Protein AF-0000000085986569 (afdb_homodimer)

InterPro domains:
  IPR000940 Methyltransferase, NNMT/PNMT/TEMT [PF01234] (8-262)
  IPR000940 Methyltransferase, NNMT/PNMT/TEMT [PS51681] (1-266)
  IPR000940 Methyltransferase, NNMT/PNMT/TEMT [PTHR10867] (8-264)
  IPR029063 S-adenosyl-L-methionine-dependent methyltransferase superfamily [G3DSA:3.40.50.150] (1-265)
  IPR029063 S-adenosyl-L-methionine-dependent methyltransferase superfamily [SSF53335] (18-261)

Structure (mmCIF, N/CA/C/O backbone):
data_AF-0000000085986569-model_v1
#
loop_
_entity.id
_entity.type
_entity.pdbx_description
1 polymer 'Uncharacterized protein'
#
loop_
_atom_site.group_PDB
_atom_site.id
_atom_site.type_symbol
_atom_site.label_atom_id
_atom_site.label_alt_id
_atom_site.label_comp_id
_atom_site.label_asym_id
_atom_site.label_entity_id
_atom_site.label_seq_id
_atom_site.pdbx_PDB_ins_code
_atom_site.Cartn_x
_atom_site.Cartn_y
_atom_site.Cartn_z
_atom_site.occupancy
_atom_site.B_iso_or_equiv
_atom_site.auth_seq_id
_atom_site.auth_comp_id
_atom_site.auth_asym_id
_atom_site.auth_atom_id
_atom_site.pdbx_PDB_model_num
ATOM 1 N N . MET A 1 1 ? -3.74 -29.297 14.344 1 72.31 1 MET A N 1
ATOM 2 C CA . MET A 1 1 ? -3.482 -28.75 13.016 1 72.31 1 MET A CA 1
ATOM 3 C C . MET A 1 1 ? -2.764 -29.781 12.141 1 72.31 1 MET A C 1
ATOM 5 O O . MET A 1 1 ? -1.944 -30.562 12.625 1 72.31 1 MET A O 1
ATOM 9 N N . ALA A 1 2 ? -3.238 -30.016 10.875 1 85.94 2 ALA A N 1
ATOM 10 C CA . ALA A 1 2 ? -2.65 -31 9.969 1 85.94 2 ALA A CA 1
ATOM 11 C C . ALA A 1 2 ? -1.163 -30.734 9.758 1 85.94 2 ALA A C 1
ATOM 13 O O . ALA A 1 2 ? -0.725 -29.578 9.781 1 85.94 2 ALA A O 1
ATOM 14 N N . SER A 1 3 ? -0.419 -31.828 9.758 1 94.19 3 SER A N 1
ATOM 15 C CA . SER A 1 3 ? 1 -31.703 9.438 1 94.19 3 SER A CA 1
ATOM 16 C C . SER A 1 3 ? 1.208 -31.297 7.98 1 94.19 3 SER A C 1
ATOM 18 O O . SER A 1 3 ? 0.296 -31.422 7.16 1 94.19 3 SER A O 1
ATOM 20 N N . GLU A 1 4 ? 2.434 -30.828 7.664 1 95.44 4 GLU A N 1
ATOM 21 C CA . GLU A 1 4 ? 2.773 -30.469 6.293 1 95.44 4 GLU A CA 1
ATOM 22 C C . GLU A 1 4 ? 2.637 -31.656 5.352 1 95.44 4 GLU A C 1
ATOM 24 O O . GLU A 1 4 ? 2.174 -31.516 4.219 1 95.44 4 GLU A O 1
ATOM 29 N N . ALA A 1 5 ? 3.039 -32.844 5.836 1 96.25 5 ALA A N 1
ATOM 30 C CA . ALA A 1 5 ? 2.949 -34.062 5.031 1 96.25 5 ALA A CA 1
ATOM 31 C C . ALA A 1 5 ? 1.498 -34.375 4.691 1 96.25 5 ALA A C 1
ATOM 33 O O . ALA A 1 5 ? 1.194 -34.781 3.566 1 96.25 5 ALA A O 1
ATOM 34 N N . GLU A 1 6 ? 0.634 -34.25 5.645 1 97.12 6 GLU A N 1
ATOM 35 C CA . GLU A 1 6 ? -0.786 -34.5 5.43 1 97.12 6 GLU A CA 1
ATOM 36 C C . GLU A 1 6 ? -1.396 -33.5 4.465 1 97.12 6 GLU A C 1
ATOM 38 O O . GLU A 1 6 ? -2.227 -33.875 3.625 1 97.12 6 GLU A O 1
ATOM 43 N N . ILE A 1 7 ? -0.997 -32.281 4.621 1 97.44 7 ILE A N 1
ATOM 44 C CA . ILE A 1 7 ? -1.491 -31.203 3.748 1 97.44 7 ILE A CA 1
ATOM 45 C C . ILE A 1 7 ? -1.043 -31.469 2.312 1 97.44 7 ILE A C 1
ATOM 47 O O . ILE A 1 7 ? -1.852 -31.406 1.383 1 97.44 7 ILE A O 1
ATOM 51 N N . LYS A 1 8 ? 0.19 -31.844 2.135 1 97.12 8 LYS A N 1
ATOM 52 C CA . LYS A 1 8 ? 0.732 -32.156 0.815 1 97.12 8 LYS A CA 1
ATOM 53 C C . LYS A 1 8 ? -0.024 -33.312 0.167 1 97.12 8 LYS A C 1
ATOM 55 O O . LYS A 1 8 ? -0.379 -33.25 -1.012 1 97.12 8 LYS A O 1
ATOM 60 N N . LYS A 1 9 ? -0.226 -34.312 0.955 1 97.75 9 LYS A N 1
ATOM 61 C CA . LYS A 1 9 ? -0.961 -35.469 0.461 1 97.75 9 LYS A CA 1
ATOM 62 C C . LYS A 1 9 ? -2.369 -35.062 0.02 1 97.75 9 LYS A C 1
ATOM 64 O O . LYS A 1 9 ? -2.842 -35.531 -1.028 1 97.75 9 LYS A O 1
ATOM 69 N N . ASN A 1 10 ? -3.035 -34.312 0.824 1 97.88 10 ASN A N 1
ATOM 70 C CA . ASN A 1 10 ? -4.383 -33.844 0.507 1 97.88 10 ASN A CA 1
ATOM 71 C C . ASN A 1 10 ? -4.422 -33.062 -0.807 1 97.88 10 ASN A C 1
ATOM 73 O O . ASN A 1 10 ? -5.27 -33.344 -1.663 1 97.88 10 ASN A O 1
ATOM 77 N N . PHE A 1 11 ? -3.545 -32.125 -0.975 1 97.69 11 PHE A N 1
ATOM 78 C CA . PHE A 1 11 ? -3.488 -31.344 -2.209 1 97.69 11 PHE A CA 1
ATOM 79 C C . PHE A 1 11 ? -3.238 -32.25 -3.406 1 97.69 11 PHE A C 1
ATOM 81 O O . PHE A 1 11 ? -3.928 -32.156 -4.426 1 97.69 11 PHE A O 1
ATOM 88 N N . SER A 1 12 ? -2.271 -33.156 -3.273 1 97.56 12 SER A N 1
ATOM 89 C CA . SER A 1 12 ? -1.898 -34.062 -4.367 1 97.56 12 SER A CA 1
ATOM 90 C C . SER A 1 12 ? -3.059 -34.969 -4.762 1 97.56 12 SER A C 1
ATOM 92 O O . SER A 1 12 ? -3.264 -35.219 -5.945 1 97.56 12 SER A O 1
ATOM 94 N N . GLU A 1 13 ? -3.834 -35.312 -3.826 1 97.88 13 GLU A N 1
ATOM 95 C CA . GLU A 1 13 ? -4.859 -36.312 -4.078 1 97.88 13 GLU A CA 1
ATOM 96 C C . GLU A 1 13 ? -6.184 -35.688 -4.469 1 97.88 13 GLU A C 1
ATOM 98 O O . GLU A 1 13 ? -6.961 -36.25 -5.238 1 97.88 13 GLU A O 1
ATOM 103 N N . ASN A 1 14 ? -6.422 -34.469 -3.951 1 98.06 14 ASN A N 1
ATOM 104 C CA . ASN A 1 14 ? -7.816 -34.031 -3.979 1 98.06 14 ASN A CA 1
ATOM 105 C C . ASN A 1 14 ? -7.98 -32.719 -4.746 1 98.06 14 ASN A C 1
ATOM 107 O O . ASN A 1 14 ? -9.102 -32.344 -5.102 1 98.06 14 ASN A O 1
ATOM 111 N N . LEU A 1 15 ? -6.945 -32 -4.977 1 97.94 15 LEU A N 1
ATOM 112 C CA . LEU A 1 15 ? -7.066 -30.797 -5.789 1 97.94 15 LEU A CA 1
ATOM 113 C C . LEU A 1 15 ? -6.945 -31.125 -7.273 1 97.94 15 LEU A C 1
ATOM 115 O O . LEU A 1 15 ? -5.848 -31.406 -7.766 1 97.94 15 LEU A O 1
ATOM 119 N N . LYS A 1 16 ? -8.047 -31.109 -7.926 1 97.12 16 LYS A N 1
ATOM 120 C CA . LYS A 1 16 ? -8.109 -31.406 -9.352 1 97.12 16 LYS A CA 1
ATOM 121 C C . LYS A 1 16 ? -8.375 -30.141 -10.172 1 97.12 16 LYS A C 1
ATOM 123 O O . LYS A 1 16 ? -9.273 -29.359 -9.844 1 97.12 16 LYS A O 1
ATOM 128 N N . ALA A 1 17 ? -7.633 -29.984 -11.234 1 97.25 17 ALA A N 1
ATOM 129 C CA . ALA A 1 17 ? -7.695 -28.797 -12.062 1 97.25 17 ALA A CA 1
ATOM 130 C C . ALA A 1 17 ? -9.102 -28.562 -12.602 1 97.25 17 ALA A C 1
ATOM 132 O O . ALA A 1 17 ? -9.617 -27.453 -12.57 1 97.25 17 ALA A O 1
ATOM 133 N N . ALA A 1 18 ? -9.719 -29.609 -13.062 1 96.56 18 ALA A N 1
ATOM 134 C CA . ALA A 1 18 ? -11.055 -29.5 -13.656 1 96.56 18 ALA A CA 1
ATOM 135 C C . ALA A 1 18 ? -12.078 -29.078 -12.609 1 96.56 18 ALA A C 1
ATOM 137 O O . ALA A 1 18 ? -12.961 -28.266 -12.891 1 96.56 18 ALA A O 1
ATOM 138 N N . ASP A 1 19 ? -12 -29.641 -11.422 1 96.56 19 ASP A N 1
ATOM 139 C CA . ASP A 1 19 ? -12.914 -29.281 -10.336 1 96.56 19 ASP A CA 1
ATOM 140 C C . ASP A 1 19 ? -12.711 -27.828 -9.906 1 96.56 19 ASP A C 1
ATOM 142 O O . ASP A 1 19 ? -13.68 -27.109 -9.656 1 96.56 19 ASP A O 1
ATOM 146 N N . TYR A 1 20 ? -11.477 -27.484 -9.781 1 96 20 TYR A N 1
ATOM 147 C CA . TYR A 1 20 ? -11.156 -26.125 -9.406 1 96 20 TYR A CA 1
ATOM 148 C C . TYR A 1 20 ? -11.664 -25.125 -10.445 1 96 20 TYR A C 1
ATOM 150 O O . TYR A 1 20 ? -12.234 -24.094 -10.094 1 96 20 TYR A O 1
ATOM 158 N N . HIS A 1 21 ? -11.484 -25.453 -11.711 1 96.88 21 HIS A N 1
ATOM 159 C CA . HIS A 1 21 ? -11.977 -24.641 -12.812 1 96.88 21 HIS A CA 1
ATOM 160 C C . HIS A 1 21 ? -13.484 -24.438 -12.727 1 96.88 21 HIS A C 1
ATOM 162 O O . HIS A 1 21 ? -13.984 -23.328 -12.859 1 96.88 21 HIS A O 1
ATOM 168 N N . ARG A 1 22 ? -14.117 -25.516 -12.508 1 95.25 22 ARG A N 1
ATOM 169 C CA . ARG A 1 22 ? -15.578 -25.469 -12.391 1 95.25 22 ARG A CA 1
ATOM 170 C C . ARG A 1 22 ? -16 -24.594 -11.211 1 95.25 22 ARG A C 1
ATOM 172 O O . ARG A 1 22 ? -16.906 -23.781 -11.328 1 95.25 22 ARG A O 1
ATOM 179 N N . GLU A 1 23 ? -15.32 -24.766 -10.125 1 92.5 23 GLU A N 1
ATOM 180 C CA . GLU A 1 23 ? -15.648 -24 -8.93 1 92.5 23 GLU A CA 1
ATOM 181 C C . GLU A 1 23 ? -15.422 -22.5 -9.141 1 92.5 23 GLU A C 1
ATOM 183 O O . GLU A 1 23 ? -16.234 -21.672 -8.711 1 92.5 23 GLU A O 1
ATOM 188 N N . LEU A 1 24 ? -14.305 -22.141 -9.758 1 93.31 24 LEU A N 1
ATOM 189 C CA . LEU A 1 24 ? -13.992 -20.734 -10.008 1 93.31 24 LEU A CA 1
ATOM 190 C C . LEU A 1 24 ? -15.031 -20.094 -10.93 1 93.31 24 LEU A C 1
ATOM 192 O O . LEU A 1 24 ? -15.43 -18.953 -10.727 1 93.31 24 LEU A O 1
ATOM 196 N N . HIS A 1 25 ? -15.477 -20.844 -11.914 1 94.19 25 HIS A N 1
ATOM 197 C CA . HIS A 1 25 ? -16.469 -20.328 -12.836 1 94.19 25 HIS A CA 1
ATOM 198 C C . HIS A 1 25 ? -17.828 -20.141 -12.148 1 94.19 25 HIS A C 1
ATOM 200 O O . HIS A 1 25 ? -18.531 -19.188 -12.422 1 94.19 25 HIS A O 1
ATOM 206 N N . ASN A 1 26 ? -18.062 -21.078 -11.273 1 91 26 ASN A N 1
ATOM 207 C CA . ASN A 1 26 ? -19.297 -20.969 -10.508 1 91 26 ASN A CA 1
ATOM 208 C C . ASN A 1 26 ? -19.281 -19.734 -9.602 1 91 26 ASN A C 1
ATOM 210 O O . ASN A 1 26 ? -20.312 -19.078 -9.422 1 91 26 ASN A O 1
ATOM 214 N N . ALA A 1 27 ? -18.125 -19.438 -9.133 1 88.81 27 ALA A N 1
ATOM 215 C CA . ALA A 1 27 ? -18 -18.375 -8.141 1 88.81 27 ALA A CA 1
ATOM 216 C C . ALA A 1 27 ? -17.672 -17.031 -8.805 1 88.81 27 ALA A C 1
ATOM 218 O O . ALA A 1 27 ? -17.672 -15.992 -8.141 1 88.81 27 ALA A O 1
ATOM 219 N N . PHE A 1 28 ? -17.438 -17.016 -10.008 1 91.12 28 PHE A N 1
ATOM 220 C CA . PHE A 1 28 ? -16.828 -15.875 -10.68 1 91.12 28 PHE A CA 1
ATOM 221 C C . PHE A 1 28 ? -17.672 -14.617 -10.484 1 91.12 28 PHE A C 1
ATOM 223 O O . PHE A 1 28 ? -17.156 -13.578 -10.062 1 91.12 28 PHE A O 1
ATOM 230 N N . GLN A 1 29 ? -18.953 -14.711 -10.711 1 87.69 29 GLN A N 1
ATOM 231 C CA . GLN A 1 29 ? -19.781 -13.516 -10.648 1 87.69 29 GLN A CA 1
ATOM 232 C C . GLN A 1 29 ? -19.828 -12.945 -9.234 1 87.69 29 GLN A C 1
ATOM 234 O O . GLN A 1 29 ? -19.812 -11.727 -9.047 1 87.69 29 GLN A O 1
ATOM 239 N N . ASP A 1 30 ? -19.797 -13.812 -8.289 1 87.69 30 ASP A N 1
ATOM 240 C CA . ASP A 1 30 ? -19.922 -13.391 -6.898 1 87.69 30 ASP A CA 1
ATOM 241 C C . ASP A 1 30 ? -18.578 -12.938 -6.34 1 87.69 30 ASP A C 1
ATOM 243 O O . ASP A 1 30 ? -18.516 -12.117 -5.422 1 87.69 30 ASP A O 1
ATOM 247 N N . GLN A 1 31 ? -17.5 -13.492 -6.984 1 89.31 31 GLN A N 1
ATOM 248 C CA . GLN A 1 31 ? -16.172 -13.242 -6.43 1 89.31 31 GLN A CA 1
ATOM 249 C C . GLN A 1 31 ? -15.305 -12.461 -7.414 1 89.31 31 GLN A C 1
ATOM 251 O O . GLN A 1 31 ? -14.102 -12.305 -7.199 1 89.31 31 GLN A O 1
ATOM 256 N N . LYS A 1 32 ? -15.906 -11.961 -8.414 1 92.19 32 LYS A N 1
ATOM 257 C CA . LYS A 1 32 ? -15.188 -11.305 -9.508 1 92.19 32 LYS A CA 1
ATOM 258 C C . LYS A 1 32 ? -14.336 -10.156 -8.992 1 92.19 32 LYS A C 1
ATOM 260 O O . LYS A 1 32 ? -13.242 -9.914 -9.492 1 92.19 32 LYS A O 1
ATOM 265 N N . ILE A 1 33 ? -14.812 -9.438 -7.953 1 92.88 33 ILE A N 1
ATOM 266 C CA . ILE A 1 33 ? -14.164 -8.242 -7.43 1 92.88 33 ILE A CA 1
ATOM 267 C C . ILE A 1 33 ? -12.766 -8.586 -6.918 1 92.88 33 ILE A C 1
ATOM 269 O O . ILE A 1 33 ? -11.828 -7.801 -7.074 1 92.88 33 ILE A O 1
ATOM 273 N N . TYR A 1 34 ? -12.594 -9.742 -6.391 1 92.62 34 TYR A N 1
ATOM 274 C CA . TYR A 1 34 ? -11.297 -10.109 -5.832 1 92.62 34 TYR A CA 1
ATOM 275 C C . TYR A 1 34 ? -10.305 -10.461 -6.938 1 92.62 34 TYR A C 1
ATOM 277 O O . TYR A 1 34 ? -9.109 -10.211 -6.801 1 92.62 34 TYR A O 1
ATOM 285 N N . PHE A 1 35 ? -10.805 -11.055 -8.062 1 95 35 PHE A N 1
ATOM 286 C CA . PHE A 1 35 ? -9.953 -11.242 -9.227 1 95 35 PHE A CA 1
ATOM 287 C C . PHE A 1 35 ? -9.547 -9.898 -9.82 1 95 35 PHE A C 1
ATOM 289 O O . PHE A 1 35 ? -8.383 -9.703 -10.188 1 95 35 PHE A O 1
ATOM 296 N N . GLU A 1 36 ? -10.508 -9.008 -9.836 1 97 36 GLU A N 1
ATOM 297 C CA . GLU A 1 36 ? -10.211 -7.676 -10.352 1 97 36 GLU A CA 1
ATOM 298 C C . GLU A 1 36 ? -9.188 -6.961 -9.484 1 97 36 GLU A C 1
ATOM 300 O O . GLU A 1 36 ? -8.273 -6.312 -10 1 97 36 GLU A O 1
ATOM 305 N N . ILE A 1 37 ? -9.328 -7.078 -8.164 1 97.31 37 ILE A N 1
ATOM 306 C CA . ILE A 1 37 ? -8.391 -6.461 -7.23 1 97.31 37 ILE A CA 1
ATOM 307 C C . ILE A 1 37 ? -6.992 -7.027 -7.449 1 97.31 37 ILE A C 1
ATOM 309 O O . ILE A 1 37 ? -6.035 -6.277 -7.645 1 97.31 37 ILE A O 1
ATOM 313 N N . GLY A 1 38 ? -6.926 -8.344 -7.434 1 98 38 GLY A N 1
ATOM 314 C CA . GLY A 1 38 ? -5.629 -8.984 -7.586 1 98 38 GLY A CA 1
ATOM 315 C C . GLY A 1 38 ? -4.965 -8.68 -8.914 1 98 38 GLY A C 1
ATOM 316 O O . GLY A 1 38 ? -3.785 -8.328 -8.961 1 98 38 GLY A O 1
ATOM 317 N N . LEU A 1 39 ? -5.695 -8.773 -9.992 1 98.69 39 LEU A N 1
ATOM 318 C CA . LEU A 1 39 ? -5.145 -8.594 -11.328 1 98.69 39 LEU A CA 1
ATOM 319 C C . LEU A 1 39 ? -4.84 -7.121 -11.602 1 98.69 39 LEU A C 1
ATOM 321 O O . LEU A 1 39 ? -3.885 -6.797 -12.305 1 98.69 39 LEU A O 1
ATOM 325 N N . SER A 1 40 ? -5.621 -6.219 -11.062 1 98.56 40 SER A N 1
ATOM 326 C CA . SER A 1 40 ? -5.32 -4.797 -11.18 1 98.56 40 SER A CA 1
ATOM 327 C C . SER A 1 40 ? -4.039 -4.438 -10.43 1 98.56 40 SER A C 1
ATOM 329 O O . SER A 1 40 ? -3.234 -3.641 -10.914 1 98.56 40 SER A O 1
ATOM 331 N N . PHE A 1 41 ? -3.922 -5.02 -9.258 1 98.75 41 PHE A N 1
ATOM 332 C CA . PHE A 1 41 ? -2.711 -4.773 -8.477 1 98.75 41 PHE A CA 1
ATOM 333 C C . PHE A 1 41 ? -1.479 -5.266 -9.227 1 98.75 41 PHE A C 1
ATOM 335 O O . PHE A 1 41 ? -0.479 -4.551 -9.328 1 98.75 41 PHE A O 1
ATOM 342 N N . LEU A 1 42 ? -1.593 -6.465 -9.781 1 98.81 42 LEU A N 1
ATOM 343 C CA . LEU A 1 42 ? -0.516 -7.008 -10.609 1 98.81 42 LEU A CA 1
ATOM 344 C C . LEU A 1 42 ? -0.201 -6.078 -11.773 1 98.81 42 LEU A C 1
ATOM 346 O O . LEU A 1 42 ? 0.958 -5.715 -11.984 1 98.81 42 LEU A O 1
ATOM 350 N N . TYR A 1 43 ? -1.198 -5.684 -12.438 1 98.75 43 TYR A N 1
ATOM 351 C CA . TYR A 1 43 ? -1.048 -4.824 -13.609 1 98.75 43 TYR A CA 1
ATOM 352 C C . TYR A 1 43 ? -0.35 -3.521 -13.242 1 98.75 43 TYR A C 1
ATOM 354 O O . TYR A 1 43 ? 0.581 -3.092 -13.922 1 98.75 43 TYR A O 1
ATOM 362 N N . ASP A 1 44 ? -0.771 -2.914 -12.164 1 98.12 44 ASP A N 1
ATOM 363 C CA . ASP A 1 44 ? -0.227 -1.629 -11.742 1 98.12 44 ASP A CA 1
ATOM 364 C C . ASP A 1 44 ? 1.252 -1.751 -11.375 1 98.12 44 ASP A C 1
ATOM 366 O O . ASP A 1 44 ? 2.062 -0.903 -11.758 1 98.12 44 ASP A O 1
ATOM 370 N N . VAL A 1 45 ? 1.609 -2.781 -10.609 1 98.62 45 VAL A N 1
ATOM 371 C CA . VAL A 1 45 ? 3 -2.975 -10.219 1 98.62 45 VAL A CA 1
ATOM 372 C C . VAL A 1 45 ? 3.863 -3.213 -11.453 1 98.62 45 VAL A C 1
ATOM 374 O O . VAL A 1 45 ? 4.938 -2.627 -11.586 1 98.62 45 VAL A O 1
ATOM 377 N N . LEU A 1 46 ? 3.387 -4.008 -12.383 1 98.75 46 LEU A N 1
ATOM 378 C CA . LEU A 1 46 ? 4.156 -4.348 -13.578 1 98.75 46 LEU A CA 1
ATOM 379 C C . LEU A 1 46 ? 4.32 -3.133 -14.484 1 98.75 46 LEU A C 1
ATOM 381 O O . LEU A 1 46 ? 5.414 -2.869 -14.977 1 98.75 46 LEU A O 1
ATOM 385 N N . LYS A 1 47 ? 3.25 -2.469 -14.648 1 98 47 LYS A N 1
ATOM 386 C CA . LYS A 1 47 ? 3.266 -1.287 -15.508 1 98 47 LYS A CA 1
ATOM 387 C C . LYS A 1 47 ? 4.191 -0.213 -14.945 1 98 47 LYS A C 1
ATOM 389 O O . LYS A 1 47 ? 4.812 0.537 -15.703 1 98 47 LYS A O 1
ATOM 394 N N . SER A 1 48 ? 4.324 -0.116 -13.664 1 97.12 48 SER A N 1
ATOM 395 C CA . SER A 1 48 ? 5.184 0.872 -13.023 1 97.12 48 SER A CA 1
ATOM 396 C C . SER A 1 48 ? 6.656 0.596 -13.305 1 97.12 48 SER A C 1
ATOM 398 O O . SER A 1 48 ? 7.508 1.458 -13.086 1 97.12 48 SER A O 1
ATOM 400 N N . ARG A 1 49 ? 7.027 -0.608 -13.734 1 97.38 49 ARG A N 1
ATOM 401 C CA . ARG A 1 49 ? 8.398 -1.057 -13.984 1 97.38 49 ARG A CA 1
ATOM 402 C C . ARG A 1 49 ? 9.219 -1.038 -12.703 1 97.38 49 ARG A C 1
ATOM 404 O O . ARG A 1 49 ? 10.438 -0.841 -12.742 1 97.38 49 ARG A O 1
ATOM 411 N N . ARG A 1 50 ? 8.492 -1.196 -11.578 1 96.88 50 ARG A N 1
ATOM 412 C CA . ARG A 1 50 ? 9.156 -1.27 -10.281 1 96.88 50 ARG A CA 1
ATOM 413 C C . ARG A 1 50 ? 10.211 -2.369 -10.266 1 96.88 50 ARG A C 1
ATOM 415 O O . ARG A 1 50 ? 11.281 -2.199 -9.688 1 96.88 50 ARG A O 1
ATOM 422 N N . PHE A 1 51 ? 9.805 -3.455 -10.836 1 98.31 51 PHE A N 1
ATOM 423 C CA . PHE A 1 51 ? 10.711 -4.586 -10.977 1 98.31 51 PHE A CA 1
ATOM 424 C C . PHE A 1 51 ? 11 -4.867 -12.453 1 98.31 51 PHE A C 1
ATOM 426 O O . PHE A 1 51 ? 10.07 -5.012 -13.25 1 98.31 51 PHE A O 1
ATOM 433 N N . GLN A 1 52 ? 12.25 -4.898 -12.75 1 98.06 52 GLN A N 1
ATOM 434 C CA . GLN A 1 52 ? 12.641 -5.078 -14.148 1 98.06 52 GLN A CA 1
ATOM 435 C C . GLN A 1 52 ? 13.586 -6.266 -14.305 1 98.06 52 GLN A C 1
ATOM 437 O O . GLN A 1 52 ? 14.234 -6.676 -13.344 1 98.06 52 GLN A O 1
ATOM 442 N N . GLY A 1 53 ? 13.617 -6.809 -15.477 1 98.19 53 GLY A N 1
ATOM 443 C CA . GLY A 1 53 ? 14.453 -7.949 -15.812 1 98.19 53 GLY A CA 1
ATOM 444 C C . GLY A 1 53 ? 13.836 -8.859 -16.859 1 98.19 53 GLY A C 1
ATOM 445 O O . GLY A 1 53 ? 13.07 -8.406 -17.703 1 98.19 53 GLY A O 1
ATOM 446 N N . LYS A 1 54 ? 14.211 -10.125 -16.828 1 98.56 54 LYS A N 1
ATOM 447 C CA . LYS A 1 54 ? 13.789 -11.023 -17.891 1 98.56 54 LYS A CA 1
ATOM 448 C C . LYS A 1 54 ? 13.016 -12.219 -17.344 1 98.56 54 LYS A C 1
ATOM 450 O O . LYS A 1 54 ? 12.148 -12.773 -18.016 1 98.56 54 LYS A O 1
ATOM 455 N N . LYS A 1 55 ? 13.312 -12.594 -16.125 1 98.88 55 LYS A N 1
ATOM 456 C CA . LYS A 1 55 ? 12.836 -13.891 -15.648 1 98.88 55 LYS A CA 1
ATOM 457 C C . LYS A 1 55 ? 11.82 -13.727 -14.523 1 98.88 55 LYS A C 1
ATOM 459 O O . LYS A 1 55 ? 12.078 -13.016 -13.547 1 98.88 55 LYS A O 1
ATOM 464 N N . LEU A 1 56 ? 10.75 -14.359 -14.688 1 98.94 56 LEU A N 1
ATOM 465 C CA . LEU A 1 56 ? 9.688 -14.367 -13.688 1 98.94 56 LEU A CA 1
ATOM 466 C C . LEU A 1 56 ? 9.312 -15.789 -13.305 1 98.94 56 LEU A C 1
ATOM 468 O O . LEU A 1 56 ? 9.211 -16.656 -14.172 1 98.94 56 LEU A O 1
ATOM 472 N N . LEU A 1 57 ? 9.148 -16 -12.023 1 98.94 57 LEU A N 1
ATOM 473 C CA . LEU A 1 57 ? 8.625 -17.266 -11.508 1 98.94 57 LEU A CA 1
ATOM 474 C C . LEU A 1 57 ? 7.227 -17.062 -10.922 1 98.94 57 LEU A C 1
ATOM 476 O O . LEU A 1 57 ? 7.027 -16.219 -10.055 1 98.94 57 LEU A O 1
ATOM 480 N N . GLU A 1 58 ? 6.285 -17.75 -11.445 1 98.94 58 GLU A N 1
ATOM 481 C CA . GLU A 1 58 ? 5.008 -17.844 -10.742 1 98.94 58 GLU A CA 1
ATOM 482 C C . GLU A 1 58 ? 4.973 -19.078 -9.836 1 98.94 58 GLU A C 1
ATOM 484 O O . GLU A 1 58 ? 5.207 -20.203 -10.297 1 98.94 58 GLU A O 1
ATOM 489 N N . VAL A 1 59 ? 4.672 -18.844 -8.594 1 98.69 59 VAL A N 1
ATOM 490 C CA . VAL A 1 59 ? 4.605 -19.891 -7.582 1 98.69 59 VAL A CA 1
ATOM 491 C C . VAL A 1 59 ? 3.145 -20.219 -7.277 1 98.69 59 VAL A C 1
ATOM 493 O O . VAL A 1 59 ? 2.336 -19.328 -7.035 1 98.69 59 VAL A O 1
ATOM 496 N N . GLY A 1 60 ? 2.857 -21.5 -7.238 1 98.19 60 GLY A N 1
ATOM 497 C CA . GLY A 1 60 ? 1.477 -21.906 -7.016 1 98.19 60 GLY A CA 1
ATOM 498 C C . GLY A 1 60 ? 0.54 -21.469 -8.125 1 98.19 60 GLY A C 1
ATOM 499 O O . GLY A 1 60 ? -0.469 -20.797 -7.863 1 98.19 60 GLY A O 1
ATOM 500 N N . SER A 1 61 ? 0.81 -21.844 -9.344 1 98.06 61 SER A N 1
ATOM 501 C CA . SER A 1 61 ? 0.069 -21.359 -10.508 1 98.06 61 SER A CA 1
ATOM 502 C C . SER A 1 61 ? -1.327 -21.984 -10.562 1 98.06 61 SER A C 1
ATOM 504 O O . SER A 1 61 ? -2.248 -21.391 -11.133 1 98.06 61 SER A O 1
ATOM 506 N N . GLY A 1 62 ? -1.457 -23.156 -9.922 1 96.25 62 GLY A N 1
ATOM 507 C CA . GLY A 1 62 ? -2.652 -23.922 -10.25 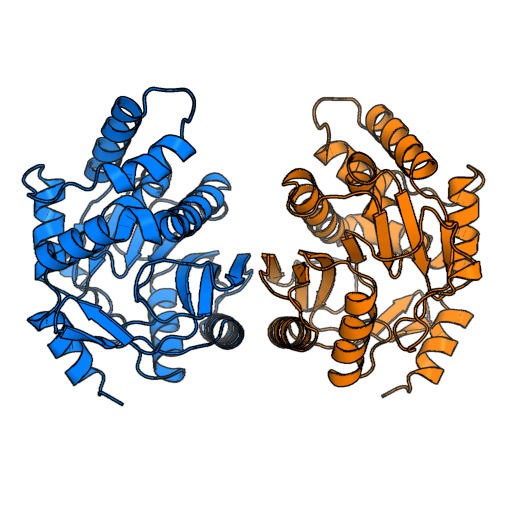1 96.25 62 GLY A CA 1
ATOM 508 C C . GLY A 1 62 ? -2.764 -24.25 -11.727 1 96.25 62 GLY A C 1
ATOM 509 O O . GLY A 1 62 ? -1.751 -24.469 -12.398 1 96.25 62 GLY A O 1
ATOM 510 N N . ALA A 1 63 ? -3.922 -24.516 -12.25 1 96.62 63 ALA A N 1
ATOM 511 C CA . ALA A 1 63 ? -4.145 -24.656 -13.688 1 96.62 63 ALA A CA 1
ATOM 512 C C . ALA A 1 63 ? -4.715 -23.391 -14.297 1 96.62 63 ALA A C 1
ATOM 514 O O . ALA A 1 63 ? -5.652 -23.438 -15.094 1 96.62 63 ALA A O 1
ATOM 515 N N . ILE A 1 64 ? -4.18 -22.219 -13.781 1 97.31 64 ILE A N 1
ATOM 516 C CA . ILE A 1 64 ? -4.723 -20.938 -14.211 1 97.31 64 ILE A CA 1
ATOM 517 C C . ILE A 1 64 ? -3.648 -20.141 -14.961 1 97.31 64 ILE A C 1
ATOM 519 O O . ILE A 1 64 ? -2.455 -20.422 -14.82 1 97.31 64 ILE A O 1
ATOM 523 N N . VAL A 1 65 ? -4.062 -19.141 -15.773 1 97.88 65 VAL A N 1
ATOM 524 C CA . VAL A 1 65 ? -3.078 -18.484 -16.625 1 97.88 65 VAL A CA 1
ATOM 525 C C . VAL A 1 65 ? -3.199 -16.969 -16.484 1 97.88 65 VAL A C 1
ATOM 527 O O . VAL A 1 65 ? -2.336 -16.234 -16.969 1 97.88 65 VAL A O 1
ATOM 530 N N . HIS A 1 66 ? -4.211 -16.469 -15.766 1 98.25 66 HIS A N 1
ATOM 531 C CA . HIS A 1 66 ? -4.504 -15.039 -15.82 1 98.25 66 HIS A CA 1
ATOM 532 C C . HIS A 1 66 ? -3.584 -14.25 -14.898 1 98.25 66 HIS A C 1
ATOM 534 O O . HIS A 1 66 ? -3.434 -13.039 -15.055 1 98.25 66 HIS A O 1
ATOM 540 N N . ASN A 1 67 ? -2.889 -14.883 -13.914 1 98.44 67 ASN A N 1
ATOM 541 C CA . ASN A 1 67 ? -2.037 -14.148 -12.984 1 98.44 67 ASN A CA 1
ATOM 542 C C . ASN A 1 67 ? -0.763 -13.656 -13.664 1 98.44 67 ASN A C 1
ATOM 544 O O . ASN A 1 67 ? -0.114 -12.727 -13.18 1 98.44 67 ASN A O 1
ATOM 548 N N . ILE A 1 68 ? -0.375 -14.297 -14.797 1 98.81 68 ILE A N 1
ATOM 549 C CA . ILE A 1 68 ? 0.87 -13.898 -15.445 1 98.81 68 ILE A CA 1
ATOM 550 C C . ILE A 1 68 ? 0.562 -13.156 -16.75 1 98.81 68 ILE A C 1
ATOM 552 O O . ILE A 1 68 ? 1.469 -12.844 -17.516 1 98.81 68 ILE A O 1
ATOM 556 N N . ALA A 1 69 ? -0.729 -12.922 -16.984 1 98.69 69 ALA A N 1
ATOM 557 C CA . ALA A 1 69 ? -1.142 -12.32 -18.25 1 98.69 69 ALA A CA 1
ATOM 558 C C . ALA A 1 69 ? -0.454 -10.977 -18.453 1 98.69 69 ALA A C 1
ATOM 560 O O . ALA A 1 69 ? 0.272 -10.789 -19.438 1 98.69 69 ALA A O 1
ATOM 561 N N . SER A 1 70 ? -0.579 -10.062 -17.516 1 98.62 70 SER A N 1
ATOM 562 C CA . SER A 1 70 ? 0.038 -8.742 -17.625 1 98.62 70 SER A CA 1
ATOM 563 C C . SER A 1 70 ? 1.56 -8.844 -17.578 1 98.62 70 SER A C 1
ATOM 565 O O . SER A 1 70 ? 2.258 -8.07 -18.25 1 98.62 70 SER A O 1
ATOM 567 N N . ALA A 1 71 ? 2.066 -9.805 -16.844 1 98.69 71 ALA A N 1
ATOM 568 C CA . ALA A 1 71 ? 3.51 -9.969 -16.688 1 98.69 71 ALA A CA 1
ATOM 569 C C . ALA A 1 71 ? 4.16 -10.375 -18 1 98.69 71 ALA A C 1
ATOM 571 O O . ALA A 1 71 ? 5.32 -10.039 -18.25 1 98.69 71 ALA A O 1
ATOM 572 N N . SER A 1 72 ? 3.42 -11.055 -18.828 1 98.75 72 SER A N 1
ATOM 573 C CA . SER A 1 72 ? 3.957 -11.555 -20.094 1 98.75 72 SER A CA 1
ATOM 574 C C . SER A 1 72 ? 4.371 -10.406 -21.016 1 98.75 72 SER A C 1
ATOM 576 O O . SER A 1 72 ? 5.117 -10.602 -21.969 1 98.75 72 SER A O 1
ATOM 578 N N . ALA A 1 73 ? 3.883 -9.188 -20.75 1 98.38 73 ALA A N 1
ATOM 579 C CA . ALA A 1 73 ? 4.266 -8.016 -21.531 1 98.38 73 ALA A CA 1
ATOM 580 C C . ALA A 1 73 ? 5.637 -7.5 -21.109 1 98.38 73 ALA A C 1
ATOM 582 O O . ALA A 1 73 ? 6.285 -6.77 -21.859 1 98.38 73 ALA A O 1
ATOM 583 N N . TYR A 1 74 ? 6.125 -7.926 -19.969 1 98.56 74 TYR A N 1
ATOM 584 C CA . TYR A 1 74 ? 7.309 -7.281 -19.406 1 98.56 74 TYR A CA 1
ATOM 585 C C . TYR A 1 74 ? 8.422 -8.289 -19.172 1 98.56 74 TYR A C 1
ATOM 587 O O . TYR A 1 74 ? 9.594 -7.926 -19.094 1 98.56 74 TYR A O 1
ATOM 595 N N . PHE A 1 75 ? 8.078 -9.531 -19.031 1 98.81 75 PHE A N 1
ATOM 596 C CA . PHE A 1 75 ? 9.039 -10.586 -18.766 1 98.81 75 PHE A CA 1
ATOM 597 C C . PHE A 1 75 ? 9.008 -11.648 -19.859 1 98.81 75 PHE A C 1
ATOM 599 O O . PHE A 1 75 ? 8.086 -12.461 -19.906 1 98.81 75 PHE A O 1
ATOM 606 N N . PRO A 1 76 ? 10 -11.719 -20.656 1 98.81 76 PRO A N 1
ATOM 607 C CA . PRO A 1 76 ? 9.992 -12.641 -21.797 1 98.81 76 PRO A CA 1
ATOM 608 C C . PRO A 1 76 ? 10.227 -14.094 -21.391 1 98.81 76 PRO A C 1
ATOM 610 O O . PRO A 1 76 ? 10.031 -15 -22.203 1 98.81 76 PRO A O 1
ATOM 613 N N . ILE A 1 77 ? 10.672 -14.312 -20.156 1 98.94 77 ILE A N 1
ATOM 614 C CA . ILE A 1 77 ? 10.938 -15.664 -19.672 1 98.94 77 ILE A CA 1
ATOM 615 C C . ILE A 1 77 ? 10.156 -15.914 -18.391 1 98.94 77 ILE A C 1
ATOM 617 O O . ILE A 1 77 ? 10.492 -15.383 -17.328 1 98.94 77 ILE A O 1
ATOM 621 N N . ILE A 1 78 ? 9.156 -16.734 -18.469 1 98.94 78 ILE A N 1
ATOM 622 C CA . ILE A 1 78 ? 8.305 -17.031 -17.328 1 98.94 78 ILE A CA 1
ATOM 623 C C . ILE A 1 78 ? 8.328 -18.531 -17.031 1 98.94 78 ILE A C 1
ATOM 625 O O . ILE A 1 78 ? 8.25 -19.344 -17.953 1 98.94 78 ILE A O 1
ATOM 629 N N . VAL A 1 79 ? 8.547 -18.875 -15.867 1 98.94 79 VAL A N 1
ATOM 630 C CA . VAL A 1 79 ? 8.383 -20.25 -15.391 1 98.94 79 VAL A CA 1
ATOM 631 C C . VAL A 1 79 ? 7.152 -20.328 -14.484 1 98.94 79 VAL A C 1
ATOM 633 O O . VAL A 1 79 ? 7.027 -19.562 -13.523 1 98.94 79 VAL A O 1
ATOM 636 N N . GLN A 1 80 ? 6.246 -21.172 -14.836 1 98.81 80 GLN A N 1
ATOM 637 C CA . GLN A 1 80 ? 5.148 -21.5 -13.93 1 98.81 80 GLN A CA 1
ATOM 638 C C . GLN A 1 80 ? 5.484 -22.734 -13.086 1 98.81 80 GLN A C 1
ATOM 640 O O . GLN A 1 80 ? 6.207 -23.625 -13.531 1 98.81 80 GLN A O 1
ATOM 645 N N . SER A 1 81 ? 4.93 -22.719 -11.891 1 98.88 81 SER A N 1
ATOM 646 C CA . SER A 1 81 ? 5.223 -23.844 -11.008 1 98.88 81 SER A CA 1
ATOM 647 C C . SER A 1 81 ? 4.043 -24.141 -10.086 1 98.88 81 SER A C 1
ATOM 649 O O . SER A 1 81 ? 3.254 -23.25 -9.766 1 98.88 81 SER A O 1
ATOM 651 N N . ASP A 1 82 ? 3.932 -25.328 -9.734 1 98.5 82 ASP A N 1
ATOM 652 C CA . ASP A 1 82 ? 2.877 -25.812 -8.844 1 98.5 82 ASP A CA 1
ATOM 653 C C . ASP A 1 82 ? 3.268 -27.125 -8.18 1 98.5 82 ASP A C 1
ATOM 655 O O . ASP A 1 82 ? 4.004 -27.922 -8.758 1 98.5 82 ASP A O 1
ATOM 659 N N . PHE A 1 83 ? 2.752 -27.359 -7.02 1 98.44 83 PHE A N 1
ATOM 660 C CA . PHE A 1 83 ? 3.025 -28.578 -6.289 1 98.44 83 PHE A CA 1
ATOM 661 C C . PHE A 1 83 ? 2.244 -29.75 -6.879 1 98.44 83 PHE A C 1
ATOM 663 O O . PHE A 1 83 ? 2.762 -30.875 -6.973 1 98.44 83 PHE A O 1
ATOM 670 N N . VAL A 1 84 ? 1.056 -29.516 -7.27 1 98.44 84 VAL A N 1
ATOM 671 C CA . VAL A 1 84 ? 0.107 -30.547 -7.68 1 98.44 84 VAL A CA 1
ATOM 672 C C . VAL A 1 84 ? 0.368 -30.938 -9.133 1 98.44 84 VAL A C 1
ATOM 674 O O . VAL A 1 84 ? 0.352 -30.094 -10.023 1 98.44 84 VAL A O 1
ATOM 677 N N . GLU A 1 85 ? 0.509 -32.188 -9.375 1 98.12 85 GLU A N 1
ATOM 678 C CA . GLU A 1 85 ? 0.826 -32.688 -10.711 1 98.12 85 GLU A CA 1
ATOM 679 C C . GLU A 1 85 ? -0.319 -32.438 -11.688 1 98.12 85 GLU A C 1
ATOM 681 O O . GLU A 1 85 ? -0.089 -32.062 -12.828 1 98.12 85 GLU A O 1
ATOM 686 N N . ASP A 1 86 ? -1.532 -32.656 -11.234 1 97.69 86 ASP A N 1
ATOM 687 C CA . ASP A 1 86 ? -2.686 -32.469 -12.109 1 97.69 86 ASP A CA 1
ATOM 688 C C . ASP A 1 86 ? -2.748 -31.047 -12.625 1 97.69 86 ASP A C 1
ATOM 690 O O . ASP A 1 86 ? -3.094 -30.812 -13.789 1 97.69 86 ASP A O 1
ATOM 694 N N . ASN A 1 87 ? -2.439 -30.078 -11.797 1 97.56 87 ASN A N 1
ATOM 695 C CA . ASN A 1 87 ? -2.389 -28.672 -12.195 1 97.56 87 ASN A CA 1
ATOM 696 C C . ASN A 1 87 ? -1.321 -28.438 -13.266 1 97.56 87 ASN A C 1
ATOM 698 O O . ASN A 1 87 ? -1.588 -27.812 -14.289 1 97.56 87 ASN A O 1
ATOM 702 N N . ARG A 1 88 ? -0.158 -28.984 -13.055 1 98.06 88 ARG A N 1
ATOM 703 C CA . ARG A 1 88 ? 0.947 -28.781 -13.992 1 98.06 88 ARG A CA 1
ATOM 704 C C . ARG A 1 88 ? 0.633 -29.406 -15.344 1 98.06 88 ARG A C 1
ATOM 706 O O . ARG A 1 88 ? 0.852 -28.766 -16.391 1 98.06 88 ARG A O 1
ATOM 713 N N . GLU A 1 89 ? 0.115 -30.578 -15.359 1 97.31 89 GLU A N 1
ATOM 714 C CA . GLU A 1 89 ? -0.182 -31.266 -16.609 1 97.31 89 GLU A CA 1
ATOM 715 C C . GLU A 1 89 ? -1.292 -30.547 -17.375 1 97.31 89 GLU A C 1
ATOM 717 O O . GLU A 1 89 ? -1.229 -30.422 -18.609 1 97.31 89 GLU A O 1
ATOM 722 N N . THR A 1 90 ? -2.283 -30.109 -16.625 1 97.62 90 THR A N 1
ATOM 723 C CA . THR A 1 90 ? -3.375 -29.375 -17.234 1 97.62 90 THR A CA 1
ATOM 724 C C . THR A 1 90 ? -2.873 -28.047 -17.812 1 97.62 90 THR A C 1
ATOM 726 O O . THR A 1 90 ? -3.289 -27.641 -18.891 1 97.62 90 THR A O 1
ATOM 729 N N . LEU A 1 91 ? -2.035 -27.422 -17.078 1 96.88 91 LEU A N 1
ATOM 730 C CA . LEU A 1 91 ? -1.445 -26.172 -17.531 1 96.88 91 LEU A CA 1
ATOM 731 C C . LEU A 1 91 ? -0.606 -26.391 -18.797 1 96.88 91 LEU A C 1
ATOM 733 O O . LEU A 1 91 ? -0.655 -25.578 -19.719 1 96.88 91 LEU A O 1
ATOM 737 N N . LYS A 1 92 ? 0.195 -27.438 -18.844 1 97.12 92 LYS A N 1
ATOM 738 C CA . LYS A 1 92 ? 0.988 -27.781 -20.031 1 97.12 92 LYS A CA 1
ATOM 739 C C . LYS A 1 92 ? 0.097 -27.984 -21.25 1 97.12 92 LYS A C 1
ATOM 741 O O . LYS A 1 92 ? 0.436 -27.547 -22.359 1 97.12 92 LYS A O 1
ATOM 746 N N . ARG A 1 93 ? -1.011 -28.609 -21.031 1 96.88 93 ARG A N 1
ATOM 747 C CA . ARG A 1 93 ? -1.956 -28.828 -22.125 1 96.88 93 ARG A CA 1
ATOM 748 C C . ARG A 1 93 ? -2.514 -27.5 -22.625 1 96.88 93 ARG A C 1
ATOM 750 O O . ARG A 1 93 ? -2.693 -27.312 -23.828 1 96.88 93 ARG A O 1
ATOM 757 N N . TRP A 1 94 ? -2.785 -26.609 -21.703 1 97.44 94 TRP A N 1
ATOM 758 C CA . TRP A 1 94 ? -3.281 -25.312 -22.109 1 97.44 94 TRP A CA 1
ATOM 759 C C . TRP A 1 94 ? -2.268 -24.594 -23 1 97.44 94 TRP A C 1
ATOM 761 O O . TRP A 1 94 ? -2.635 -24 -24.016 1 97.44 94 TRP A O 1
ATOM 771 N N . HIS A 1 95 ? -1.027 -24.688 -22.672 1 97 95 HIS A N 1
ATOM 772 C CA . HIS A 1 95 ? 0.028 -24.016 -23.406 1 97 95 HIS A CA 1
ATOM 773 C C . HIS A 1 95 ? 0.211 -24.625 -24.797 1 97 95 HIS A C 1
ATOM 775 O O . HIS A 1 95 ? 0.683 -23.953 -25.719 1 97 95 HIS A O 1
ATOM 781 N N . LYS A 1 96 ? -0.224 -25.828 -24.938 1 95.62 96 LYS A N 1
ATOM 782 C CA . LYS A 1 96 ? -0.154 -26.516 -26.234 1 95.62 96 LYS A CA 1
ATOM 783 C C . LYS A 1 96 ? -1.458 -26.375 -27.016 1 95.62 96 LYS A C 1
ATOM 785 O O . LYS A 1 96 ? -1.678 -27.062 -28 1 95.62 96 LYS A O 1
ATOM 790 N N . LYS A 1 97 ? -2.375 -25.531 -26.484 1 93.81 97 LYS A N 1
ATOM 791 C CA . LYS A 1 97 ? -3.674 -25.281 -27.109 1 93.81 97 LYS A CA 1
ATOM 792 C C . LYS A 1 97 ? -4.523 -26.547 -27.156 1 93.81 97 LYS A C 1
ATOM 794 O O . LYS A 1 97 ? -5.254 -26.766 -28.125 1 93.81 97 LYS A O 1
ATOM 799 N N . ASP A 1 98 ? -4.344 -27.328 -26.188 1 90.25 98 ASP A N 1
ATOM 800 C CA . ASP A 1 98 ? -5.07 -28.578 -26.078 1 90.25 98 ASP A CA 1
ATOM 801 C C . ASP A 1 98 ? -5.801 -28.688 -24.75 1 90.25 98 ASP A C 1
ATOM 803 O O . ASP A 1 98 ? -5.969 -29.781 -24.203 1 90.25 98 ASP A O 1
ATOM 807 N N . SER A 1 99 ? -5.957 -27.578 -24.172 1 80.81 99 SER A N 1
ATOM 808 C CA . SER A 1 99 ? -6.566 -27.641 -22.844 1 80.81 99 SER A CA 1
ATOM 809 C C . SER A 1 99 ? -8.086 -27.656 -22.938 1 80.81 99 SER A C 1
ATOM 811 O O . SER A 1 99 ? -8.68 -26.984 -23.781 1 80.81 99 SER A O 1
ATOM 813 N N . PRO A 1 100 ? -8.617 -28.375 -22.016 1 85.19 100 PRO A N 1
ATOM 814 C CA . PRO A 1 100 ? -10.078 -28.375 -21.922 1 85.19 100 PRO A CA 1
ATOM 815 C C . PRO A 1 100 ? -10.625 -27.203 -21.125 1 85.19 100 PRO A C 1
ATOM 817 O O . PRO A 1 100 ? -11.844 -27.047 -20.984 1 85.19 100 PRO A O 1
ATOM 820 N N . LEU A 1 101 ? -9.781 -26.469 -20.547 1 92.81 101 LEU A N 1
ATOM 821 C CA . LEU A 1 101 ? -10.25 -25.438 -19.641 1 92.81 101 LEU A CA 1
ATOM 822 C C . LEU A 1 101 ? -10.281 -24.078 -20.312 1 92.81 101 LEU A C 1
ATOM 824 O O . LEU A 1 101 ? -9.305 -23.672 -20.953 1 92.81 101 LEU A O 1
ATOM 828 N N . ASP A 1 102 ? -11.32 -23.406 -20.172 1 95.25 102 ASP A N 1
ATOM 829 C CA . ASP A 1 102 ? -11.508 -22.078 -20.75 1 95.25 102 ASP A CA 1
ATOM 830 C C . ASP A 1 102 ? -11.32 -20.984 -19.688 1 95.25 102 ASP A C 1
ATOM 832 O O . ASP A 1 102 ? -12.125 -20.859 -18.766 1 95.25 102 ASP A O 1
ATOM 836 N N . TRP A 1 103 ? -10.312 -20.188 -19.859 1 96.88 103 TRP A N 1
ATOM 837 C CA . TRP A 1 103 ? -10.031 -19.125 -18.891 1 96.88 103 TRP A CA 1
ATOM 838 C C . TRP A 1 103 ? -10.367 -17.75 -19.453 1 96.88 103 TRP A C 1
ATOM 840 O O . TRP A 1 103 ? -9.953 -16.734 -18.906 1 96.88 103 TRP A O 1
ATOM 850 N N . SER A 1 104 ? -11.156 -17.672 -20.484 1 96.31 104 SER A N 1
ATOM 851 C CA . SER A 1 104 ? -11.43 -16.453 -21.219 1 96.31 104 SER A CA 1
ATOM 852 C C . SER A 1 104 ? -12.039 -15.383 -20.312 1 96.31 104 SER A C 1
ATOM 854 O O . SER A 1 104 ? -11.625 -14.227 -20.344 1 96.31 104 SER A O 1
ATOM 856 N N . GLU A 1 105 ? -12.969 -15.789 -19.5 1 96.25 105 GLU A N 1
ATOM 857 C CA . GLU A 1 105 ? -13.648 -14.828 -18.641 1 96.25 105 GLU A CA 1
ATOM 858 C C . GLU A 1 105 ? -12.672 -14.156 -17.672 1 96.25 105 GLU A C 1
ATOM 860 O O . GLU A 1 105 ? -12.789 -12.961 -17.406 1 96.25 105 GLU A O 1
ATOM 865 N N . PHE A 1 106 ? -11.773 -14.891 -17.203 1 97.81 106 PHE A N 1
ATOM 866 C CA . PHE A 1 106 ? -10.773 -14.375 -16.266 1 97.81 106 PHE A CA 1
ATOM 867 C C . PHE A 1 106 ? -9.742 -13.516 -17 1 97.81 106 PHE A C 1
ATOM 869 O O . PHE A 1 106 ? -9.336 -12.469 -16.5 1 97.81 106 PHE A O 1
ATOM 876 N N . LEU A 1 107 ? -9.352 -13.914 -18.219 1 98.31 107 LEU A N 1
ATOM 877 C CA . LEU A 1 107 ? -8.352 -13.211 -19.016 1 98.31 107 LEU A CA 1
ATOM 878 C C . LEU A 1 107 ? -8.914 -11.898 -19.547 1 98.31 107 LEU A C 1
ATOM 880 O O . LEU A 1 107 ? -8.156 -11 -19.938 1 98.31 107 LEU A O 1
ATOM 884 N N . ASN A 1 108 ? -10.227 -11.758 -19.547 1 98.25 108 ASN A N 1
ATOM 885 C CA . ASN A 1 108 ? -10.844 -10.5 -19.953 1 98.25 108 ASN A CA 1
ATOM 886 C C . ASN A 1 108 ? -10.469 -9.359 -19.016 1 98.25 108 ASN A C 1
ATOM 888 O O . ASN A 1 108 ? -10.406 -8.195 -19.422 1 98.25 108 ASN A O 1
ATOM 892 N N . ILE A 1 109 ? -10.234 -9.672 -17.797 1 98.31 109 ILE A N 1
ATOM 893 C CA . ILE A 1 109 ? -9.93 -8.641 -16.797 1 98.31 109 ILE A CA 1
ATOM 894 C C . ILE A 1 109 ? -8.602 -7.965 -17.156 1 98.31 109 ILE A C 1
ATOM 896 O O . ILE A 1 109 ? -8.562 -6.758 -17.391 1 98.31 109 ILE A O 1
ATOM 900 N N . PRO A 1 110 ? -7.473 -8.734 -17.266 1 98.56 110 PRO A N 1
ATOM 901 C CA . PRO A 1 110 ? -6.238 -8.047 -17.656 1 98.56 110 PRO A CA 1
ATOM 902 C C . PRO A 1 110 ? -6.297 -7.504 -19.094 1 98.56 110 PRO A C 1
ATOM 904 O O . PRO A 1 110 ? -5.645 -6.504 -19.406 1 98.56 110 PRO A O 1
ATOM 907 N N . ALA A 1 111 ? -7.062 -8.125 -19.984 1 98.75 111 ALA A N 1
ATOM 908 C CA . ALA A 1 111 ? -7.219 -7.598 -21.328 1 98.75 111 ALA A CA 1
ATOM 909 C C . ALA A 1 111 ? -7.785 -6.18 -21.312 1 98.75 111 ALA A C 1
ATOM 911 O O . ALA A 1 111 ? -7.285 -5.293 -22 1 98.75 111 ALA A O 1
ATOM 912 N N . LYS A 1 112 ? -8.773 -6.023 -20.484 1 98.31 112 LYS A N 1
ATOM 913 C CA . LYS A 1 112 ? -9.391 -4.707 -20.375 1 98.31 112 LYS A CA 1
ATOM 914 C C . LYS A 1 112 ? -8.453 -3.711 -19.703 1 98.31 112 LYS A C 1
ATOM 916 O O . LYS A 1 112 ? -8.453 -2.523 -20.031 1 98.31 112 LYS A O 1
ATOM 921 N N . LEU A 1 113 ? -7.707 -4.141 -18.75 1 98.19 113 LEU A N 1
ATOM 922 C CA . LEU A 1 113 ? -6.73 -3.283 -18.078 1 98.19 113 LEU A CA 1
ATOM 923 C C . LEU A 1 113 ? -5.68 -2.791 -19.078 1 98.19 113 LEU A C 1
ATOM 925 O O . LEU A 1 113 ? -5.262 -1.633 -19.016 1 98.19 113 LEU A O 1
ATOM 929 N N . GLU A 1 114 ? -5.23 -3.625 -19.969 1 97.88 114 GLU A N 1
ATOM 930 C CA . GLU A 1 114 ? -4.164 -3.293 -20.906 1 97.88 114 GLU A CA 1
ATOM 931 C C . GLU A 1 114 ? -4.668 -2.361 -22 1 97.88 114 GLU A C 1
ATOM 933 O O . GLU A 1 114 ? -3.939 -1.475 -22.453 1 97.88 114 GLU A O 1
ATOM 938 N N . ASP A 1 115 ? -5.863 -2.637 -22.5 1 96.81 115 ASP A N 1
ATOM 939 C CA . ASP A 1 115 ? -6.449 -1.834 -23.562 1 96.81 115 ASP A CA 1
ATOM 940 C C . ASP A 1 115 ? -7.973 -1.84 -23.484 1 96.81 115 ASP A C 1
ATOM 942 O O . ASP A 1 115 ? -8.633 -2.652 -24.141 1 96.81 115 ASP A O 1
ATOM 946 N N . TYR A 1 116 ? -8.508 -0.846 -22.859 1 92.75 116 TYR A N 1
ATOM 947 C CA . TYR A 1 116 ? -9.945 -0.798 -22.594 1 92.75 116 TYR A CA 1
ATOM 948 C C . TYR A 1 116 ? -10.703 -0.313 -23.828 1 92.75 116 TYR A C 1
ATOM 950 O O . TYR A 1 116 ? -11.922 -0.486 -23.922 1 92.75 116 TYR A O 1
ATOM 958 N N . LYS A 1 117 ? -9.992 0.275 -24.812 1 95.88 117 LYS A N 1
ATOM 959 C CA . LYS A 1 117 ? -10.648 0.904 -25.953 1 95.88 117 LYS A CA 1
ATOM 960 C C . LYS A 1 117 ? -10.867 -0.103 -27.078 1 95.88 117 LYS A C 1
ATOM 962 O O . LYS A 1 117 ? -11.773 0.067 -27.891 1 95.88 117 LYS A O 1
ATOM 967 N N . SER A 1 118 ? -10.188 -1.189 -27.078 1 96.94 118 SER A N 1
ATOM 968 C CA . SER A 1 118 ? -10.227 -2.176 -28.156 1 96.94 118 SER A CA 1
ATOM 969 C C . SER A 1 118 ? -11.188 -3.312 -27.828 1 96.94 118 SER A C 1
ATOM 971 O O . SER A 1 118 ? -11.648 -3.439 -26.688 1 96.94 118 SER A O 1
ATOM 973 N N . ASP A 1 119 ? -11.445 -4.09 -28.844 1 98.12 119 ASP A N 1
ATOM 974 C CA . ASP A 1 119 ? -12.258 -5.293 -28.656 1 98.12 119 ASP A CA 1
ATOM 975 C C . ASP A 1 119 ? -11.562 -6.277 -27.719 1 98.12 119 ASP A C 1
ATOM 977 O O . ASP A 1 119 ? -10.438 -6.699 -27.969 1 98.12 119 ASP A O 1
ATOM 981 N N . VAL A 1 120 ? -12.266 -6.699 -26.672 1 98 120 VAL A N 1
ATOM 982 C CA . VAL A 1 120 ? -11.68 -7.512 -25.609 1 98 120 VAL A CA 1
ATOM 983 C C . VAL A 1 120 ? -11.266 -8.867 -26.172 1 98 120 VAL A C 1
ATOM 985 O O . VAL A 1 120 ? -10.273 -9.461 -25.734 1 98 120 VAL A O 1
ATOM 988 N N . ASN A 1 121 ? -11.969 -9.375 -27.141 1 97.75 121 ASN A N 1
ATOM 989 C CA . ASN A 1 121 ? -11.633 -10.664 -27.75 1 97.75 121 ASN A CA 1
ATOM 990 C C . ASN A 1 121 ? -10.289 -10.609 -28.469 1 97.75 121 ASN A C 1
ATOM 992 O O . ASN A 1 121 ? -9.516 -11.57 -28.422 1 97.75 121 ASN A O 1
ATOM 996 N N . GLU A 1 122 ? -10.039 -9.555 -29.078 1 98.12 122 GLU A N 1
ATOM 997 C CA . GLU A 1 122 ? -8.781 -9.375 -29.797 1 98.12 122 GLU A CA 1
ATOM 998 C C . GLU A 1 122 ? -7.613 -9.219 -28.812 1 98.12 122 GLU A C 1
ATOM 1000 O O . GLU A 1 122 ? -6.559 -9.836 -29 1 98.12 122 GLU A O 1
ATOM 1005 N N . VAL A 1 123 ? -7.824 -8.383 -27.844 1 98.31 123 VAL A N 1
ATOM 1006 C CA . VAL A 1 123 ? -6.777 -8.164 -26.859 1 98.31 123 VAL A CA 1
ATOM 1007 C C . VAL A 1 123 ? -6.492 -9.461 -26.109 1 98.31 123 VAL A C 1
ATOM 1009 O O . VAL A 1 123 ? -5.332 -9.789 -25.844 1 98.31 123 VAL A O 1
ATOM 1012 N N . ARG A 1 124 ? -7.535 -10.195 -25.812 1 98.12 124 ARG A N 1
ATOM 1013 C CA . ARG A 1 124 ? -7.379 -11.469 -25.094 1 98.12 124 ARG A CA 1
ATOM 1014 C C . ARG A 1 124 ? -6.578 -12.461 -25.938 1 98.12 124 ARG A C 1
ATOM 1016 O O . ARG A 1 124 ? -5.715 -13.164 -25.406 1 98.12 124 ARG A O 1
ATOM 1023 N N . ALA A 1 125 ? -6.84 -12.523 -27.172 1 97.19 125 ALA A N 1
ATOM 1024 C CA . ALA A 1 125 ? -6.113 -13.43 -28.062 1 97.19 125 ALA A CA 1
ATOM 1025 C C . ALA A 1 125 ? -4.621 -13.109 -28.062 1 97.19 125 ALA A C 1
ATOM 1027 O O . ALA A 1 125 ? -3.783 -14.016 -28.047 1 97.19 125 ALA A O 1
ATOM 1028 N N . LYS A 1 126 ? -4.336 -11.844 -28.109 1 97.5 126 LYS A N 1
ATOM 1029 C CA . LYS A 1 126 ? -2.943 -11.414 -28.047 1 97.5 126 LYS A CA 1
ATOM 1030 C C . LYS A 1 126 ? -2.307 -11.781 -26.719 1 97.5 126 LYS A C 1
ATOM 1032 O O . LYS A 1 126 ? -1.143 -12.188 -26.672 1 97.5 126 LYS A O 1
ATOM 1037 N N . LEU A 1 127 ? -3.08 -11.617 -25.734 1 98.06 127 LEU A N 1
ATOM 1038 C CA . LEU A 1 127 ? -2.625 -11.961 -24.391 1 98.06 127 LEU A CA 1
ATOM 1039 C C . LEU A 1 127 ? -2.314 -13.445 -24.281 1 98.06 127 LEU A C 1
ATOM 1041 O O . LEU A 1 127 ? -1.275 -13.836 -23.75 1 98.06 127 LEU A O 1
ATOM 1045 N N . GLU A 1 128 ? -3.193 -14.266 -24.75 1 97.69 128 GLU A N 1
ATOM 1046 C CA . GLU A 1 128 ? -2.986 -15.711 -24.719 1 97.69 128 GLU A CA 1
ATOM 1047 C C . GLU A 1 128 ? -1.738 -16.109 -25.5 1 97.69 128 GLU A C 1
ATOM 1049 O O . GLU A 1 128 ? -0.961 -16.953 -25.062 1 97.69 128 GLU A O 1
ATOM 1054 N N . SER A 1 129 ? -1.604 -15.469 -26.625 1 97.81 129 SER A N 1
ATOM 1055 C CA . SER A 1 129 ? -0.434 -15.742 -27.453 1 97.81 129 SER A CA 1
ATOM 1056 C C . SER A 1 129 ? 0.854 -15.352 -26.75 1 97.81 129 SER A C 1
ATOM 1058 O O . SER A 1 129 ? 1.841 -16.094 -26.781 1 97.81 129 SER A O 1
ATOM 1060 N N . ARG A 1 130 ? 0.842 -14.219 -26.125 1 98.44 130 ARG A N 1
ATOM 1061 C CA . ARG A 1 130 ? 2.02 -13.742 -25.406 1 98.44 130 ARG A CA 1
ATOM 1062 C C . ARG A 1 130 ? 2.361 -14.664 -24.25 1 98.44 130 ARG A C 1
ATOM 1064 O O . ARG A 1 130 ? 3.533 -14.969 -24.016 1 98.44 130 ARG A O 1
ATOM 1071 N N . ILE A 1 131 ? 1.348 -15.062 -23.516 1 98.62 131 ILE A N 1
ATOM 1072 C CA . ILE A 1 131 ? 1.558 -15.984 -22.406 1 98.62 131 ILE A CA 1
ATOM 1073 C C . ILE A 1 131 ? 2.242 -17.25 -22.906 1 98.62 131 ILE A C 1
ATOM 1075 O O . ILE A 1 131 ? 3.254 -17.672 -22.344 1 98.62 131 ILE A O 1
ATOM 1079 N N . ARG A 1 132 ? 1.719 -17.844 -24 1 98.19 132 ARG A N 1
ATOM 1080 C CA . ARG A 1 132 ? 2.248 -19.094 -24.547 1 98.19 132 ARG A CA 1
ATOM 1081 C C . ARG A 1 132 ? 3.684 -18.922 -25.031 1 98.19 132 ARG A C 1
ATOM 1083 O O . ARG A 1 132 ? 4.496 -19.844 -24.922 1 98.19 132 ARG A O 1
ATOM 1090 N N . ASN A 1 133 ? 3.965 -17.734 -25.484 1 98.19 133 ASN A N 1
ATOM 1091 C CA . ASN A 1 133 ? 5.297 -17.469 -26.016 1 98.19 133 ASN A CA 1
ATOM 1092 C C . ASN A 1 133 ? 6.312 -17.234 -24.906 1 98.19 133 ASN A C 1
ATOM 1094 O O . ASN A 1 133 ? 7.5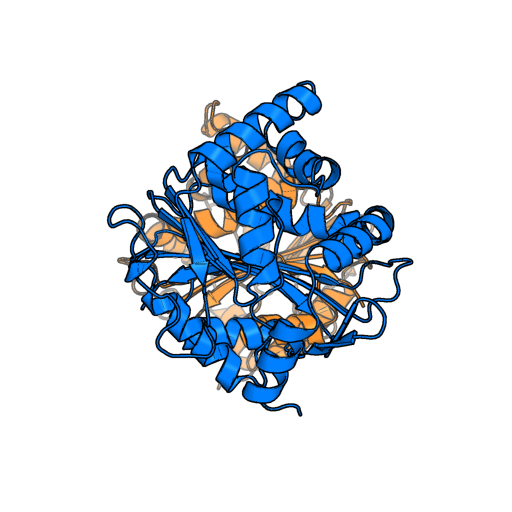 -17.516 -25.078 1 98.19 133 ASN A O 1
ATOM 1098 N N . THR A 1 134 ? 5.828 -16.734 -23.766 1 98.75 134 THR A N 1
ATOM 1099 C CA . THR A 1 134 ? 6.754 -16.297 -22.734 1 98.75 134 THR A CA 1
ATOM 1100 C C . THR A 1 134 ? 6.973 -17.422 -21.703 1 98.75 134 THR A C 1
ATOM 1102 O O . THR A 1 134 ? 8.008 -17.453 -21.031 1 98.75 134 THR A O 1
ATOM 1105 N N . VAL A 1 135 ? 6.055 -18.297 -21.547 1 98.81 135 VAL A N 1
ATOM 1106 C CA . VAL A 1 135 ? 6.227 -19.406 -20.594 1 98.81 135 VAL A CA 1
ATOM 1107 C C . VAL A 1 135 ? 7.188 -20.438 -21.172 1 98.81 135 VAL A C 1
ATOM 1109 O O . VAL A 1 135 ? 6.926 -21.016 -22.234 1 98.81 135 VAL A O 1
ATOM 1112 N N . LYS A 1 136 ? 8.25 -20.703 -20.453 1 98.62 136 LYS A N 1
ATOM 1113 C CA . LYS A 1 136 ? 9.297 -21.578 -20.969 1 98.62 136 LYS A CA 1
ATOM 1114 C C . LYS A 1 136 ? 9.242 -22.953 -20.297 1 98.62 136 LYS A C 1
ATOM 1116 O O . LYS A 1 136 ? 9.781 -23.922 -20.828 1 98.62 136 LYS A O 1
ATOM 1121 N N . ALA A 1 137 ? 8.617 -22.969 -19.141 1 98.56 137 ALA A N 1
ATOM 1122 C CA . ALA A 1 137 ? 8.523 -24.25 -18.422 1 98.56 137 ALA A CA 1
ATOM 1123 C C . ALA A 1 137 ? 7.383 -24.219 -17.406 1 98.56 137 ALA A C 1
ATOM 1125 O O . ALA A 1 137 ? 7.016 -23.156 -16.906 1 98.56 137 ALA A O 1
ATOM 1126 N N . VAL A 1 138 ? 6.762 -25.281 -17.203 1 98.62 138 VAL A N 1
ATOM 1127 C CA . VAL A 1 138 ? 5.871 -25.578 -16.078 1 98.62 138 VAL A CA 1
ATOM 1128 C C . VAL A 1 138 ? 6.477 -26.688 -15.227 1 98.62 138 VAL A C 1
ATOM 1130 O O . VAL A 1 138 ? 6.637 -27.828 -15.688 1 98.62 138 VAL A O 1
ATOM 1133 N N . VAL A 1 139 ? 6.805 -26.359 -13.969 1 98.81 139 VAL A N 1
ATOM 1134 C CA . VAL A 1 139 ? 7.641 -27.297 -13.234 1 98.81 139 VAL A CA 1
ATOM 1135 C C . VAL A 1 139 ? 7.055 -27.531 -11.844 1 98.81 139 VAL A C 1
ATOM 1137 O O . VAL A 1 139 ? 6.168 -26.797 -11.406 1 98.81 139 VAL A O 1
ATOM 1140 N N . HIS A 1 140 ? 7.527 -28.609 -11.188 1 98.44 140 HIS A N 1
ATOM 1141 C CA . HIS A 1 140 ? 7.148 -28.891 -9.812 1 98.44 140 HIS A CA 1
ATOM 1142 C C . HIS A 1 140 ? 7.75 -27.875 -8.852 1 98.44 140 HIS A C 1
ATOM 1144 O O . HIS A 1 140 ? 8.906 -27.469 -9.008 1 98.44 140 HIS A O 1
ATOM 1150 N N . CYS A 1 141 ? 7.016 -27.453 -7.914 1 98.31 141 CYS A N 1
ATOM 1151 C CA . CYS A 1 141 ? 7.453 -26.516 -6.887 1 98.31 141 CYS A CA 1
ATOM 1152 C C . CYS A 1 141 ? 6.992 -26.969 -5.508 1 98.31 141 CYS A C 1
ATOM 1154 O O . CYS A 1 141 ? 5.828 -27.328 -5.324 1 98.31 141 CYS A O 1
ATOM 1156 N N . ASP A 1 142 ? 7.863 -27 -4.523 1 98.25 142 ASP A N 1
ATOM 1157 C CA . ASP A 1 142 ? 7.562 -27.266 -3.119 1 98.25 142 ASP A CA 1
ATOM 1158 C C . ASP A 1 142 ? 8.297 -26.281 -2.207 1 98.25 142 ASP A C 1
ATOM 1160 O O . ASP A 1 142 ? 9.383 -26.594 -1.703 1 98.25 142 ASP A O 1
ATOM 1164 N N . PHE A 1 143 ? 7.629 -25.188 -1.868 1 98 143 PHE A N 1
ATOM 1165 C CA . PHE A 1 143 ? 8.32 -24.141 -1.108 1 98 143 PHE A CA 1
ATOM 1166 C C . PHE A 1 143 ? 8.242 -24.422 0.387 1 98 143 PHE A C 1
ATOM 1168 O O . PHE A 1 143 ? 8.656 -23.594 1.202 1 98 143 PHE A O 1
ATOM 1175 N N . LEU A 1 144 ? 7.691 -25.547 0.801 1 97.38 144 LEU A N 1
ATOM 1176 C CA . LEU A 1 144 ? 7.797 -26.016 2.18 1 97.38 144 LEU A CA 1
ATOM 1177 C C . LEU A 1 144 ? 9.094 -26.797 2.393 1 97.38 144 LEU A C 1
ATOM 1179 O O . LEU A 1 144 ? 9.453 -27.094 3.529 1 97.38 144 LEU A O 1
ATOM 1183 N N . SER A 1 145 ? 9.82 -27.062 1.282 1 95.69 145 SER A N 1
ATOM 1184 C CA . SER A 1 145 ? 11.094 -27.781 1.33 1 95.69 145 SER A CA 1
ATOM 1185 C C . SER A 1 145 ? 12.242 -26.906 0.836 1 95.69 145 SER A C 1
ATOM 1187 O O . SER A 1 145 ? 12.023 -25.953 0.088 1 95.69 145 SER A O 1
ATOM 1189 N N . ASP A 1 146 ? 13.477 -27.281 1.169 1 94.69 146 ASP A N 1
ATOM 1190 C CA . ASP A 1 146 ? 14.641 -26.5 0.787 1 94.69 146 ASP A CA 1
ATOM 1191 C C . ASP A 1 146 ? 14.883 -26.562 -0.718 1 94.69 146 ASP A C 1
ATOM 1193 O O . ASP A 1 146 ? 15.43 -25.641 -1.311 1 94.69 146 ASP A O 1
ATOM 1197 N N . ASP A 1 147 ? 14.453 -27.656 -1.268 1 95.19 147 ASP A N 1
ATOM 1198 C CA . ASP A 1 147 ? 14.523 -27.797 -2.719 1 95.19 147 ASP A CA 1
ATOM 1199 C C . ASP A 1 147 ? 13.219 -27.328 -3.379 1 95.19 147 ASP A C 1
ATOM 1201 O O . ASP A 1 147 ? 12.453 -28.156 -3.893 1 95.19 147 ASP A O 1
ATOM 1205 N N . VAL A 1 148 ? 13.062 -26.047 -3.457 1 98.12 148 VAL A N 1
ATOM 1206 C CA . VAL A 1 148 ? 11.805 -25.453 -3.887 1 98.12 148 VAL A CA 1
ATOM 1207 C C . VAL A 1 148 ? 11.5 -25.859 -5.328 1 98.12 148 VAL A C 1
ATOM 1209 O O . VAL A 1 148 ? 10.367 -26.25 -5.645 1 98.12 148 VAL A O 1
ATOM 1212 N N . LEU A 1 149 ? 12.508 -25.797 -6.191 1 98.31 149 LEU A N 1
ATOM 1213 C CA . LEU A 1 149 ? 12.398 -26.141 -7.605 1 98.31 149 LEU A CA 1
ATOM 1214 C C . LEU A 1 149 ? 13.398 -27.219 -7.977 1 98.31 149 LEU A C 1
ATOM 1216 O O . LEU A 1 149 ? 14.5 -27.281 -7.426 1 98.31 149 LEU A O 1
ATOM 1220 N N . ASN A 1 150 ? 12.992 -28.078 -8.836 1 95.12 150 ASN A N 1
ATOM 1221 C CA . ASN A 1 150 ? 13.945 -28.969 -9.492 1 95.12 150 ASN A CA 1
ATOM 1222 C C . ASN A 1 150 ? 14.57 -28.312 -10.719 1 95.12 150 ASN A C 1
ATOM 1224 O O . ASN A 1 150 ? 13.945 -28.266 -11.789 1 95.12 150 ASN A O 1
ATOM 1228 N N . LEU A 1 151 ? 15.727 -27.922 -10.602 1 95.25 151 LEU A N 1
ATOM 1229 C CA . LEU A 1 151 ? 16.391 -27.125 -11.625 1 95.25 151 LEU A CA 1
ATOM 1230 C C . LEU A 1 151 ? 16.594 -27.922 -12.898 1 95.25 151 LEU A C 1
ATOM 1232 O O . LEU A 1 151 ? 16.719 -27.359 -13.984 1 95.25 151 LEU A O 1
ATOM 1236 N N . ASP A 1 152 ? 16.562 -29.234 -12.789 1 94.94 152 ASP A N 1
ATOM 1237 C CA . ASP A 1 152 ? 16.734 -30.094 -13.961 1 94.94 152 ASP A CA 1
ATOM 1238 C C . ASP A 1 152 ? 15.555 -29.953 -14.922 1 94.94 152 ASP A C 1
ATOM 1240 O O . ASP A 1 152 ? 15.672 -30.281 -16.109 1 94.94 152 ASP A O 1
ATOM 1244 N N . GLU A 1 153 ? 14.461 -29.453 -14.391 1 95.69 153 GLU A N 1
ATOM 1245 C CA . GLU A 1 153 ? 13.25 -29.328 -15.195 1 95.69 153 GLU A CA 1
ATOM 1246 C C . GLU A 1 153 ? 13.188 -27.953 -15.867 1 95.69 153 GLU A C 1
ATOM 1248 O O . GLU A 1 153 ? 12.312 -27.703 -16.703 1 95.69 153 GLU A O 1
ATOM 1253 N N . ILE A 1 154 ? 14.117 -27.125 -15.539 1 98.06 154 ILE A N 1
ATOM 1254 C CA . ILE A 1 154 ? 14.07 -25.734 -15.984 1 98.06 154 ILE A CA 1
ATOM 1255 C C . ILE A 1 154 ? 15.18 -25.484 -17 1 98.06 154 ILE A C 1
ATOM 1257 O O . ILE A 1 154 ? 16.359 -25.734 -16.719 1 98.06 154 ILE A O 1
ATOM 1261 N N . PRO A 1 155 ? 14.812 -25.047 -18.219 1 97.81 155 PRO A N 1
ATOM 1262 C CA . PRO A 1 155 ? 15.875 -24.688 -19.156 1 97.81 155 PRO A CA 1
ATOM 1263 C C . PRO A 1 155 ? 16.859 -23.672 -18.562 1 97.81 155 PRO A C 1
ATOM 1265 O O . PRO A 1 155 ? 16.469 -22.812 -17.781 1 97.81 155 PRO A O 1
ATOM 1268 N N . SER A 1 156 ? 18.031 -23.75 -19.016 1 97.38 156 SER A N 1
ATOM 1269 C CA . SER A 1 156 ? 19.109 -22.922 -18.453 1 97.38 156 SER A CA 1
ATOM 1270 C C . SER A 1 156 ? 18.766 -21.438 -18.516 1 97.38 156 SER A C 1
ATOM 1272 O O . SER A 1 156 ? 19.047 -20.688 -17.594 1 97.38 156 SER A O 1
ATOM 1274 N N . GLU A 1 157 ? 18.125 -21 -19.531 1 97.69 157 GLU A N 1
ATOM 1275 C CA . GLU A 1 157 ? 17.828 -19.594 -19.734 1 97.69 157 GLU A CA 1
ATOM 1276 C C . GLU A 1 157 ? 16.75 -19.109 -18.766 1 97.69 157 GLU A C 1
ATOM 1278 O O . GLU A 1 157 ? 16.609 -17.906 -18.531 1 97.69 157 GLU A O 1
ATOM 1283 N N . ALA A 1 158 ? 16.031 -20.094 -18.156 1 98.62 158 ALA A N 1
ATOM 1284 C CA . ALA A 1 158 ? 14.914 -19.75 -17.297 1 98.62 158 ALA A CA 1
ATOM 1285 C C . ALA A 1 158 ? 15.219 -20.109 -15.836 1 98.62 158 ALA A C 1
ATOM 1287 O O . ALA A 1 158 ? 14.344 -20.031 -14.977 1 98.62 158 ALA A O 1
ATOM 1288 N N . ALA A 1 159 ? 16.453 -20.516 -15.562 1 98.25 159 ALA A N 1
ATOM 1289 C CA . ALA A 1 159 ? 16.859 -20.875 -14.211 1 98.25 159 ALA A CA 1
ATOM 1290 C C . ALA A 1 159 ? 17.031 -19.641 -13.328 1 98.25 159 ALA A C 1
ATOM 1292 O O . ALA A 1 159 ? 17.25 -18.547 -13.836 1 98.25 159 ALA A O 1
ATOM 1293 N N . PRO A 1 160 ? 16.938 -19.781 -12.023 1 97.81 160 PRO A N 1
ATOM 1294 C CA . PRO A 1 160 ? 17.172 -18.656 -11.125 1 97.81 160 PRO A CA 1
ATOM 1295 C C . PRO A 1 160 ? 18.578 -18.062 -11.266 1 97.81 160 PRO A C 1
ATOM 1297 O O . PRO A 1 160 ? 19.469 -18.719 -11.797 1 97.81 160 PRO A O 1
ATOM 1300 N N . PRO A 1 161 ? 18.75 -16.859 -10.727 1 98.56 161 PRO A N 1
ATOM 1301 C CA . PRO A 1 161 ? 17.828 -16.047 -9.945 1 98.56 161 PRO A CA 1
ATOM 1302 C C . PRO A 1 161 ? 16.766 -15.359 -10.812 1 98.56 161 PRO A C 1
ATOM 1304 O O . PRO A 1 161 ? 17.016 -15.07 -11.984 1 98.56 161 PRO A O 1
ATOM 1307 N N . TYR A 1 162 ? 15.602 -15.086 -10.219 1 98.88 162 TYR A N 1
ATOM 1308 C CA . TYR A 1 162 ? 14.5 -14.43 -10.898 1 98.88 162 TYR A CA 1
ATOM 1309 C C . TYR A 1 162 ? 14.461 -12.945 -10.562 1 98.88 162 TYR A C 1
ATOM 1311 O O . TYR A 1 162 ? 14.961 -12.523 -9.523 1 98.88 162 TYR A O 1
ATOM 1319 N N . ASP A 1 163 ? 13.867 -12.18 -11.438 1 98.94 163 ASP A N 1
ATOM 1320 C CA . ASP A 1 163 ? 13.664 -10.75 -11.234 1 98.94 163 ASP A CA 1
ATOM 1321 C C . ASP A 1 163 ? 12.375 -10.484 -10.461 1 98.94 163 ASP A C 1
ATOM 1323 O O . ASP A 1 163 ? 12.266 -9.484 -9.75 1 98.94 163 ASP A O 1
ATOM 1327 N N . LEU A 1 164 ? 11.461 -11.352 -10.602 1 98.94 164 LEU A N 1
ATOM 1328 C CA . LEU A 1 164 ? 10.156 -11.203 -9.969 1 98.94 164 LEU A CA 1
ATOM 1329 C C . LEU A 1 164 ? 9.539 -12.562 -9.672 1 98.94 164 LEU A C 1
ATOM 1331 O O . LEU A 1 164 ? 9.625 -13.484 -10.492 1 98.94 164 LEU A O 1
ATOM 1335 N N . ILE A 1 165 ? 8.938 -12.688 -8.539 1 98.94 165 ILE A N 1
ATOM 1336 C CA . ILE A 1 165 ? 8.109 -13.836 -8.18 1 98.94 165 ILE A CA 1
ATOM 1337 C C . ILE A 1 165 ? 6.672 -13.383 -7.961 1 98.94 165 ILE A C 1
ATOM 1339 O O . ILE A 1 165 ? 6.426 -12.367 -7.312 1 98.94 165 ILE A O 1
ATOM 1343 N N . ILE A 1 166 ? 5.738 -14.07 -8.562 1 98.94 166 ILE A N 1
ATOM 1344 C CA . ILE A 1 166 ? 4.316 -13.875 -8.297 1 98.94 166 ILE A CA 1
ATOM 1345 C C . ILE A 1 166 ? 3.754 -15.094 -7.578 1 98.94 166 ILE A C 1
ATOM 1347 O O . ILE A 1 166 ? 3.969 -16.234 -8 1 98.94 166 ILE A O 1
ATOM 1351 N N . ALA A 1 167 ? 3.111 -14.906 -6.48 1 98.81 167 ALA A N 1
ATOM 1352 C CA . ALA A 1 167 ? 2.459 -15.969 -5.715 1 98.81 167 ALA A CA 1
ATOM 1353 C C . ALA A 1 167 ? 1.072 -15.531 -5.25 1 98.81 167 ALA A C 1
ATOM 1355 O O . ALA A 1 167 ? 0.914 -15.031 -4.133 1 98.81 167 ALA A O 1
ATOM 1356 N N . MET A 1 168 ? 0.065 -15.805 -6.055 1 98.38 168 MET A N 1
ATOM 1357 C CA . MET A 1 168 ? -1.296 -15.352 -5.777 1 98.38 168 MET A CA 1
ATOM 1358 C C . MET A 1 168 ? -2.109 -16.453 -5.113 1 98.38 168 MET A C 1
ATOM 1360 O O . MET A 1 168 ? -2.197 -17.562 -5.637 1 98.38 168 MET A O 1
ATOM 1364 N N . LEU A 1 169 ? -2.703 -16.156 -3.99 1 97.25 169 LEU A N 1
ATOM 1365 C CA . LEU A 1 169 ? -3.596 -17.078 -3.293 1 97.25 169 LEU A CA 1
ATOM 1366 C C . LEU A 1 169 ? -2.92 -18.422 -3.066 1 97.25 169 LEU A C 1
ATOM 1368 O O . LEU A 1 169 ? -3.512 -19.469 -3.33 1 97.25 169 LEU A O 1
ATOM 1372 N N . CYS A 1 170 ? -1.653 -18.438 -2.588 1 96.56 170 CYS A N 1
ATOM 1373 C CA . CYS A 1 170 ? -0.905 -19.688 -2.656 1 96.56 170 CYS A CA 1
ATOM 1374 C C . CYS A 1 170 ? -0.087 -19.906 -1.39 1 96.56 170 CYS A C 1
ATOM 1376 O O . CYS A 1 170 ? -0.12 -20.984 -0.801 1 96.56 170 CYS A O 1
ATOM 1378 N N . LEU A 1 171 ? 0.545 -18.891 -0.877 1 98.31 171 LEU A N 1
ATOM 1379 C CA . LEU A 1 171 ? 1.584 -19.078 0.13 1 98.31 171 LEU A CA 1
ATOM 1380 C C . LEU A 1 171 ? 0.984 -19.562 1.443 1 98.31 171 LEU A C 1
ATOM 1382 O O . LEU A 1 171 ? 1.584 -20.391 2.135 1 98.31 171 LEU A O 1
ATOM 1386 N N . GLU A 1 172 ? -0.207 -19.109 1.793 1 98.12 172 GLU A N 1
ATOM 1387 C CA . GLU A 1 172 ? -0.854 -19.469 3.049 1 98.12 172 GLU A CA 1
ATOM 1388 C C . GLU A 1 172 ? -1.377 -20.906 3 1 98.12 172 GLU A C 1
ATOM 1390 O O . GLU A 1 172 ? -1.543 -21.547 4.039 1 98.12 172 GLU A O 1
ATOM 1395 N N . GLU A 1 173 ? -1.583 -21.422 1.851 1 97.5 173 GLU A N 1
ATOM 1396 C CA . GLU A 1 173 ? -2.32 -22.656 1.643 1 97.5 173 GLU A CA 1
ATOM 1397 C C . GLU A 1 173 ? -1.607 -23.844 2.299 1 97.5 173 GLU A C 1
ATOM 1399 O O . GLU A 1 173 ? -2.221 -24.609 3.051 1 97.5 173 GLU A O 1
ATOM 1404 N N . PRO A 1 174 ? -0.337 -24 2.059 1 97.5 174 PRO A N 1
ATOM 1405 C CA . PRO A 1 174 ? 0.274 -25.188 2.65 1 97.5 174 PRO A CA 1
ATOM 1406 C C . PRO A 1 174 ? 0.936 -24.906 3.998 1 97.5 174 PRO A C 1
ATOM 1408 O O . PRO A 1 174 ? 1.35 -25.828 4.695 1 97.5 174 PRO A O 1
ATOM 1411 N N . CYS A 1 175 ? 1.099 -23.656 4.348 1 98.12 175 CYS A N 1
ATOM 1412 C CA . CYS A 1 175 ? 1.814 -23.312 5.57 1 98.12 175 CYS A CA 1
ATOM 1413 C C . CYS A 1 175 ? 0.991 -23.656 6.805 1 98.12 175 CYS A C 1
ATOM 1415 O O . CYS A 1 175 ? -0.223 -23.453 6.828 1 98.12 175 CYS A O 1
ATOM 1417 N N . VAL A 1 176 ? 1.672 -24.109 7.871 1 97.31 176 VAL A N 1
ATOM 1418 C CA . VAL A 1 176 ? 0.933 -24.641 9.008 1 97.31 176 VAL A CA 1
ATOM 1419 C C . VAL A 1 176 ? 0.974 -23.641 10.164 1 97.31 176 VAL A C 1
ATOM 1421 O O . VAL A 1 176 ? 0.159 -23.719 11.086 1 97.31 176 VAL A O 1
ATOM 1424 N N . ASN A 1 177 ? 1.928 -22.797 10.219 1 97.69 177 ASN A N 1
ATOM 1425 C CA . ASN A 1 177 ? 2.062 -21.766 11.25 1 97.69 177 ASN A CA 1
ATOM 1426 C C . ASN A 1 177 ? 2.926 -20.609 10.766 1 97.69 177 ASN A C 1
ATOM 1428 O O . ASN A 1 177 ? 3.369 -20.594 9.617 1 97.69 177 ASN A O 1
ATOM 1432 N N . PHE A 1 178 ? 3.125 -19.641 11.578 1 98.38 178 PHE A N 1
ATOM 1433 C CA . PHE A 1 178 ? 3.871 -18.438 11.25 1 98.38 178 PHE A CA 1
ATOM 1434 C C . PHE A 1 178 ? 5.297 -18.766 10.844 1 98.38 178 PHE A C 1
ATOM 1436 O O . PHE A 1 178 ? 5.809 -18.234 9.852 1 98.38 178 PHE A O 1
ATOM 1443 N N . GLU A 1 179 ? 5.953 -19.688 11.562 1 98.31 179 GLU A N 1
ATOM 1444 C CA . GLU A 1 179 ? 7.328 -20.062 11.25 1 98.31 179 GLU A CA 1
ATOM 1445 C C . GLU A 1 179 ? 7.426 -20.703 9.867 1 98.31 179 GLU A C 1
ATOM 1447 O O . GLU A 1 179 ? 8.359 -20.422 9.117 1 98.31 179 GLU A O 1
ATOM 1452 N N . SER A 1 180 ? 6.48 -21.609 9.586 1 98.19 180 SER A N 1
ATOM 1453 C CA . SER A 1 180 ? 6.41 -22.219 8.266 1 98.19 180 SER A CA 1
ATOM 1454 C C . SER A 1 180 ? 6.281 -21.172 7.168 1 98.19 180 SER A C 1
ATOM 1456 O O . SER A 1 180 ? 6.926 -21.281 6.121 1 98.19 180 SER A O 1
ATOM 1458 N N . PHE A 1 181 ? 5.465 -20.172 7.391 1 98.75 181 PHE A N 1
ATOM 1459 C CA . PHE A 1 181 ? 5.234 -19.094 6.449 1 98.75 181 PHE A CA 1
ATOM 1460 C C . PHE A 1 181 ? 6.504 -18.266 6.246 1 98.75 181 PHE A C 1
ATOM 1462 O O . PHE A 1 181 ? 6.883 -17.969 5.109 1 98.75 181 PHE A O 1
ATOM 1469 N N . VAL A 1 182 ? 7.215 -17.906 7.281 1 98.88 182 VAL A N 1
ATOM 1470 C CA . VAL A 1 182 ? 8.477 -17.172 7.215 1 98.88 182 VAL A CA 1
ATOM 1471 C C . VAL A 1 182 ? 9.492 -17.969 6.414 1 98.88 182 VAL A C 1
ATOM 1473 O O . VAL A 1 182 ? 10.172 -17.422 5.535 1 98.88 182 VAL A O 1
ATOM 1476 N N . ASN A 1 183 ? 9.602 -19.25 6.707 1 98.75 183 ASN A N 1
ATOM 1477 C CA . ASN A 1 183 ? 10.578 -20.094 6.023 1 98.75 183 ASN A CA 1
ATOM 1478 C C . ASN A 1 183 ? 10.266 -20.219 4.535 1 98.75 183 ASN A C 1
ATOM 1480 O O . ASN A 1 183 ? 11.18 -20.266 3.709 1 98.75 183 ASN A O 1
ATOM 1484 N N . ALA A 1 184 ? 8.969 -20.359 4.211 1 98.75 184 ALA A N 1
ATOM 1485 C CA . ALA A 1 184 ? 8.57 -20.375 2.807 1 98.75 184 ALA A CA 1
ATOM 1486 C C . ALA A 1 184 ? 9.047 -19.109 2.094 1 98.75 184 ALA A C 1
ATOM 1488 O O . ALA A 1 184 ? 9.617 -19.172 1.002 1 98.75 184 ALA A O 1
ATOM 1489 N N . LEU A 1 185 ? 8.852 -17.953 2.744 1 98.88 185 LEU A N 1
ATOM 1490 C CA . LEU A 1 185 ? 9.266 -16.688 2.176 1 98.88 185 LEU A CA 1
ATOM 1491 C C . LEU A 1 185 ? 10.781 -16.609 2.037 1 98.88 185 LEU A C 1
ATOM 1493 O O . LEU A 1 185 ? 11.297 -16.094 1.041 1 98.88 185 LEU A O 1
ATOM 1497 N N . LYS A 1 186 ? 11.484 -17.141 3.01 1 98.88 186 LYS A N 1
ATOM 1498 C CA . LYS A 1 186 ? 12.945 -17.172 2.936 1 98.88 186 LYS A CA 1
ATOM 1499 C C . LYS A 1 186 ? 13.414 -18 1.743 1 98.88 186 LYS A C 1
ATOM 1501 O O . LYS A 1 186 ? 14.359 -17.625 1.05 1 98.88 186 LYS A O 1
ATOM 1506 N N . ARG A 1 187 ? 12.812 -19.125 1.562 1 98.81 187 ARG A N 1
ATOM 1507 C CA . ARG A 1 187 ? 13.172 -20 0.448 1 98.81 187 ARG A CA 1
ATOM 1508 C C . ARG A 1 187 ? 12.922 -19.312 -0.89 1 98.81 187 ARG A C 1
ATOM 1510 O O . ARG A 1 187 ? 13.742 -19.391 -1.804 1 98.81 187 ARG A O 1
ATOM 1517 N N . LEU A 1 188 ? 11.797 -18.656 -1.01 1 98.88 188 LEU A N 1
ATOM 1518 C CA . LEU A 1 188 ? 11.492 -17.938 -2.24 1 98.88 188 LEU A CA 1
ATOM 1519 C C . LEU A 1 188 ? 12.453 -16.766 -2.436 1 98.88 188 LEU A C 1
ATOM 1521 O O . LEU A 1 188 ? 12.852 -16.469 -3.564 1 98.88 188 LEU A O 1
ATOM 1525 N N . ASN A 1 189 ? 12.766 -16.094 -1.329 1 98.88 189 ASN A N 1
ATOM 1526 C CA . ASN A 1 189 ? 13.727 -15.008 -1.364 1 98.88 189 ASN A CA 1
ATOM 1527 C C . ASN A 1 189 ? 15.055 -15.453 -1.979 1 98.88 189 ASN A C 1
ATOM 1529 O O . ASN A 1 189 ? 15.664 -14.711 -2.754 1 98.88 189 ASN A O 1
ATOM 1533 N N . LYS A 1 190 ? 15.469 -16.688 -1.723 1 98.5 190 LYS A N 1
ATOM 1534 C CA . LYS A 1 190 ? 16.734 -17.234 -2.221 1 98.5 190 LYS A CA 1
ATOM 1535 C C . LYS A 1 190 ? 16.703 -17.375 -3.74 1 98.5 190 LYS A C 1
ATOM 1537 O O . LYS A 1 190 ? 17.766 -17.422 -4.379 1 98.5 190 LYS A O 1
ATOM 1542 N N . LEU A 1 191 ? 15.539 -17.406 -4.328 1 98.75 191 LEU A N 1
ATOM 1543 C CA . LEU A 1 191 ? 15.406 -17.609 -5.766 1 98.75 191 LEU A CA 1
ATOM 1544 C C . LEU A 1 191 ? 15.453 -16.266 -6.504 1 98.75 191 LEU A C 1
ATOM 1546 O O . LEU A 1 191 ? 15.508 -16.234 -7.738 1 98.75 191 LEU A O 1
ATOM 1550 N N . LEU A 1 192 ? 15.43 -15.195 -5.762 1 98.75 192 LEU A N 1
ATOM 1551 C CA . LEU A 1 192 ? 15.398 -13.859 -6.344 1 98.75 192 LEU A CA 1
ATOM 1552 C C . LEU A 1 192 ? 16.797 -13.266 -6.418 1 98.75 192 LEU A C 1
ATOM 1554 O O . LEU A 1 192 ? 17.625 -13.508 -5.539 1 98.75 192 LEU A O 1
ATOM 1558 N N . LYS A 1 193 ? 17.016 -12.5 -7.422 1 98.25 193 LYS A N 1
ATOM 1559 C CA . LYS A 1 193 ? 18.188 -11.633 -7.391 1 98.25 193 LYS A CA 1
ATOM 1560 C C . LYS A 1 193 ? 18.016 -10.516 -6.363 1 98.25 193 LYS A C 1
ATOM 1562 O O . LYS A 1 193 ? 16.891 -10.164 -6 1 98.25 193 LYS A O 1
ATOM 1567 N N . LYS A 1 194 ? 19.141 -9.969 -5.887 1 95.12 194 LYS A N 1
ATOM 1568 C CA . LYS A 1 194 ? 19.047 -8.773 -5.051 1 95.12 194 LYS A CA 1
ATOM 1569 C C . LYS A 1 194 ? 18.312 -7.652 -5.781 1 95.12 194 LYS A C 1
ATOM 1571 O O . LYS A 1 194 ? 18.562 -7.41 -6.965 1 95.12 194 LYS A O 1
ATOM 1576 N N . GLY A 1 195 ? 17.375 -7.051 -5.137 1 96.12 195 GLY A N 1
ATOM 1577 C CA . GLY A 1 195 ? 16.594 -6 -5.762 1 96.12 195 GLY A CA 1
ATOM 1578 C C . GLY A 1 195 ? 15.391 -6.523 -6.523 1 96.12 195 GLY A C 1
ATOM 1579 O O . GLY A 1 195 ? 14.547 -5.746 -6.977 1 96.12 195 GLY A O 1
ATOM 1580 N N . GLY A 1 196 ? 15.297 -7.867 -6.691 1 98.62 196 GLY A N 1
ATOM 1581 C CA . GLY A 1 196 ? 14.109 -8.469 -7.281 1 98.62 196 GLY A CA 1
ATOM 1582 C C . GLY A 1 196 ? 12.875 -8.32 -6.414 1 98.62 196 GLY A C 1
ATOM 1583 O O . GLY A 1 196 ? 12.961 -7.871 -5.27 1 98.62 196 GLY A O 1
ATOM 1584 N N . GLY A 1 197 ? 11.758 -8.664 -6.977 1 98.75 197 GLY A N 1
ATOM 1585 C CA . GLY A 1 197 ? 10.516 -8.406 -6.27 1 98.75 197 GLY A CA 1
ATOM 1586 C C . GLY A 1 197 ? 9.688 -9.664 -6.055 1 98.75 197 GLY A C 1
ATOM 1587 O O . GLY A 1 197 ? 9.953 -10.703 -6.664 1 98.75 197 GLY A O 1
ATOM 1588 N N . ILE A 1 198 ? 8.75 -9.57 -5.188 1 98.94 198 ILE A N 1
ATOM 1589 C CA . ILE A 1 198 ? 7.723 -10.586 -4.996 1 98.94 198 ILE A CA 1
ATOM 1590 C C . ILE A 1 198 ? 6.352 -9.922 -4.879 1 98.94 198 ILE A C 1
ATOM 1592 O O . ILE A 1 198 ? 6.219 -8.867 -4.254 1 98.94 198 ILE A O 1
ATOM 1596 N N . ILE A 1 199 ? 5.371 -10.422 -5.555 1 98.94 199 ILE A N 1
ATOM 1597 C CA . ILE A 1 199 ? 3.979 -10 -5.445 1 98.94 199 ILE A CA 1
ATOM 1598 C C . ILE A 1 199 ? 3.133 -11.141 -4.887 1 98.94 199 ILE A C 1
ATOM 1600 O O . ILE A 1 199 ? 3.129 -12.242 -5.43 1 98.94 199 ILE A O 1
ATOM 1604 N N . ILE A 1 200 ? 2.434 -10.883 -3.789 1 98.94 200 ILE A N 1
ATOM 1605 C CA . ILE A 1 200 ? 1.592 -11.906 -3.174 1 98.94 200 ILE A CA 1
ATOM 1606 C C . ILE A 1 200 ? 0.208 -11.328 -2.885 1 98.94 200 ILE A C 1
ATOM 1608 O O . ILE A 1 200 ? 0.052 -10.109 -2.746 1 98.94 200 ILE A O 1
ATOM 1612 N N . SER A 1 201 ? -0.77 -12.141 -2.824 1 98.69 201 SER A N 1
ATOM 1613 C CA . SER A 1 201 ? -2.125 -11.766 -2.43 1 98.69 201 SER A CA 1
ATOM 1614 C C . SER A 1 201 ? -2.891 -12.977 -1.894 1 98.69 201 SER A C 1
ATOM 1616 O O . SER A 1 201 ? -2.57 -14.117 -2.223 1 98.69 201 SER A O 1
ATOM 1618 N N . SER A 1 202 ? -3.787 -12.75 -1.041 1 98 202 SER A N 1
ATOM 1619 C CA . SER A 1 202 ? -4.633 -13.82 -0.535 1 98 202 SER A CA 1
ATOM 1620 C C . SER A 1 202 ? -5.746 -13.281 0.354 1 98 202 SER A C 1
ATOM 1622 O O . SER A 1 202 ? -5.824 -12.07 0.593 1 98 202 SER A O 1
ATOM 1624 N N . TYR A 1 203 ? -6.59 -14.211 0.756 1 96.38 203 TYR A N 1
ATOM 1625 C CA . TYR A 1 203 ? -7.676 -13.898 1.681 1 96.38 203 TYR A CA 1
ATOM 1626 C C . TYR A 1 203 ? -7.168 -13.852 3.117 1 96.38 203 TYR A C 1
ATOM 1628 O O . TYR A 1 203 ? -6.219 -14.547 3.471 1 96.38 203 TYR A O 1
ATOM 1636 N N . LEU A 1 204 ? -7.797 -13.023 3.863 1 97.31 204 LEU A N 1
ATOM 1637 C CA . LEU A 1 204 ? -7.527 -12.93 5.293 1 97.31 204 LEU A CA 1
ATOM 1638 C C . LEU A 1 204 ? -8.695 -13.492 6.102 1 97.31 204 LEU A C 1
ATOM 1640 O O . LEU A 1 204 ? -9.836 -13.484 5.641 1 97.31 204 LEU A O 1
ATOM 1644 N N . GLY A 1 205 ? -8.414 -14.023 7.312 1 95.62 205 GLY A N 1
ATOM 1645 C CA . GLY A 1 205 ? -9.438 -14.398 8.273 1 95.62 205 GLY A CA 1
ATOM 1646 C C . GLY A 1 205 ? -10.078 -15.742 7.969 1 95.62 205 GLY A C 1
ATOM 1647 O O . GLY A 1 205 ? -11.258 -15.945 8.258 1 95.62 205 GLY A O 1
ATOM 1648 N N . THR A 1 206 ? -9.367 -16.578 7.34 1 95.25 206 THR A N 1
ATOM 1649 C CA . THR A 1 206 ? -9.875 -17.922 7.07 1 95.25 206 THR A CA 1
ATOM 1650 C C . THR A 1 206 ? -8.828 -18.969 7.43 1 95.25 206 THR A C 1
ATOM 1652 O O . THR A 1 206 ? -7.629 -18.688 7.465 1 95.25 206 THR A O 1
ATOM 1655 N N . SER A 1 207 ? -9.32 -20.188 7.695 1 95.62 207 SER A N 1
ATOM 1656 C CA . SER A 1 207 ? -8.414 -21.266 8.086 1 95.62 207 SER A CA 1
ATOM 1657 C C . SER A 1 207 ? -8.469 -22.422 7.098 1 95.62 207 SER A C 1
ATOM 1659 O O . SER A 1 207 ? -7.648 -23.344 7.16 1 95.62 207 SER A O 1
ATOM 1661 N N . SER A 1 208 ? -9.453 -22.328 6.234 1 94.56 208 SER A N 1
ATOM 1662 C CA . SER A 1 208 ? -9.609 -23.391 5.238 1 94.56 208 SER A CA 1
ATOM 1663 C C . SER A 1 208 ? -10.516 -22.938 4.098 1 94.56 208 SER A C 1
ATOM 1665 O O . SER A 1 208 ? -11.141 -21.875 4.176 1 94.56 208 SER A O 1
ATOM 1667 N N . TRP A 1 209 ? -10.57 -23.672 3.064 1 93.31 209 TRP A N 1
ATOM 1668 C CA . TRP A 1 209 ? -11.508 -23.547 1.954 1 93.31 209 TRP A CA 1
ATOM 1669 C C . TRP A 1 209 ? -11.867 -24.922 1.388 1 93.31 209 TRP A C 1
ATOM 1671 O O . TRP A 1 209 ? -11.258 -25.922 1.752 1 93.31 209 TRP A O 1
ATOM 1681 N N . ASN A 1 210 ? -12.859 -24.922 0.585 1 92.81 210 ASN A N 1
ATOM 1682 C CA . ASN A 1 210 ? -13.312 -26.234 0.129 1 92.81 210 ASN A CA 1
ATOM 1683 C C . ASN A 1 210 ? -13.461 -26.281 -1.389 1 92.81 210 ASN A C 1
ATOM 1685 O O . ASN A 1 210 ? -13.789 -25.266 -2.012 1 92.81 210 ASN A O 1
ATOM 1689 N N . LEU A 1 211 ? -13.281 -27.359 -1.939 1 93.69 211 LEU A N 1
ATOM 1690 C CA . LEU A 1 211 ? -13.609 -27.781 -3.297 1 93.69 211 LEU A CA 1
ATOM 1691 C C . LEU A 1 211 ? -14.477 -29.031 -3.285 1 93.69 211 LEU A C 1
ATOM 1693 O O . LEU A 1 211 ? -13.961 -30.141 -3.139 1 93.69 211 LEU A O 1
ATOM 1697 N N . GLY A 1 212 ? -15.742 -28.75 -3.465 1 91.75 212 GLY A N 1
ATOM 1698 C CA . GLY A 1 212 ? -16.641 -29.859 -3.17 1 91.75 212 GLY A CA 1
ATOM 1699 C C . GLY A 1 212 ? -16.594 -30.312 -1.723 1 91.75 212 GLY A C 1
ATOM 1700 O O . GLY A 1 212 ? -16.734 -29.484 -0.808 1 91.75 212 GLY A O 1
ATOM 1701 N N . GLU A 1 213 ? -16.359 -31.562 -1.528 1 94.25 213 GLU A N 1
ATOM 1702 C CA . GLU A 1 213 ? -16.328 -32.125 -0.183 1 94.25 213 GLU A CA 1
ATOM 1703 C C . GLU A 1 213 ? -14.914 -32.094 0.393 1 94.25 213 GLU A C 1
ATOM 1705 O O . GLU A 1 213 ? -14.711 -32.344 1.584 1 94.25 213 GLU A O 1
ATOM 1710 N N . ASN A 1 214 ? -13.969 -31.75 -0.429 1 96 214 ASN A N 1
ATOM 1711 C CA . ASN A 1 214 ? -12.578 -31.703 0.019 1 96 214 ASN A CA 1
ATOM 1712 C C . ASN A 1 214 ? -12.258 -30.391 0.703 1 96 214 ASN A C 1
ATOM 1714 O O . ASN A 1 214 ? -12.586 -29.312 0.186 1 96 214 ASN A O 1
ATOM 1718 N N . ILE A 1 215 ? -11.664 -30.453 1.876 1 95.94 215 ILE A N 1
ATOM 1719 C CA . ILE A 1 215 ? -11.289 -29.266 2.643 1 95.94 215 ILE A CA 1
ATOM 1720 C C . ILE A 1 215 ? -9.781 -29.078 2.574 1 95.94 215 ILE A C 1
ATOM 1722 O O . ILE A 1 215 ? -9.008 -30.016 2.801 1 95.94 215 ILE A O 1
ATOM 1726 N N . PHE A 1 216 ? -9.344 -27.906 2.238 1 96.5 216 PHE A N 1
ATOM 1727 C CA . PHE A 1 216 ? -7.93 -27.578 2.111 1 96.5 216 PHE A CA 1
ATOM 1728 C C . PHE A 1 216 ? -7.512 -26.547 3.152 1 96.5 216 PHE A C 1
ATOM 1730 O O . PHE A 1 216 ? -8.289 -25.656 3.5 1 96.5 216 PHE A O 1
ATOM 1737 N N . ASN A 1 217 ? -6.332 -26.656 3.564 1 96.44 217 ASN A N 1
ATOM 1738 C CA . ASN A 1 217 ? -5.75 -25.812 4.598 1 96.44 217 ASN A CA 1
ATOM 1739 C C . ASN A 1 217 ? -5.523 -24.391 4.094 1 96.44 217 ASN A C 1
ATOM 1741 O O . ASN A 1 217 ? -5.277 -24.172 2.906 1 96.44 217 ASN A O 1
ATOM 1745 N N . HIS A 1 218 ? -5.625 -23.422 4.945 1 97.19 218 HIS A N 1
ATOM 1746 C CA . HIS A 1 218 ? -5.23 -22.031 4.766 1 97.19 218 HIS A CA 1
ATOM 1747 C C . HIS A 1 218 ? -4.75 -21.406 6.078 1 97.19 218 HIS A C 1
ATOM 1749 O O . HIS A 1 218 ? -5.523 -21.312 7.035 1 97.19 218 HIS A O 1
ATOM 1755 N N . LEU A 1 219 ? -3.512 -21.031 6.129 1 98.06 219 LEU A N 1
ATOM 1756 C CA . LEU A 1 219 ? -2.99 -20.438 7.352 1 98.06 219 LEU A CA 1
ATOM 1757 C C . LEU A 1 219 ? -3.738 -19.156 7.684 1 98.06 219 LEU A C 1
ATOM 1759 O O . LEU A 1 219 ? -3.762 -18.219 6.879 1 98.06 219 LEU A O 1
ATOM 1763 N N . ASN A 1 220 ? -4.438 -19.188 8.828 1 97.56 220 ASN A N 1
ATOM 1764 C CA . ASN A 1 220 ? -5.059 -17.969 9.312 1 97.56 220 ASN A CA 1
ATOM 1765 C C . ASN A 1 220 ? -4.023 -17 9.883 1 97.56 220 ASN A C 1
ATOM 1767 O O . ASN A 1 220 ? -3.506 -17.219 10.984 1 97.56 220 ASN A O 1
ATOM 1771 N N . ILE A 1 221 ? -3.668 -16.016 9.133 1 97.88 221 ILE A N 1
ATOM 1772 C CA . ILE A 1 221 ? -2.58 -15.078 9.422 1 97.88 221 ILE A CA 1
ATOM 1773 C C . ILE A 1 221 ? -3.029 -13.648 9.133 1 97.88 221 ILE A C 1
ATOM 1775 O O . ILE A 1 221 ? -3.732 -13.398 8.148 1 97.88 221 ILE A O 1
ATOM 1779 N N . SER A 1 222 ? -2.656 -12.672 10.016 1 97.19 222 SER A N 1
ATOM 1780 C CA . SER A 1 222 ? -3.07 -11.281 9.867 1 97.19 222 SER A CA 1
ATOM 1781 C C . SER A 1 222 ? -2.148 -10.523 8.922 1 97.19 222 SER A C 1
ATOM 1783 O O . SER A 1 222 ? -1.032 -10.969 8.641 1 97.19 222 SER A O 1
ATOM 1785 N N . LEU A 1 223 ? -2.629 -9.453 8.445 1 98.12 223 LEU A N 1
ATOM 1786 C CA . LEU A 1 223 ? -1.822 -8.609 7.57 1 98.12 223 LEU A CA 1
ATOM 1787 C C . LEU A 1 223 ? -0.526 -8.195 8.258 1 98.12 223 LEU A C 1
ATOM 1789 O O . LEU A 1 223 ? 0.538 -8.188 7.637 1 98.12 223 LEU A O 1
ATOM 1793 N N . THR A 1 224 ? -0.552 -7.816 9.547 1 97.38 224 THR A N 1
ATOM 1794 C CA . THR A 1 224 ? 0.626 -7.383 10.289 1 97.38 224 THR A CA 1
ATOM 1795 C C . THR A 1 224 ? 1.621 -8.531 10.445 1 97.38 224 THR A C 1
ATOM 1797 O O . THR A 1 224 ? 2.834 -8.32 10.367 1 97.38 224 THR A O 1
ATOM 1800 N N . GLU A 1 225 ? 1.092 -9.727 10.672 1 98 225 GLU A N 1
ATOM 1801 C CA . GLU A 1 225 ? 1.967 -10.891 10.734 1 98 225 GLU A CA 1
ATOM 1802 C C . GLU A 1 225 ? 2.631 -11.156 9.383 1 98 225 GLU A C 1
ATOM 1804 O O . GLU A 1 225 ? 3.793 -11.555 9.328 1 98 225 GLU A O 1
ATOM 1809 N N . ILE A 1 226 ? 1.919 -10.977 8.328 1 98.75 226 ILE A N 1
ATOM 1810 C CA . ILE A 1 226 ? 2.465 -11.18 6.988 1 98.75 226 ILE A CA 1
ATOM 1811 C C . ILE A 1 226 ? 3.609 -10.203 6.742 1 98.75 226 ILE A C 1
ATOM 1813 O O . ILE A 1 226 ? 4.684 -10.594 6.285 1 98.75 226 ILE A O 1
ATOM 1817 N N . LEU A 1 227 ? 3.383 -8.93 7.113 1 98.56 227 LEU A N 1
ATOM 1818 C CA . LEU A 1 227 ? 4.422 -7.926 6.922 1 98.56 227 LEU A CA 1
ATOM 1819 C C . LEU A 1 227 ? 5.641 -8.234 7.785 1 98.56 227 LEU A C 1
ATOM 1821 O O . LEU A 1 227 ? 6.777 -8.07 7.344 1 98.56 227 LEU A O 1
ATOM 1825 N N . ASN A 1 228 ? 5.391 -8.688 8.969 1 97.94 228 ASN A N 1
ATOM 1826 C CA . ASN A 1 228 ? 6.492 -9.109 9.828 1 97.94 228 ASN A CA 1
ATOM 1827 C C . ASN A 1 228 ? 7.273 -10.266 9.219 1 97.94 228 ASN A C 1
ATOM 1829 O O . ASN A 1 228 ? 8.508 -10.273 9.258 1 97.94 228 ASN A O 1
ATOM 1833 N N . ALA A 1 229 ? 6.535 -11.234 8.719 1 98.75 229 ALA A N 1
ATOM 1834 C CA . ALA A 1 229 ? 7.172 -12.391 8.078 1 98.75 229 ALA A CA 1
ATOM 1835 C C . ALA A 1 229 ? 8.023 -11.953 6.887 1 98.75 229 ALA A C 1
ATOM 1837 O O . ALA A 1 229 ? 9.133 -12.453 6.691 1 98.75 229 ALA A O 1
ATOM 1838 N N . MET A 1 230 ? 7.504 -11.039 6.113 1 98.69 230 MET A N 1
ATOM 1839 C CA . MET A 1 230 ? 8.234 -10.523 4.961 1 98.69 230 MET A CA 1
ATOM 1840 C C . MET A 1 230 ? 9.539 -9.859 5.395 1 98.69 230 MET A C 1
ATOM 1842 O O . MET A 1 230 ? 10.594 -10.109 4.801 1 98.69 230 MET A O 1
ATOM 1846 N N . ASP A 1 231 ? 9.461 -9.031 6.445 1 97.69 231 ASP A N 1
ATOM 1847 C CA . ASP A 1 231 ? 10.664 -8.383 6.965 1 97.69 231 ASP A CA 1
ATOM 1848 C C . ASP A 1 231 ? 11.688 -9.414 7.422 1 97.69 231 ASP A C 1
ATOM 1850 O O . ASP A 1 231 ? 12.875 -9.297 7.105 1 97.69 231 ASP A O 1
ATOM 1854 N N . MET A 1 232 ? 11.203 -10.391 8.141 1 98.38 232 MET A N 1
ATOM 1855 C CA . MET A 1 232 ? 12.078 -11.43 8.672 1 98.38 232 MET A CA 1
ATOM 1856 C C . MET A 1 232 ? 12.727 -12.227 7.543 1 98.38 232 MET A C 1
ATOM 1858 O O . MET A 1 232 ? 13.828 -12.75 7.703 1 98.38 232 MET A O 1
ATOM 1862 N N . ALA A 1 233 ? 12.047 -12.344 6.418 1 98.75 233 ALA A N 1
ATOM 1863 C CA . ALA A 1 233 ? 12.539 -13.133 5.293 1 98.75 233 ALA A CA 1
ATOM 1864 C C . ALA A 1 233 ? 13.453 -12.305 4.395 1 98.75 233 ALA A C 1
ATOM 1866 O O . ALA A 1 233 ? 13.922 -12.789 3.363 1 98.75 233 ALA A O 1
ATOM 1867 N N . GLY A 1 234 ? 13.672 -11.008 4.699 1 98.25 234 GLY A N 1
ATOM 1868 C CA . GLY A 1 234 ? 14.633 -10.188 3.971 1 98.25 234 GLY A CA 1
ATOM 1869 C C . GLY A 1 234 ? 13.984 -9.32 2.914 1 98.25 234 GLY A C 1
ATOM 1870 O O . GLY A 1 234 ? 14.664 -8.789 2.033 1 98.25 234 GLY A O 1
ATOM 1871 N N . PHE A 1 235 ? 12.672 -9.188 2.979 1 98.62 235 PHE A N 1
ATOM 1872 C CA . PHE A 1 235 ? 11.961 -8.289 2.072 1 98.62 235 PHE A CA 1
ATOM 1873 C C . PHE A 1 235 ? 11.727 -6.934 2.725 1 98.62 235 PHE A C 1
ATOM 1875 O O . PHE A 1 235 ? 11.805 -6.805 3.949 1 98.62 235 PHE A O 1
ATOM 1882 N N . GLY A 1 236 ? 11.469 -5.93 1.936 1 97.94 236 GLY A N 1
ATOM 1883 C CA . GLY A 1 236 ? 11.125 -4.586 2.367 1 97.94 236 GLY A CA 1
ATOM 1884 C C . GLY A 1 236 ? 10.547 -3.73 1.254 1 97.94 236 GLY A C 1
ATOM 1885 O O . GLY A 1 236 ? 10.086 -4.254 0.237 1 97.94 236 GLY A O 1
ATOM 1886 N N . ASN A 1 237 ? 10.445 -2.385 1.555 1 98.25 237 ASN A N 1
ATOM 1887 C CA . ASN A 1 237 ? 9.867 -1.466 0.583 1 98.25 237 ASN A CA 1
ATOM 1888 C C . ASN A 1 237 ? 8.508 -1.957 0.09 1 98.25 237 ASN A C 1
ATOM 1890 O O . ASN A 1 237 ? 8.312 -2.154 -1.11 1 98.25 237 ASN A O 1
ATOM 1894 N N . HIS A 1 238 ? 7.609 -2.08 0.993 1 98.81 238 HIS A N 1
ATOM 1895 C CA . HIS A 1 238 ? 6.324 -2.727 0.754 1 98.81 238 HIS A CA 1
ATOM 1896 C C . HIS A 1 238 ? 5.348 -1.774 0.074 1 98.81 238 HIS A C 1
ATOM 1898 O O . HIS A 1 238 ? 5.262 -0.599 0.438 1 98.81 238 HIS A O 1
ATOM 1904 N N . ASP A 1 239 ? 4.691 -2.201 -0.951 1 98.81 239 ASP A N 1
ATOM 1905 C CA . ASP A 1 239 ? 3.424 -1.678 -1.449 1 98.81 239 ASP A CA 1
ATOM 1906 C C . ASP A 1 239 ? 2.26 -2.578 -1.041 1 98.81 239 ASP A C 1
ATOM 1908 O O . ASP A 1 239 ? 2.168 -3.723 -1.486 1 98.81 239 ASP A O 1
ATOM 1912 N N . VAL A 1 240 ? 1.367 -2.109 -0.191 1 98.88 240 VAL A N 1
ATOM 1913 C CA . VAL A 1 240 ? 0.315 -2.939 0.389 1 98.88 240 VAL A CA 1
ATOM 1914 C C . VAL A 1 240 ? -1.052 -2.34 0.066 1 98.88 240 VAL A C 1
ATOM 1916 O O . VAL A 1 240 ? -1.247 -1.128 0.173 1 98.88 240 VAL A O 1
ATOM 1919 N N . LYS A 1 241 ? -1.953 -3.135 -0.365 1 98.69 241 LYS A N 1
ATOM 1920 C CA . LYS A 1 241 ? -3.383 -2.836 -0.372 1 98.69 241 LYS A CA 1
ATOM 1921 C C . LYS A 1 241 ? -4.168 -3.883 0.414 1 98.69 241 LYS A C 1
ATOM 1923 O O . LYS A 1 241 ? -3.932 -5.086 0.264 1 98.69 241 LYS A O 1
ATOM 1928 N N . SER A 1 242 ? -5.008 -3.455 1.233 1 98.44 242 SER A N 1
ATOM 1929 C CA . SER A 1 242 ? -5.883 -4.371 1.961 1 98.44 242 SER A CA 1
ATOM 1930 C C . SER A 1 242 ? -7.336 -3.91 1.902 1 98.44 242 SER A C 1
ATOM 1932 O O . SER A 1 242 ? -7.609 -2.717 1.764 1 98.44 242 SER A O 1
ATOM 1934 N N . TYR A 1 243 ? -8.219 -4.836 2.012 1 97.31 243 TYR A N 1
ATOM 1935 C CA . TYR A 1 243 ? -9.664 -4.621 1.896 1 97.31 243 TYR A CA 1
ATOM 1936 C C . TYR A 1 243 ? -10.414 -5.418 2.955 1 97.31 243 TYR A C 1
ATOM 1938 O O . TYR A 1 243 ? -10.086 -6.574 3.227 1 97.31 243 TYR A O 1
ATOM 1946 N N . SER A 1 244 ? -11.383 -4.719 3.527 1 94.06 244 SER A N 1
ATOM 1947 C CA . SER A 1 244 ? -12.32 -5.438 4.387 1 94.06 244 SER A CA 1
ATOM 1948 C C . SER A 1 244 ? -13.234 -6.344 3.574 1 94.06 244 SER A C 1
ATOM 1950 O O . SER A 1 244 ? -13.195 -6.324 2.342 1 94.06 244 SER A O 1
ATOM 1952 N N . TYR A 1 245 ? -13.922 -7.102 4.328 1 91.25 245 TYR A N 1
ATOM 1953 C CA . TYR A 1 245 ? -14.875 -8.023 3.715 1 91.25 245 TYR A CA 1
ATOM 1954 C C . TYR A 1 245 ? -15.781 -7.293 2.73 1 91.25 245 TYR A C 1
ATOM 1956 O O . TYR A 1 245 ? -16.344 -6.242 3.053 1 91.25 245 TYR A O 1
ATOM 1964 N N . ILE A 1 246 ? -15.852 -7.809 1.588 1 84.5 246 ILE A N 1
ATOM 1965 C CA . ILE A 1 246 ? -16.797 -7.34 0.578 1 84.5 246 ILE A CA 1
ATOM 1966 C C . ILE A 1 246 ? -17.906 -8.375 0.394 1 84.5 246 ILE A C 1
ATOM 1968 O O . ILE A 1 246 ? -17.625 -9.547 0.115 1 84.5 246 ILE A O 1
ATOM 1972 N N . LEU A 1 247 ? -19.031 -7.996 0.7 1 76.88 247 LEU A N 1
ATOM 1973 C CA . LEU A 1 247 ? -20.188 -8.883 0.686 1 76.88 247 LEU A CA 1
ATOM 1974 C C . LEU A 1 247 ? -20.219 -9.711 -0.59 1 76.88 247 LEU A C 1
ATOM 1976 O O . LEU A 1 247 ? -20 -9.188 -1.686 1 76.88 247 LEU A O 1
ATOM 1980 N N . SER A 1 248 ? -20.219 -11.031 -0.373 1 74 248 SER A N 1
ATOM 1981 C CA . SER A 1 248 ? -20.281 -11.977 -1.478 1 74 248 SER A CA 1
ATOM 1982 C C . SER A 1 248 ? -21.344 -13.039 -1.224 1 74 248 SER A C 1
ATOM 1984 O O . SER A 1 248 ? -21.656 -13.359 -0.072 1 74 248 SER A O 1
ATOM 1986 N N . LYS A 1 249 ? -22.125 -13.312 -2.17 1 74.56 249 LYS A N 1
ATOM 1987 C CA . LYS A 1 249 ? -23.141 -14.367 -2.078 1 74.56 249 LYS A CA 1
ATOM 1988 C C . LYS A 1 249 ? -22.484 -15.734 -1.91 1 74.56 249 LYS A C 1
ATOM 1990 O O . LYS A 1 249 ? -23.141 -16.703 -1.536 1 74.56 249 LYS A O 1
ATOM 1995 N N . HIS A 1 250 ? -21.172 -15.758 -2.168 1 73.19 250 HIS A N 1
ATOM 1996 C CA . HIS A 1 250 ? -20.484 -17.047 -2.07 1 73.19 250 HIS A CA 1
ATOM 1997 C C . HIS A 1 250 ? -20.141 -17.375 -0.624 1 73.19 250 HIS A C 1
ATOM 1999 O O . HIS A 1 250 ? -19.938 -16.469 0.193 1 73.19 250 HIS A O 1
ATOM 2005 N N . HIS A 1 251 ? -19.984 -18.625 -0.32 1 71.38 251 HIS A N 1
ATOM 2006 C CA . HIS A 1 251 ? -19.969 -19.172 1.029 1 71.38 251 HIS A CA 1
ATOM 2007 C C . HIS A 1 251 ? -18.547 -19.188 1.597 1 71.38 251 HIS A C 1
ATOM 2009 O O . HIS A 1 251 ? -18.281 -19.844 2.602 1 71.38 251 HIS A O 1
ATOM 2015 N N . TRP A 1 252 ? -17.703 -18.562 0.963 1 79.62 252 TRP A N 1
ATOM 2016 C CA . TRP A 1 252 ? -16.359 -18.578 1.539 1 79.62 252 TRP A CA 1
ATOM 2017 C C . TRP A 1 252 ? -16.281 -17.703 2.775 1 79.62 252 TRP A C 1
ATOM 2019 O O . TRP A 1 252 ? -16.844 -16.594 2.797 1 79.62 252 TRP A O 1
ATOM 2029 N N . GLU A 1 253 ? -15.734 -18.234 3.848 1 85.5 253 GLU A N 1
ATOM 2030 C CA . GLU A 1 253 ? -15.547 -17.5 5.086 1 85.5 253 GLU A CA 1
ATOM 2031 C C . GLU A 1 253 ? -14.203 -16.766 5.098 1 85.5 253 GLU A C 1
ATOM 2033 O O . GLU A 1 253 ? -13.148 -17.406 5.188 1 85.5 253 GLU A O 1
ATOM 2038 N N . TYR A 1 254 ? -14.195 -15.562 5.004 1 92.25 254 TYR A N 1
ATOM 2039 C CA . TYR A 1 254 ? -13.016 -14.703 5.062 1 92.25 254 TYR A CA 1
ATOM 2040 C C . TYR A 1 254 ? -13.367 -13.328 5.602 1 92.25 254 TYR A C 1
ATOM 2042 O O . TYR A 1 254 ? -14.547 -12.969 5.684 1 92.25 254 TYR A O 1
ATOM 2050 N N . SER A 1 255 ? -12.375 -12.57 6.055 1 93.75 255 SER A N 1
ATOM 2051 C CA . SER A 1 255 ? -12.648 -11.266 6.648 1 93.75 255 SER A CA 1
ATO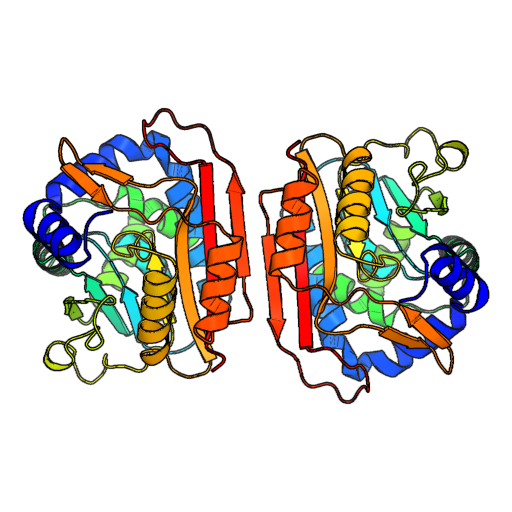M 2052 C C . SER A 1 255 ? -12.016 -10.148 5.836 1 93.75 255 SER A C 1
ATOM 2054 O O . SER A 1 255 ? -12.242 -8.969 6.109 1 93.75 255 SER A O 1
ATOM 2056 N N . GLY A 1 256 ? -11.211 -10.5 4.855 1 95.5 256 GLY A N 1
ATOM 2057 C CA . GLY A 1 256 ? -10.562 -9.469 4.059 1 95.5 256 GLY A CA 1
ATOM 2058 C C . GLY A 1 256 ? -9.664 -10.031 2.975 1 95.5 256 GLY A C 1
ATOM 2059 O O . GLY A 1 256 ? -9.633 -11.242 2.754 1 95.5 256 GLY A O 1
ATOM 2060 N N . TYR A 1 257 ? -9.023 -9.227 2.25 1 97.44 257 TYR A N 1
ATOM 2061 C CA . TYR A 1 257 ? -8.125 -9.539 1.146 1 97.44 257 TYR A CA 1
ATOM 2062 C C . TYR A 1 257 ? -6.938 -8.578 1.123 1 97.44 257 TYR A C 1
ATOM 2064 O O . TYR A 1 257 ? -7.066 -7.414 1.505 1 97.44 257 TYR A O 1
ATOM 2072 N N . TYR A 1 258 ? -5.781 -9.07 0.747 1 98.62 258 TYR A N 1
ATOM 2073 C CA . TYR A 1 258 ? -4.629 -8.18 0.663 1 98.62 258 TYR A CA 1
ATOM 2074 C C . TYR A 1 258 ? -3.846 -8.422 -0.622 1 98.62 258 TYR A C 1
ATOM 2076 O O . TYR A 1 258 ? -3.924 -9.5 -1.211 1 98.62 258 TYR A O 1
ATOM 2084 N N . CYS A 1 259 ? -3.098 -7.434 -1.103 1 98.88 259 CYS A N 1
ATOM 2085 C CA . CYS A 1 259 ? -2.061 -7.484 -2.127 1 98.88 259 CYS A CA 1
ATOM 2086 C C . CYS A 1 259 ? -0.78 -6.812 -1.64 1 98.88 259 CYS A C 1
ATOM 2088 O O . CYS A 1 259 ? -0.826 -5.734 -1.045 1 98.88 259 CYS A O 1
ATOM 2090 N N . ILE A 1 260 ? 0.334 -7.465 -1.862 1 98.94 260 ILE A N 1
ATOM 2091 C CA . ILE A 1 260 ? 1.611 -6.906 -1.432 1 98.94 260 ILE A CA 1
ATOM 2092 C C . ILE A 1 260 ? 2.648 -7.078 -2.539 1 98.94 260 ILE A C 1
ATOM 2094 O O . ILE A 1 260 ? 2.73 -8.141 -3.162 1 98.94 260 ILE A O 1
ATOM 2098 N N . ALA A 1 261 ? 3.365 -6.074 -2.875 1 98.94 261 ALA A N 1
ATOM 2099 C CA . ALA A 1 261 ? 4.609 -6.133 -3.637 1 98.94 261 ALA A CA 1
ATOM 2100 C C . ALA A 1 261 ? 5.793 -5.676 -2.791 1 98.94 261 ALA A C 1
ATOM 2102 O O . ALA A 1 261 ? 5.758 -4.598 -2.193 1 98.94 261 ALA A O 1
ATOM 2103 N N . SER A 1 262 ? 6.793 -6.457 -2.682 1 98.88 262 SER A N 1
ATOM 2104 C CA . SER A 1 262 ? 7.961 -6.16 -1.857 1 98.88 262 SER A CA 1
ATOM 2105 C C . SER A 1 262 ? 9.258 -6.445 -2.609 1 98.88 262 SER A C 1
ATOM 2107 O O . SER A 1 262 ? 9.258 -7.18 -3.6 1 98.88 262 SER A O 1
ATOM 2109 N N . GLU A 1 263 ? 10.312 -5.875 -2.104 1 98.81 263 GLU A N 1
ATOM 2110 C CA . GLU A 1 263 ? 11.641 -5.988 -2.703 1 98.81 263 GLU A CA 1
ATOM 2111 C C . GLU A 1 263 ? 12.562 -6.84 -1.839 1 98.81 263 GLU A C 1
ATOM 2113 O O . GLU A 1 263 ? 12.539 -6.742 -0.61 1 98.81 263 GLU A O 1
ATOM 2118 N N . LYS A 1 264 ? 13.289 -7.695 -2.471 1 98.69 264 LYS A N 1
ATOM 2119 C CA . LYS A 1 264 ? 14.359 -8.375 -1.755 1 98.69 264 LYS A CA 1
ATOM 2120 C C . LYS A 1 264 ? 15.461 -7.402 -1.347 1 98.69 264 LYS A C 1
ATOM 2122 O O . LYS A 1 264 ? 16.156 -6.852 -2.201 1 98.69 264 LYS A O 1
ATOM 2127 N N . LEU A 1 265 ? 15.695 -7.238 -0.116 1 96.88 265 LEU A N 1
ATOM 2128 C CA . LEU A 1 265 ? 16.719 -6.328 0.396 1 96.88 265 LEU A CA 1
ATOM 2129 C C . LEU A 1 265 ? 17.938 -7.098 0.888 1 96.88 265 LEU A C 1
ATOM 2131 O O . LEU A 1 265 ? 19.062 -6.582 0.852 1 96.88 265 LEU A O 1
ATOM 2135 N N . LYS A 1 266 ? 17.734 -8.188 1.447 1 92.31 266 LYS A N 1
ATOM 2136 C CA . LYS A 1 266 ? 18.797 -9.031 1.99 1 92.31 266 LYS A CA 1
ATOM 2137 C C . LYS A 1 266 ? 18.594 -10.492 1.582 1 92.31 266 LYS A C 1
ATOM 2139 O O . LYS A 1 266 ? 17.469 -10.938 1.361 1 92.31 266 LYS A O 1
ATOM 2144 N N . MET B 1 1 ? 11.32 8.922 29.516 1 72.44 1 MET B N 1
ATOM 2145 C CA . MET B 1 1 ? 10.648 9.508 28.359 1 72.44 1 MET B CA 1
ATOM 2146 C C . MET B 1 1 ? 9.852 10.742 28.75 1 72.44 1 MET B C 1
ATOM 2148 O O . MET B 1 1 ? 9.297 10.805 29.859 1 72.44 1 MET B O 1
ATOM 2152 N N . ALA B 1 2 ? 10.008 11.891 28.031 1 85.69 2 ALA B N 1
ATOM 2153 C CA . ALA B 1 2 ? 9.32 13.141 28.344 1 85.69 2 ALA B CA 1
ATOM 2154 C C . ALA B 1 2 ? 7.812 12.945 28.406 1 85.69 2 ALA B C 1
ATOM 2156 O O . ALA B 1 2 ? 7.262 12.117 27.656 1 85.69 2 ALA B O 1
ATOM 2157 N N . SER B 1 3 ? 7.223 13.57 29.406 1 94.19 3 SER B N 1
ATOM 2158 C CA . SER B 1 3 ? 5.766 13.562 29.484 1 94.19 3 SER B CA 1
ATOM 2159 C C . SER B 1 3 ? 5.145 14.344 28.344 1 94.19 3 SER B C 1
ATOM 2161 O O . SER B 1 3 ? 5.82 15.141 27.688 1 94.19 3 SER B O 1
ATOM 2163 N N . GLU B 1 4 ? 3.826 14.117 28.109 1 95.38 4 GLU B N 1
ATOM 2164 C CA . GLU B 1 4 ? 3.105 14.852 27.078 1 95.38 4 GLU B CA 1
ATOM 2165 C C . GLU B 1 4 ? 3.133 16.359 27.344 1 95.38 4 GLU B C 1
ATOM 2167 O O . GLU B 1 4 ? 3.266 17.156 26.406 1 95.38 4 GLU B O 1
ATOM 2172 N N . ALA B 1 5 ? 3.002 16.734 28.609 1 96.19 5 ALA B N 1
ATOM 2173 C CA . ALA B 1 5 ? 3.018 18.141 28.984 1 96.19 5 ALA B CA 1
ATOM 2174 C C . ALA B 1 5 ? 4.359 18.781 28.656 1 96.19 5 ALA B C 1
ATOM 2176 O O . ALA B 1 5 ? 4.406 19.922 28.188 1 96.19 5 ALA B O 1
ATOM 2177 N N . GLU B 1 6 ? 5.422 18.109 28.922 1 97.06 6 GLU B N 1
ATOM 2178 C CA . GLU B 1 6 ? 6.762 18.609 28.625 1 97.06 6 GLU B CA 1
ATOM 2179 C C . GLU B 1 6 ? 6.984 18.734 27.125 1 97.06 6 GLU B C 1
ATOM 2181 O O . GLU B 1 6 ? 7.602 19.688 26.656 1 97.06 6 GLU B O 1
ATOM 2186 N N . ILE B 1 7 ? 6.496 17.75 26.406 1 97.5 7 ILE B N 1
ATOM 2187 C CA . ILE B 1 7 ? 6.629 17.75 24.953 1 97.5 7 ILE B CA 1
ATOM 2188 C C . ILE B 1 7 ? 5.859 18.938 24.375 1 97.5 7 ILE B C 1
ATOM 2190 O O . ILE B 1 7 ? 6.391 19.672 23.547 1 97.5 7 ILE B O 1
ATOM 2194 N N . LYS B 1 8 ? 4.676 19.156 24.844 1 97.19 8 LYS B N 1
ATOM 2195 C CA . LYS B 1 8 ? 3.848 20.266 24.391 1 97.19 8 LYS B CA 1
ATOM 2196 C C . LYS B 1 8 ? 4.531 21.609 24.656 1 97.19 8 LYS B C 1
ATOM 2198 O O . LYS B 1 8 ? 4.555 22.484 23.781 1 97.19 8 LYS B O 1
ATOM 2203 N N . LYS B 1 9 ? 5.043 21.719 25.844 1 97.75 9 LYS B N 1
ATOM 2204 C CA . LYS B 1 9 ? 5.746 22.938 26.203 1 97.75 9 LYS B CA 1
ATOM 2205 C C . LYS B 1 9 ? 6.941 23.188 25.297 1 97.75 9 LYS B C 1
ATOM 2207 O O . LYS B 1 9 ? 7.168 24.312 24.859 1 97.75 9 LYS B O 1
ATOM 2212 N N . ASN B 1 10 ? 7.703 22.172 25.047 1 97.94 10 ASN B N 1
ATOM 2213 C CA . ASN B 1 10 ? 8.859 22.266 24.156 1 97.94 10 ASN B CA 1
ATOM 2214 C C . ASN B 1 10 ? 8.461 22.734 22.766 1 97.94 10 ASN B C 1
ATOM 2216 O O . ASN B 1 10 ? 9.086 23.641 22.203 1 97.94 10 ASN B O 1
ATOM 2220 N N . PHE B 1 11 ? 7.461 22.125 22.188 1 97.81 11 PHE B N 1
ATOM 2221 C CA . PHE B 1 11 ? 6.992 22.531 20.859 1 97.81 11 PHE B CA 1
ATOM 2222 C C . PHE B 1 11 ? 6.551 23.984 20.859 1 97.81 11 PHE B C 1
ATOM 2224 O O . PHE B 1 11 ? 6.934 24.75 19.984 1 97.81 11 PHE B O 1
ATOM 2231 N N . SER B 1 12 ? 5.777 24.359 21.875 1 97.62 12 SER B N 1
ATOM 2232 C CA . SER B 1 12 ? 5.238 25.719 21.953 1 97.62 12 SER B CA 1
ATOM 2233 C C . SER B 1 12 ? 6.355 26.75 22.094 1 97.62 12 SER B C 1
ATOM 2235 O O . SER B 1 12 ? 6.273 27.828 21.5 1 97.62 12 SER B O 1
ATOM 2237 N N . GLU B 1 13 ? 7.375 26.391 22.734 1 97.94 13 GLU B N 1
ATOM 2238 C CA . GLU B 1 13 ? 8.414 27.359 23.062 1 97.94 13 GLU B CA 1
ATOM 2239 C C . GLU B 1 13 ? 9.5 27.375 21.984 1 97.94 13 GLU B C 1
ATOM 2241 O O . GLU B 1 13 ? 10.109 28.422 21.734 1 97.94 13 GLU B O 1
ATOM 2246 N N . ASN B 1 14 ? 9.719 26.234 21.359 1 98.12 14 ASN B N 1
ATOM 2247 C CA . ASN B 1 14 ? 11 26.141 20.656 1 98.12 14 ASN B CA 1
ATOM 2248 C C . ASN B 1 14 ? 10.797 25.859 19.172 1 98.12 14 ASN B C 1
ATOM 2250 O O . ASN B 1 14 ? 11.734 26.016 18.375 1 98.12 14 ASN B O 1
ATOM 2254 N N . LEU B 1 15 ? 9.656 25.422 18.766 1 97.94 15 LEU B N 1
ATOM 2255 C CA . LEU B 1 15 ? 9.422 25.25 17.328 1 97.94 15 LEU B CA 1
ATOM 2256 C C . LEU B 1 15 ? 8.961 26.547 16.688 1 97.94 15 LEU B C 1
ATOM 2258 O O . LEU B 1 15 ? 7.816 26.969 16.891 1 97.94 15 LEU B O 1
ATOM 2262 N N . LYS B 1 16 ? 9.844 27.156 15.977 1 97.06 16 LYS B N 1
ATOM 2263 C CA . LYS B 1 16 ? 9.57 28.406 15.297 1 97.06 16 LYS B CA 1
ATOM 2264 C C . LYS B 1 16 ? 9.469 28.219 13.789 1 97.06 16 LYS B C 1
ATOM 2266 O O . LYS B 1 16 ? 10.328 27.578 13.18 1 97.06 16 LYS B O 1
ATOM 2271 N N . ALA B 1 17 ? 8.453 28.812 13.211 1 97.19 17 ALA B N 1
ATOM 2272 C CA . ALA B 1 17 ? 8.164 28.641 11.789 1 97.19 17 ALA B CA 1
ATOM 2273 C C . ALA B 1 17 ? 9.344 29.062 10.93 1 97.19 17 ALA B C 1
ATOM 2275 O O . ALA B 1 17 ? 9.719 28.375 9.984 1 97.19 17 ALA B O 1
ATOM 2276 N N . ALA B 1 18 ? 9.93 30.156 11.25 1 96.56 18 ALA B N 1
ATOM 2277 C CA . ALA B 1 18 ? 11.039 30.688 10.461 1 96.56 18 ALA B CA 1
ATOM 2278 C C . ALA B 1 18 ? 12.25 29.766 10.531 1 96.56 18 ALA B C 1
ATOM 2280 O O . ALA B 1 18 ? 12.93 29.547 9.523 1 96.56 18 ALA B O 1
ATOM 2281 N N . ASP B 1 19 ? 12.555 29.25 11.711 1 96.62 19 ASP B N 1
ATOM 2282 C CA . ASP B 1 19 ? 13.672 28.312 11.875 1 96.62 19 ASP B CA 1
ATOM 2283 C C . ASP B 1 19 ? 13.422 27.016 11.117 1 96.62 19 ASP B C 1
ATOM 2285 O O . ASP B 1 19 ? 14.336 26.469 10.492 1 96.62 19 ASP B O 1
ATOM 2289 N N . TYR B 1 20 ? 12.234 26.547 11.266 1 96.06 20 TYR B N 1
ATOM 2290 C CA . TYR B 1 20 ? 11.867 25.328 10.562 1 96.06 20 TYR B CA 1
ATOM 2291 C C . TYR B 1 20 ? 11.969 25.5 9.055 1 96.06 20 TYR B C 1
ATOM 2293 O O . TYR B 1 20 ? 12.492 24.625 8.352 1 96.06 20 TYR B O 1
ATOM 2301 N N . HIS B 1 21 ? 11.5 26.625 8.547 1 96.88 21 HIS B N 1
ATOM 2302 C CA . HIS B 1 21 ? 11.594 26.969 7.133 1 96.88 21 HIS B CA 1
ATOM 2303 C C . HIS B 1 21 ? 13.039 26.953 6.66 1 96.88 21 HIS B C 1
ATOM 2305 O O . HIS B 1 21 ? 13.352 26.375 5.617 1 96.88 21 HIS B O 1
ATOM 2311 N N . ARG B 1 22 ? 13.82 27.594 7.43 1 95.31 22 ARG B N 1
ATOM 2312 C CA . ARG B 1 22 ? 15.234 27.641 7.09 1 95.31 22 ARG B CA 1
ATOM 2313 C C . ARG B 1 22 ? 15.852 26.25 7.062 1 95.31 22 ARG B C 1
ATOM 2315 O O . ARG B 1 22 ? 16.594 25.906 6.148 1 95.31 22 ARG B O 1
ATOM 2322 N N . GLU B 1 23 ? 15.5 25.469 8.023 1 92.62 23 GLU B N 1
ATOM 2323 C CA . GLU B 1 23 ? 16.047 24.109 8.117 1 92.62 23 GLU B CA 1
ATOM 2324 C C . GLU B 1 23 ? 15.594 23.266 6.934 1 92.62 23 GLU B C 1
ATOM 2326 O O . GLU B 1 23 ? 16.391 22.5 6.371 1 92.62 23 GLU B O 1
ATOM 2331 N N . LEU B 1 24 ? 14.32 23.328 6.578 1 93.38 24 LEU B N 1
ATOM 2332 C CA . LEU B 1 24 ? 13.805 22.547 5.465 1 93.38 24 LEU B CA 1
ATOM 2333 C C . LEU B 1 24 ? 14.484 22.953 4.156 1 93.38 24 LEU B C 1
ATOM 2335 O O . LEU B 1 24 ? 14.789 22.094 3.326 1 93.38 24 LEU B O 1
ATOM 2339 N N . HIS B 1 25 ? 14.734 24.234 3.979 1 94.25 25 HIS B N 1
ATOM 2340 C CA . HIS B 1 25 ? 15.391 24.703 2.76 1 94.25 25 HIS B CA 1
ATOM 2341 C C . HIS B 1 25 ? 16.844 24.234 2.711 1 94.25 25 HIS B C 1
ATOM 2343 O O . HIS B 1 25 ? 17.359 23.891 1.643 1 94.25 25 HIS B O 1
ATOM 2349 N N . ASN B 1 26 ? 17.406 24.234 3.895 1 91.31 26 ASN B N 1
ATOM 2350 C CA . ASN B 1 26 ? 18.781 23.734 3.961 1 91.31 26 ASN B CA 1
ATOM 2351 C C . ASN B 1 26 ? 18.859 22.266 3.609 1 91.31 26 ASN B C 1
ATOM 2353 O O . ASN B 1 26 ? 19.828 21.812 2.973 1 91.31 26 ASN B O 1
ATOM 2357 N N . ALA B 1 27 ? 17.844 21.578 3.977 1 89.12 27 ALA B N 1
ATOM 2358 C CA . ALA B 1 27 ? 17.875 20.125 3.828 1 89.12 27 ALA B CA 1
ATOM 2359 C C . ALA B 1 27 ? 17.219 19.688 2.514 1 89.12 27 ALA B C 1
ATOM 2361 O O . ALA B 1 27 ? 17.266 18.516 2.152 1 89.12 27 ALA B O 1
ATOM 2362 N N . PHE B 1 28 ? 16.688 20.531 1.812 1 91.38 28 PHE B N 1
ATOM 2363 C CA . PHE B 1 28 ? 15.789 20.203 0.708 1 91.38 28 PHE B CA 1
ATOM 2364 C C . PHE B 1 28 ? 16.5 19.344 -0.322 1 91.38 28 PHE B C 1
ATOM 2366 O O . PHE B 1 28 ? 16 18.281 -0.702 1 91.38 28 PHE B O 1
ATOM 2373 N N . GLN B 1 29 ? 17.688 19.719 -0.724 1 88 29 GLN B N 1
ATOM 2374 C CA . GLN B 1 29 ? 18.359 18.984 -1.792 1 88 29 GLN B CA 1
ATOM 2375 C C . GLN B 1 29 ? 18.703 17.562 -1.355 1 88 29 GLN B C 1
ATOM 2377 O O . GLN B 1 29 ? 18.578 16.625 -2.143 1 88 29 GLN B O 1
ATOM 2382 N N . ASP B 1 30 ? 19.016 17.438 -0.118 1 87.94 30 ASP B N 1
ATOM 2383 C CA . ASP B 1 30 ? 19.438 16.141 0.396 1 87.94 30 ASP B CA 1
ATOM 2384 C C . ASP B 1 30 ? 18.234 15.258 0.75 1 87.94 30 ASP B C 1
ATOM 2386 O O . ASP B 1 30 ? 18.328 14.031 0.72 1 87.94 30 ASP B O 1
ATOM 2390 N N . GLN B 1 31 ? 17.109 15.977 1.038 1 89.5 31 GLN B N 1
ATOM 2391 C CA . GLN B 1 31 ? 15.945 15.242 1.539 1 89.5 31 GLN B CA 1
ATOM 2392 C C . GLN B 1 31 ? 14.773 15.352 0.575 1 89.5 31 GLN B C 1
ATOM 2394 O O . GLN B 1 31 ? 13.656 14.945 0.901 1 89.5 31 GLN B O 1
ATOM 2399 N N . LYS B 1 32 ? 15.023 15.844 -0.558 1 92.38 32 LYS B N 1
ATOM 2400 C CA . LYS B 1 32 ? 13.977 16.141 -1.536 1 92.38 32 LYS B CA 1
ATOM 2401 C C . LYS B 1 32 ? 13.164 14.883 -1.859 1 92.38 32 LYS B C 1
ATOM 2403 O O . LYS B 1 32 ? 11.945 14.969 -2.07 1 92.38 32 LYS B O 1
ATOM 2408 N N . ILE B 1 33 ? 13.797 13.703 -1.87 1 93.19 33 ILE B N 1
ATOM 2409 C CA . ILE B 1 33 ? 13.172 12.453 -2.273 1 93.19 33 ILE B CA 1
ATOM 2410 C C . ILE B 1 33 ? 12 12.133 -1.341 1 93.19 33 ILE B C 1
ATOM 2412 O O . ILE B 1 33 ? 10.969 11.617 -1.78 1 93.19 33 ILE B O 1
ATOM 2416 N N . TYR B 1 34 ? 12.102 12.477 -0.112 1 92.94 34 TYR B N 1
ATOM 2417 C CA . TYR B 1 34 ? 11.047 12.148 0.841 1 92.94 34 TYR B CA 1
ATOM 2418 C C . TYR B 1 34 ? 9.852 13.086 0.668 1 92.94 34 TYR B C 1
ATOM 2420 O O . TYR B 1 34 ? 8.711 12.68 0.878 1 92.94 34 TYR B O 1
ATOM 2428 N N . PHE B 1 35 ? 10.117 14.367 0.29 1 95.06 35 PHE B N 1
ATOM 2429 C CA . PHE B 1 35 ? 9.023 15.25 -0.077 1 95.06 35 PHE B CA 1
ATOM 2430 C C . PHE B 1 35 ? 8.32 14.758 -1.338 1 95.06 35 PHE B C 1
ATOM 2432 O O . PHE B 1 35 ? 7.094 14.766 -1.415 1 95.06 35 PHE B O 1
ATOM 2439 N N . GLU B 1 36 ? 9.141 14.305 -2.256 1 97.06 36 GLU B N 1
ATOM 2440 C CA . GLU B 1 36 ? 8.57 13.773 -3.49 1 97.06 36 GLU B CA 1
ATOM 2441 C C . GLU B 1 36 ? 7.727 12.531 -3.219 1 97.06 36 GLU B C 1
ATOM 2443 O O . GLU B 1 36 ? 6.641 12.375 -3.785 1 97.06 36 GLU B O 1
ATOM 2448 N N . ILE B 1 37 ? 8.211 11.648 -2.354 1 97.44 37 ILE B N 1
ATOM 2449 C CA . ILE B 1 37 ? 7.48 10.438 -1.994 1 97.44 37 ILE B CA 1
ATOM 2450 C C . ILE B 1 37 ? 6.148 10.805 -1.349 1 97.44 37 ILE B C 1
ATOM 2452 O O . ILE B 1 37 ? 5.09 10.336 -1.778 1 97.44 37 ILE B O 1
ATOM 2456 N N . GLY B 1 38 ? 6.242 11.648 -0.343 1 98.06 38 GLY B N 1
ATOM 2457 C CA . GLY B 1 38 ? 5.035 12.031 0.374 1 98.06 38 GLY B CA 1
ATOM 2458 C C . GLY B 1 38 ? 4.02 12.742 -0.502 1 98.06 38 GLY B C 1
ATOM 2459 O O . GLY B 1 38 ? 2.836 12.398 -0.49 1 98.06 38 GLY B O 1
ATOM 2460 N N . LEU B 1 39 ? 4.457 13.695 -1.293 1 98.69 39 LEU B N 1
ATOM 2461 C CA . LEU B 1 39 ? 3.561 14.508 -2.113 1 98.69 39 LEU B CA 1
ATOM 2462 C C . LEU B 1 39 ? 3.029 13.703 -3.295 1 98.69 39 LEU B C 1
ATOM 2464 O O . LEU B 1 39 ? 1.893 13.898 -3.727 1 98.69 39 LEU B O 1
ATOM 2468 N N . SER B 1 40 ? 3.809 12.797 -3.828 1 98.56 40 SER B N 1
ATOM 2469 C CA . SER B 1 40 ? 3.322 11.906 -4.879 1 98.56 40 SER B CA 1
ATOM 2470 C C . SER B 1 40 ? 2.246 10.969 -4.355 1 98.56 40 SER B C 1
ATOM 2472 O O . SER B 1 40 ? 1.255 10.703 -5.039 1 98.56 40 SER B O 1
ATOM 2474 N N . PHE B 1 41 ? 2.496 10.461 -3.162 1 98.75 41 PHE B N 1
ATOM 2475 C CA . PHE B 1 41 ? 1.506 9.586 -2.553 1 98.75 41 PHE B CA 1
ATOM 2476 C C . PHE B 1 41 ? 0.189 10.32 -2.336 1 98.75 41 PHE B C 1
ATOM 2478 O O . PHE B 1 41 ? -0.88 9.797 -2.664 1 98.75 41 PHE B O 1
ATOM 2485 N N . LEU B 1 42 ? 0.3 11.539 -1.816 1 98.81 42 LEU B N 1
ATOM 2486 C CA . LEU B 1 42 ? -0.88 12.375 -1.646 1 98.81 42 LEU B CA 1
ATOM 2487 C C . LEU B 1 42 ? -1.591 12.594 -2.979 1 98.81 42 LEU B C 1
ATOM 2489 O O . LEU B 1 42 ? -2.801 12.375 -3.084 1 98.81 42 LEU B O 1
ATOM 2493 N N . TYR B 1 43 ? -0.856 12.945 -3.941 1 98.75 43 TYR B N 1
ATOM 2494 C CA . TYR B 1 43 ? -1.4 13.227 -5.266 1 98.75 43 TYR B CA 1
ATOM 2495 C C . TYR B 1 43 ? -2.127 12.008 -5.824 1 98.75 43 TYR B C 1
ATOM 2497 O O . TYR B 1 43 ? -3.246 12.125 -6.328 1 98.75 43 TYR B O 1
ATOM 2505 N N . ASP B 1 44 ? -1.519 10.859 -5.723 1 98.12 44 ASP B N 1
ATOM 2506 C CA . ASP B 1 44 ? -2.08 9.633 -6.273 1 98.12 44 ASP B CA 1
ATOM 2507 C C . ASP B 1 44 ? -3.391 9.266 -5.578 1 98.12 44 ASP B C 1
ATOM 2509 O O . ASP B 1 44 ? -4.363 8.891 -6.234 1 98.12 44 ASP B O 1
ATOM 2513 N N . VAL B 1 45 ? -3.414 9.336 -4.246 1 98.62 45 VAL B N 1
ATOM 2514 C CA . VAL B 1 45 ? -4.621 9 -3.498 1 98.62 45 VAL B CA 1
ATOM 2515 C C . VAL B 1 45 ? -5.742 9.969 -3.865 1 98.62 45 VAL B C 1
ATOM 2517 O O . VAL B 1 45 ? -6.879 9.555 -4.105 1 98.62 45 VAL B O 1
ATOM 2520 N N . LEU B 1 46 ? -5.43 11.242 -3.973 1 98.75 46 LEU B N 1
ATOM 2521 C CA . LEU B 1 46 ? -6.434 12.258 -4.262 1 98.75 46 LEU B CA 1
ATOM 2522 C C . LEU B 1 46 ? -6.969 12.109 -5.684 1 98.75 46 LEU B C 1
ATOM 2524 O O . LEU B 1 46 ? -8.18 12.164 -5.906 1 98.75 46 LEU B O 1
ATOM 2528 N N . LYS B 1 47 ? -6.07 11.922 -6.559 1 98 47 LYS B N 1
ATOM 2529 C CA . LYS B 1 47 ? -6.445 11.773 -7.961 1 98 47 LYS B CA 1
ATOM 2530 C C . LYS B 1 47 ? -7.312 10.539 -8.172 1 98 47 LYS B C 1
ATOM 2532 O O . LYS B 1 47 ? -8.188 10.531 -9.039 1 98 47 LYS B O 1
ATOM 2537 N N . SER B 1 48 ? -7.121 9.508 -7.422 1 97.19 48 SER B N 1
ATOM 2538 C CA . SER B 1 48 ? -7.895 8.273 -7.535 1 97.19 48 SER B CA 1
ATOM 2539 C C . SER B 1 48 ? -9.344 8.492 -7.125 1 97.19 48 SER B C 1
ATOM 2541 O O . SER B 1 48 ? -10.203 7.656 -7.406 1 97.19 48 SER B O 1
ATOM 2543 N N . ARG B 1 49 ? -9.68 9.562 -6.398 1 97.38 49 ARG B N 1
ATOM 2544 C CA . ARG B 1 49 ? -11 9.883 -5.863 1 97.38 49 ARG B CA 1
ATOM 2545 C C . ARG B 1 49 ? -11.453 8.812 -4.871 1 97.38 49 ARG B C 1
ATOM 2547 O O . ARG B 1 49 ? -12.656 8.57 -4.723 1 97.38 49 ARG B O 1
ATOM 2554 N N . ARG B 1 50 ? -10.438 8.172 -4.246 1 96.94 50 ARG B N 1
ATOM 2555 C CA . ARG B 1 50 ? -10.727 7.18 -3.217 1 96.94 50 ARG B CA 1
ATOM 2556 C C . ARG B 1 50 ? -11.609 7.766 -2.121 1 96.94 50 ARG B C 1
ATOM 2558 O O . ARG B 1 50 ? -12.508 7.094 -1.605 1 96.94 50 ARG B O 1
ATOM 2565 N N . PHE B 1 51 ? -11.242 8.961 -1.769 1 98.31 51 PHE B N 1
ATOM 2566 C CA . PHE B 1 51 ? -12.023 9.711 -0.788 1 98.31 51 PHE B CA 1
ATOM 2567 C C . PHE B 1 51 ? -12.641 10.945 -1.422 1 98.31 51 PHE B C 1
ATOM 2569 O O . PHE B 1 51 ? -11.945 11.742 -2.061 1 98.31 51 PHE B O 1
ATOM 2576 N N . GLN B 1 52 ? -13.906 11.047 -1.255 1 98.06 52 GLN B N 1
ATOM 2577 C CA . GLN B 1 52 ? -14.625 12.156 -1.884 1 98.06 52 GLN B CA 1
ATOM 2578 C C . GLN B 1 52 ? -15.43 12.945 -0.854 1 98.06 52 GLN B C 1
ATOM 2580 O O . GLN B 1 52 ? -15.758 12.43 0.217 1 98.06 52 GLN B O 1
ATOM 2585 N N . GLY B 1 53 ? -15.711 14.164 -1.165 1 98.19 53 GLY B N 1
ATOM 2586 C CA . GLY B 1 53 ? -16.469 15.062 -0.306 1 98.19 53 GLY B CA 1
ATOM 2587 C C . GLY B 1 53 ? -16.031 16.516 -0.438 1 98.19 53 GLY B C 1
ATOM 2588 O O . GLY B 1 53 ? -15.602 16.938 -1.51 1 98.19 53 GLY B O 1
ATOM 2589 N N . LYS B 1 54 ? -16.234 17.281 0.618 1 98.56 54 LYS B N 1
ATOM 2590 C CA . LYS B 1 54 ? -16 18.719 0.517 1 98.56 54 LYS B CA 1
ATOM 2591 C C . LYS B 1 54 ? -14.977 19.188 1.546 1 98.56 54 LYS B C 1
ATOM 2593 O O . LYS B 1 54 ? -14.258 20.156 1.313 1 98.56 54 LYS B O 1
ATOM 2598 N N . LYS B 1 55 ? -14.898 18.5 2.658 1 98.88 55 LYS B N 1
ATOM 2599 C CA . LYS B 1 55 ? -14.172 19.062 3.793 1 98.88 55 LYS B CA 1
ATOM 2600 C C . LYS B 1 55 ? -12.922 18.234 4.102 1 98.88 55 LYS B C 1
ATOM 2602 O O . LYS B 1 55 ? -13 17.016 4.242 1 98.88 55 LYS B O 1
ATOM 2607 N N . LEU B 1 56 ? -11.875 18.906 4.188 1 98.94 56 LEU B N 1
ATOM 2608 C CA . LEU B 1 56 ? -10.594 18.297 4.539 1 98.94 56 LEU B CA 1
ATOM 2609 C C . LEU B 1 56 ? -9.969 19 5.738 1 98.94 56 LEU B C 1
ATOM 2611 O O . LEU B 1 56 ? -9.984 20.234 5.824 1 98.94 56 LEU B O 1
ATOM 2615 N N . LEU B 1 57 ? -9.453 18.203 6.648 1 98.94 57 LEU B N 1
ATOM 2616 C CA . LEU B 1 57 ? -8.664 18.719 7.766 1 98.94 57 LEU B CA 1
ATOM 2617 C C . LEU B 1 57 ? -7.199 18.328 7.621 1 98.94 57 LEU B C 1
ATOM 2619 O O . LEU B 1 57 ? -6.887 17.141 7.48 1 98.94 57 LEU B O 1
ATOM 2623 N N . GLU B 1 58 ? -6.344 19.266 7.562 1 98.94 58 GLU B N 1
ATOM 2624 C CA . GLU B 1 58 ? -4.926 18.953 7.742 1 98.94 58 GLU B CA 1
ATOM 2625 C C . GLU B 1 58 ? -4.512 19.109 9.203 1 98.94 58 GLU B C 1
ATOM 2627 O O . GLU B 1 58 ? -4.719 20.156 9.812 1 98.94 58 GLU B O 1
ATOM 2632 N N . VAL B 1 59 ? -3.934 18.062 9.719 1 98.69 59 VAL B N 1
ATOM 2633 C CA . VAL B 1 59 ? -3.479 18.016 11.109 1 98.69 59 VAL B CA 1
ATOM 2634 C C . VAL B 1 59 ? -1.962 18.172 11.156 1 98.69 59 VAL B C 1
ATOM 2636 O O . VAL B 1 59 ? -1.232 17.5 10.43 1 98.69 59 VAL B O 1
ATOM 2639 N N . GLY B 1 60 ? -1.518 19.031 12.062 1 98.12 60 GLY B N 1
ATOM 2640 C CA . GLY B 1 60 ? -0.089 19.281 12.141 1 98.12 60 GLY B CA 1
ATOM 2641 C C . GLY B 1 60 ? 0.469 19.922 10.883 1 98.12 60 GLY B C 1
ATOM 2642 O O . GLY B 1 60 ? 1.426 19.422 10.297 1 98.12 60 GLY B O 1
ATOM 2643 N N . SER B 1 61 ? -0.065 21.047 10.477 1 98 61 SER B N 1
ATOM 2644 C CA . SER B 1 61 ? 0.292 21.688 9.211 1 98 61 SER B CA 1
ATOM 2645 C C . SER B 1 61 ? 1.69 22.297 9.266 1 98 61 SER B C 1
ATOM 2647 O O . SER B 1 61 ? 2.361 22.422 8.242 1 98 61 SER B O 1
ATOM 2649 N N . GLY B 1 62 ? 2.098 22.578 10.523 1 95.69 62 GLY B N 1
ATOM 2650 C CA . GLY B 1 62 ? 3.254 23.469 10.57 1 95.69 62 GLY B CA 1
ATOM 2651 C C . GLY B 1 62 ? 3.021 24.797 9.875 1 95.69 62 GLY B C 1
ATOM 2652 O O . GLY B 1 62 ? 1.905 25.312 9.883 1 95.69 62 GLY B O 1
ATOM 2653 N N . ALA B 1 63 ? 3.99 25.516 9.453 1 96.25 63 ALA B N 1
ATOM 2654 C CA . ALA B 1 63 ? 3.844 26.703 8.617 1 96.25 63 ALA B CA 1
ATOM 2655 C C . ALA B 1 63 ? 4.098 26.391 7.148 1 96.25 63 ALA B C 1
ATOM 2657 O O . ALA B 1 63 ? 4.801 27.125 6.457 1 96.25 63 ALA B O 1
ATOM 2658 N N . ILE B 1 64 ? 3.57 25.156 6.746 1 97.31 64 ILE B N 1
ATOM 2659 C CA . ILE B 1 64 ? 3.836 24.703 5.387 1 97.31 64 ILE B CA 1
ATOM 2660 C C . ILE B 1 64 ? 2.527 24.609 4.605 1 97.31 64 ILE B C 1
ATOM 2662 O O . ILE B 1 64 ? 1.446 24.547 5.195 1 97.31 64 ILE B O 1
ATOM 2666 N N . VAL B 1 65 ? 2.607 24.609 3.26 1 97.88 65 VAL B N 1
ATOM 2667 C CA . VAL B 1 65 ? 1.37 24.703 2.494 1 97.88 65 VAL B CA 1
ATOM 2668 C C . VAL B 1 65 ? 1.348 23.625 1.415 1 97.88 65 VAL B C 1
ATOM 2670 O O . VAL B 1 65 ? 0.312 23.391 0.79 1 97.88 65 VAL B O 1
ATOM 2673 N N . HIS B 1 66 ? 2.447 22.875 1.222 1 98.31 66 HIS B N 1
ATOM 2674 C CA . HIS B 1 66 ? 2.547 22.016 0.051 1 98.31 66 HIS B CA 1
ATOM 2675 C C . HIS B 1 66 ? 1.811 20.703 0.274 1 98.31 66 HIS B C 1
ATOM 2677 O O . HIS B 1 66 ? 1.482 20 -0.685 1 98.31 66 HIS B O 1
ATOM 2683 N N . ASN B 1 67 ? 1.477 20.297 1.536 1 98.44 67 ASN B N 1
ATOM 2684 C CA . ASN B 1 67 ? 0.81 19.016 1.781 1 98.44 67 ASN B CA 1
ATOM 2685 C C . ASN B 1 67 ? -0.644 19.047 1.319 1 98.44 67 ASN B C 1
ATOM 2687 O O . ASN B 1 67 ? -1.248 18 1.087 1 98.44 67 ASN B O 1
ATOM 2691 N N . ILE B 1 68 ? -1.233 20.266 1.193 1 98.81 68 ILE B N 1
ATOM 2692 C CA . ILE B 1 68 ? -2.641 20.344 0.818 1 98.81 68 ILE B CA 1
ATOM 2693 C C . ILE B 1 68 ? -2.768 20.859 -0.615 1 98.81 68 ILE B C 1
ATOM 2695 O O . ILE B 1 68 ? -3.873 21.125 -1.09 1 98.81 68 ILE B O 1
ATOM 2699 N N . ALA B 1 69 ? -1.613 21.031 -1.262 1 98.69 69 ALA B N 1
ATOM 2700 C CA . ALA B 1 69 ? -1.616 21.625 -2.6 1 98.69 69 ALA B CA 1
ATOM 2701 C C . ALA B 1 69 ? -2.49 20.812 -3.551 1 98.69 69 ALA B C 1
ATOM 2703 O O . ALA B 1 69 ? -3.463 21.328 -4.105 1 98.69 69 ALA B O 1
ATOM 2704 N N . SER B 1 70 ? -2.236 19.516 -3.674 1 98.69 70 SER B N 1
ATOM 2705 C CA . SER B 1 70 ? -3.018 18.656 -4.566 1 98.69 70 SER B CA 1
ATOM 2706 C C . SER B 1 70 ? -4.449 18.516 -4.07 1 98.69 70 SER B C 1
ATOM 2708 O O . SER B 1 70 ? -5.383 18.406 -4.871 1 98.69 70 SER B O 1
ATOM 2710 N N . ALA B 1 71 ? -4.633 18.516 -2.758 1 98.69 71 ALA B N 1
ATOM 2711 C CA . ALA B 1 71 ? -5.953 18.344 -2.166 1 98.69 71 ALA B CA 1
ATOM 2712 C C . ALA B 1 71 ? -6.875 19.516 -2.51 1 98.69 71 ALA B C 1
ATOM 2714 O O . ALA B 1 71 ? -8.094 19.344 -2.605 1 98.69 71 ALA B O 1
ATOM 2715 N N . SER B 1 72 ? -6.293 20.672 -2.715 1 98.75 72 SER B N 1
ATOM 2716 C CA . SER B 1 72 ? -7.078 21.875 -2.986 1 98.75 72 SER B CA 1
ATOM 2717 C C . SER B 1 72 ? -7.848 21.75 -4.297 1 98.75 72 SER B C 1
ATOM 2719 O O . SER B 1 72 ? -8.789 22.5 -4.547 1 98.75 72 SER B O 1
ATOM 2721 N N . ALA B 1 73 ? -7.457 20.797 -5.168 1 98.38 73 ALA B N 1
ATOM 2722 C CA . ALA B 1 73 ? -8.164 20.578 -6.422 1 98.38 73 ALA B CA 1
ATOM 2723 C C . ALA B 1 73 ? -9.43 19.75 -6.195 1 98.38 73 ALA B C 1
ATOM 2725 O O . ALA B 1 73 ? -10.336 19.75 -7.035 1 98.38 73 ALA B O 1
ATOM 2726 N N . TYR B 1 74 ? -9.547 19.125 -5.035 1 98.56 74 TYR B N 1
ATOM 2727 C CA . TYR B 1 74 ? -10.617 18.141 -4.867 1 98.56 74 TYR B CA 1
ATOM 2728 C C . TYR B 1 74 ? -11.5 18.5 -3.682 1 98.56 74 TYR B C 1
ATOM 2730 O O . TYR B 1 74 ? -12.648 18.062 -3.602 1 98.56 74 TYR B O 1
ATOM 2738 N N . PHE B 1 75 ? -10.992 19.266 -2.758 1 98.81 75 PHE B N 1
ATOM 2739 C CA . PHE B 1 75 ? -11.719 19.641 -1.556 1 98.81 75 PHE B CA 1
ATOM 2740 C C . PHE B 1 75 ? -11.844 21.156 -1.455 1 98.81 75 PHE B C 1
ATOM 2742 O O . PHE B 1 75 ? -10.875 21.844 -1.123 1 98.81 75 PHE B O 1
ATOM 2749 N N . PRO B 1 76 ? -12.992 21.688 -1.648 1 98.81 76 PRO B N 1
ATOM 2750 C CA . PRO B 1 76 ? -13.164 23.141 -1.679 1 98.81 76 PRO B CA 1
ATOM 2751 C C . PRO B 1 76 ? -13.109 23.766 -0.289 1 98.81 76 PRO B C 1
ATOM 2753 O O . PRO B 1 76 ? -13.031 24.984 -0.164 1 98.81 76 PRO B O 1
ATOM 2756 N N . ILE B 1 77 ? -13.203 22.953 0.752 1 98.94 77 ILE B N 1
ATOM 2757 C CA . ILE B 1 77 ? -13.172 23.438 2.123 1 98.94 77 ILE B CA 1
ATOM 2758 C C . ILE B 1 77 ? -12.062 22.75 2.904 1 98.94 77 ILE B C 1
ATOM 2760 O O . ILE B 1 77 ? -12.18 21.578 3.258 1 98.94 77 ILE B O 1
ATOM 2764 N N . ILE B 1 78 ? -11.031 23.453 3.199 1 98.94 78 ILE B N 1
ATOM 2765 C CA . ILE B 1 78 ? -9.891 22.906 3.912 1 98.94 78 ILE B CA 1
ATOM 2766 C C . ILE B 1 78 ? -9.664 23.688 5.207 1 98.94 78 ILE B C 1
ATOM 2768 O O . ILE B 1 78 ? -9.734 24.922 5.219 1 98.94 78 ILE B O 1
ATOM 2772 N N . VAL B 1 79 ? -9.531 23.016 6.246 1 98.94 79 VAL B N 1
ATOM 2773 C CA . VAL B 1 79 ? -9.086 23.594 7.516 1 98.94 79 VAL B CA 1
ATOM 2774 C C . VAL B 1 79 ? -7.664 23.125 7.82 1 98.94 79 VAL B C 1
ATOM 2776 O O . VAL B 1 79 ? -7.387 21.922 7.816 1 98.94 79 VAL B O 1
ATOM 2779 N N . GLN B 1 80 ? -6.789 24.047 7.992 1 98.81 80 GLN B N 1
ATOM 2780 C CA . GLN B 1 80 ? -5.469 23.719 8.516 1 98.81 80 GLN B CA 1
ATOM 2781 C C . GLN B 1 80 ? -5.426 23.859 10.031 1 98.81 80 GLN B C 1
ATOM 2783 O O . GLN B 1 80 ? -6.133 24.688 10.609 1 98.81 80 GLN B O 1
ATOM 2788 N N . SER B 1 81 ? -4.582 23.016 10.617 1 98.88 81 SER B N 1
ATOM 2789 C CA . SER B 1 81 ? -4.504 23.078 12.07 1 98.88 81 SER B CA 1
ATOM 2790 C C . SER B 1 81 ? -3.105 22.734 12.562 1 98.88 81 SER B C 1
ATOM 2792 O O . SER B 1 81 ? -2.369 22 11.898 1 98.88 81 SER B O 1
ATOM 2794 N N . ASP B 1 82 ? -2.77 23.25 13.641 1 98.5 82 ASP B N 1
ATOM 2795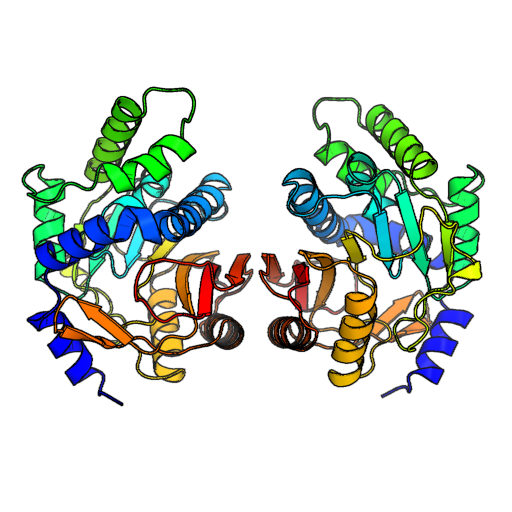 C CA . ASP B 1 82 ? -1.476 23.031 14.273 1 98.5 82 ASP B CA 1
ATOM 2796 C C . ASP B 1 82 ? -1.528 23.344 15.766 1 98.5 82 ASP B C 1
ATOM 2798 O O . ASP B 1 82 ? -2.295 24.219 16.188 1 98.5 82 ASP B O 1
ATOM 2802 N N . PHE B 1 83 ? -0.708 22.703 16.516 1 98.5 83 PHE B N 1
ATOM 2803 C CA . PHE B 1 83 ? -0.636 22.922 17.953 1 98.5 83 PHE B CA 1
ATOM 2804 C C . PHE B 1 83 ? 0.096 24.234 18.266 1 98.5 83 PHE B C 1
ATOM 2806 O O . PHE B 1 83 ? -0.29 24.969 19.172 1 98.5 83 PHE B O 1
ATOM 2813 N N . VAL B 1 84 ? 1.107 24.516 17.531 1 98.44 84 VAL B N 1
ATOM 2814 C CA . VAL B 1 84 ? 2.033 25.609 17.812 1 98.44 84 VAL B CA 1
ATOM 2815 C C . VAL B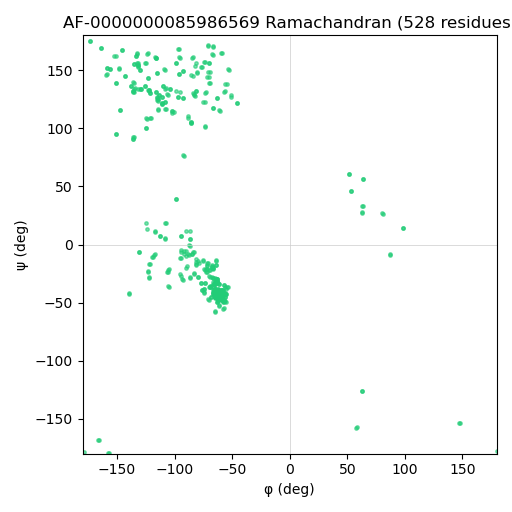 1 84 ? 1.453 26.922 17.281 1 98.44 84 VAL B C 1
ATOM 2817 O O . VAL B 1 84 ? 1.136 27.031 16.094 1 98.44 84 VAL B O 1
ATOM 2820 N N . GLU B 1 85 ? 1.402 27.906 18.094 1 98.12 85 GLU B N 1
ATOM 2821 C CA . GLU B 1 85 ? 0.816 29.188 17.734 1 98.12 85 GLU B CA 1
ATOM 2822 C C . GLU B 1 85 ? 1.631 29.891 16.656 1 98.12 85 GLU B C 1
ATOM 2824 O O . GLU B 1 85 ? 1.067 30.453 15.711 1 98.12 85 GLU B O 1
ATOM 2829 N N . ASP B 1 86 ? 2.938 29.859 16.781 1 97.69 86 ASP B N 1
ATOM 2830 C CA . ASP B 1 86 ? 3.793 30.516 15.797 1 97.69 86 ASP B CA 1
ATOM 2831 C C . ASP B 1 86 ? 3.551 29.969 14.391 1 97.69 86 ASP B C 1
ATOM 2833 O O . ASP B 1 86 ? 3.559 30.719 13.414 1 97.69 86 ASP B O 1
ATOM 2837 N N . ASN B 1 87 ? 3.352 28.672 14.273 1 97.56 87 ASN B N 1
ATOM 2838 C CA . ASN B 1 87 ? 3.033 28.047 13 1 97.56 87 ASN B CA 1
ATOM 2839 C C . ASN B 1 87 ? 1.706 28.547 12.438 1 97.56 87 ASN B C 1
ATOM 2841 O O . ASN B 1 87 ? 1.623 28.922 11.266 1 97.56 87 ASN B O 1
ATOM 2845 N N . ARG B 1 88 ? 0.708 28.609 13.273 1 98 88 ARG B N 1
ATOM 2846 C CA . ARG B 1 88 ? -0.615 29.047 12.836 1 98 88 ARG B CA 1
ATOM 2847 C C . ARG B 1 88 ? -0.592 30.5 12.367 1 98 88 ARG B C 1
ATOM 2849 O O . ARG B 1 88 ? -1.144 30.828 11.32 1 98 88 ARG B O 1
ATOM 2856 N N . GLU B 1 89 ? 0.033 31.344 13.102 1 97.25 89 GLU B N 1
ATOM 2857 C CA . GLU B 1 89 ? 0.074 32.75 12.758 1 97.25 89 GLU B CA 1
ATOM 2858 C C . GLU B 1 89 ? 0.857 33 11.469 1 97.25 89 GLU B C 1
ATOM 2860 O O . GLU B 1 89 ? 0.465 33.812 10.641 1 97.25 89 GLU B O 1
ATOM 2865 N N . THR B 1 90 ? 1.966 32.281 11.367 1 97.56 90 THR B N 1
ATOM 2866 C CA . THR B 1 90 ? 2.768 32.375 10.148 1 97.56 90 THR B CA 1
ATOM 2867 C C . THR B 1 90 ? 1.982 31.875 8.938 1 97.56 90 THR B C 1
ATOM 2869 O O . THR B 1 90 ? 2.055 32.469 7.859 1 97.56 90 THR B O 1
ATOM 2872 N N . LEU B 1 91 ? 1.287 30.812 9.148 1 96.88 91 LEU B N 1
ATOM 2873 C CA . LEU B 1 91 ? 0.46 30.25 8.078 1 96.88 91 LEU B CA 1
ATOM 2874 C C . LEU B 1 91 ? -0.644 31.219 7.684 1 96.88 91 LEU B C 1
ATOM 2876 O O . LEU B 1 91 ? -0.934 31.391 6.496 1 96.88 91 LEU B O 1
ATOM 2880 N N . LYS B 1 92 ? -1.307 31.875 8.633 1 97.06 92 LYS B N 1
ATOM 2881 C CA . LYS B 1 92 ? -2.33 32.875 8.359 1 97.06 92 LYS B CA 1
ATOM 2882 C C . LYS B 1 92 ? -1.766 34.031 7.527 1 97.06 92 LYS B C 1
ATOM 2884 O O . LYS B 1 92 ? -2.426 34.5 6.609 1 97.06 92 LYS B O 1
ATOM 2889 N N . ARG B 1 93 ? -0.565 34.406 7.848 1 96.88 93 ARG B N 1
ATOM 2890 C CA . ARG B 1 93 ? 0.085 35.469 7.086 1 96.88 93 ARG B CA 1
ATOM 2891 C C . ARG B 1 93 ? 0.335 35.031 5.645 1 96.88 93 ARG B C 1
ATOM 2893 O O . ARG B 1 93 ? 0.182 35.844 4.719 1 96.88 93 ARG B O 1
ATOM 2900 N N . TRP B 1 94 ? 0.728 33.812 5.484 1 97.44 94 TRP B N 1
ATOM 2901 C CA . TRP B 1 94 ? 0.944 33.312 4.133 1 97.44 94 TRP B CA 1
ATOM 2902 C C . TRP B 1 94 ? -0.338 33.375 3.312 1 97.44 94 TRP B C 1
ATOM 2904 O O . TRP B 1 94 ? -0.313 33.781 2.148 1 97.44 94 TRP B O 1
ATOM 2914 N N . HIS B 1 95 ? -1.43 33.062 3.912 1 97 95 HIS B N 1
ATOM 2915 C CA . HIS B 1 95 ? -2.713 33.031 3.221 1 97 95 HIS B CA 1
ATOM 2916 C C . HIS B 1 95 ? -3.164 34.469 2.867 1 97 95 HIS B C 1
ATOM 2918 O O . HIS B 1 95 ? -3.941 34.656 1.93 1 97 95 HIS B O 1
ATOM 2924 N N . LYS B 1 96 ? -2.639 35.406 3.561 1 95.62 96 LYS B N 1
ATOM 2925 C CA . LYS B 1 96 ? -2.945 36.812 3.293 1 95.62 96 LYS B CA 1
ATOM 2926 C C . LYS B 1 96 ? -1.904 37.438 2.371 1 95.62 96 LYS B C 1
ATOM 2928 O O . LYS B 1 96 ? -1.866 38.656 2.207 1 95.62 96 LYS B O 1
ATOM 2933 N N . LYS B 1 97 ? -0.981 36.594 1.838 1 93.75 97 LYS B N 1
ATOM 2934 C CA . LYS B 1 97 ? 0.086 37.031 0.939 1 93.75 97 LYS B CA 1
ATOM 2935 C C . LYS B 1 97 ? 1.029 38 1.635 1 93.75 97 LYS B C 1
ATOM 2937 O O . LYS B 1 97 ? 1.521 38.969 1.015 1 93.75 97 LYS B O 1
ATOM 2942 N N . ASP B 1 98 ? 1.185 37.781 2.863 1 90.25 98 ASP B N 1
ATOM 2943 C CA . ASP B 1 98 ? 2.039 38.625 3.686 1 90.25 98 ASP B CA 1
ATOM 2944 C C . ASP B 1 98 ? 3.107 37.812 4.402 1 90.25 98 ASP B C 1
ATOM 2946 O O . ASP B 1 98 ? 3.598 38.219 5.461 1 90.25 98 ASP B O 1
ATOM 2950 N N . SER B 1 99 ? 3.232 36.625 3.955 1 81.12 99 SER B N 1
ATOM 2951 C CA . SER B 1 99 ? 4.184 35.781 4.656 1 81.12 99 SER B CA 1
ATOM 2952 C C . SER B 1 99 ? 5.605 36 4.152 1 81.12 99 SER B C 1
ATOM 2954 O O . SER B 1 99 ? 5.82 36.188 2.953 1 81.12 99 SER B O 1
ATOM 2956 N N . PRO B 1 100 ? 6.484 35.906 5.082 1 85.5 100 PRO B N 1
ATOM 2957 C CA . PRO B 1 100 ? 7.895 36 4.688 1 85.5 100 PRO B CA 1
ATOM 2958 C C . PRO B 1 100 ? 8.445 34.656 4.184 1 85.5 100 PRO B C 1
ATOM 2960 O O . PRO B 1 100 ? 9.609 34.562 3.789 1 85.5 100 PRO B O 1
ATOM 2963 N N . LEU B 1 101 ? 7.707 33.656 4.281 1 92.56 101 LEU B N 1
ATOM 2964 C CA . LEU B 1 101 ? 8.25 32.344 3.969 1 92.56 101 LEU B CA 1
ATOM 2965 C C . LEU B 1 101 ? 7.938 31.953 2.525 1 92.56 101 LEU B C 1
ATOM 2967 O O . LEU B 1 101 ? 6.789 32.031 2.088 1 92.56 101 LEU B O 1
ATOM 2971 N N . ASP B 1 102 ? 8.914 31.531 1.851 1 95.25 102 ASP B N 1
ATOM 2972 C CA . ASP B 1 102 ? 8.789 31.125 0.458 1 95.25 102 ASP B CA 1
ATOM 2973 C C . ASP B 1 102 ? 8.766 29.594 0.341 1 95.25 102 ASP B C 1
ATOM 2975 O O . ASP B 1 102 ? 9.766 28.938 0.607 1 95.25 102 ASP B O 1
ATOM 2979 N N . TRP B 1 103 ? 7.66 29.062 -0.101 1 96.94 103 TRP B N 1
ATOM 2980 C CA . TRP B 1 103 ? 7.527 27.625 -0.206 1 96.94 103 TRP B CA 1
ATOM 2981 C C . TRP B 1 103 ? 7.543 27.172 -1.665 1 96.94 103 TRP B C 1
ATOM 2983 O O . TRP B 1 103 ? 7.168 26.047 -1.979 1 96.94 103 TRP B O 1
ATOM 2993 N N . SER B 1 104 ? 8.031 27.984 -2.564 1 96.38 104 SER B N 1
ATOM 2994 C CA . SER B 1 104 ? 7.965 27.75 -4.004 1 96.38 104 SER B CA 1
ATOM 2995 C C . SER B 1 104 ? 8.656 26.453 -4.383 1 96.38 104 SER B C 1
ATOM 2997 O O . SER B 1 104 ? 8.117 25.656 -5.16 1 96.38 104 SER B O 1
ATOM 2999 N N . GLU B 1 105 ? 9.797 26.219 -3.818 1 96.38 105 GLU B N 1
ATOM 3000 C CA . GLU B 1 105 ? 10.562 25.031 -4.176 1 96.38 105 GLU B CA 1
ATOM 3001 C C . GLU B 1 105 ? 9.789 23.766 -3.828 1 96.38 105 GLU B C 1
ATOM 3003 O O . GLU B 1 105 ? 9.828 22.781 -4.578 1 96.38 105 GLU B O 1
ATOM 3008 N N . PHE B 1 106 ? 9.141 23.781 -2.756 1 97.81 106 PHE B N 1
ATOM 3009 C CA . PHE B 1 106 ? 8.359 22.625 -2.307 1 97.81 106 PHE B CA 1
ATOM 3010 C C . PHE B 1 106 ? 7.082 22.5 -3.131 1 97.81 106 PHE B C 1
ATOM 3012 O O . PHE B 1 106 ? 6.691 21.375 -3.498 1 97.81 106 PHE B O 1
ATOM 3019 N N . LEU B 1 107 ? 6.441 23.609 -3.488 1 98.31 107 LEU B N 1
ATOM 3020 C CA . LEU B 1 107 ? 5.199 23.625 -4.254 1 98.31 107 LEU B CA 1
ATOM 3021 C C . LEU B 1 107 ? 5.445 23.219 -5.703 1 98.31 107 LEU B C 1
ATOM 3023 O O . LEU B 1 107 ? 4.516 22.828 -6.41 1 98.31 107 LEU B O 1
ATOM 3027 N N . ASN B 1 108 ? 6.691 23.281 -6.145 1 98.25 108 ASN B N 1
ATOM 3028 C CA . ASN B 1 108 ? 7.031 22.844 -7.488 1 98.25 108 ASN B CA 1
ATOM 3029 C C . ASN B 1 108 ? 6.781 21.344 -7.656 1 98.25 108 ASN B C 1
ATOM 3031 O O . ASN B 1 108 ? 6.48 20.875 -8.758 1 98.25 108 ASN B O 1
ATOM 3035 N N . ILE B 1 109 ? 6.902 20.609 -6.602 1 98.38 109 ILE B N 1
ATOM 3036 C CA . ILE B 1 109 ? 6.746 19.156 -6.676 1 98.38 109 ILE B CA 1
ATOM 3037 C C . ILE B 1 109 ? 5.309 18.812 -7.059 1 98.38 109 ILE B C 1
ATOM 3039 O O . ILE B 1 109 ? 5.07 18.188 -8.094 1 98.38 109 ILE B O 1
ATOM 3043 N N . PRO B 1 110 ? 4.285 19.266 -6.273 1 98.56 110 PRO B N 1
ATOM 3044 C CA . PRO B 1 110 ? 2.924 18.953 -6.711 1 98.56 110 PRO B CA 1
ATOM 3045 C C . PRO B 1 110 ? 2.547 19.672 -8.008 1 98.56 110 PRO B C 1
ATOM 3047 O O . PRO B 1 110 ? 1.724 19.172 -8.781 1 98.56 110 PRO B O 1
ATOM 3050 N N . ALA B 1 111 ? 3.123 20.828 -8.297 1 98.75 111 ALA B N 1
ATOM 3051 C CA . ALA B 1 111 ? 2.861 21.516 -9.57 1 98.75 111 ALA B CA 1
ATOM 3052 C C . ALA B 1 111 ? 3.248 20.625 -10.75 1 98.75 111 ALA B C 1
ATOM 3054 O O . ALA B 1 111 ? 2.484 20.5 -11.711 1 98.75 111 ALA B O 1
ATOM 3055 N N . LYS B 1 112 ? 4.395 20.031 -10.609 1 98.31 112 LYS B N 1
ATOM 3056 C CA . LYS B 1 112 ? 4.863 19.156 -11.68 1 98.31 112 LYS B CA 1
ATOM 3057 C C . LYS B 1 112 ? 4.016 17.891 -11.758 1 98.31 112 LYS B C 1
ATOM 3059 O O . LYS B 1 112 ? 3.793 17.359 -12.844 1 98.31 112 LYS B O 1
ATOM 3064 N N . LEU B 1 113 ? 3.598 17.375 -10.648 1 98.19 113 LEU B N 1
ATOM 3065 C CA . LEU B 1 113 ? 2.729 16.203 -10.633 1 98.19 113 LEU B CA 1
ATOM 3066 C C . LEU B 1 113 ? 1.411 16.484 -11.344 1 98.19 113 LEU B C 1
ATOM 3068 O O . LEU B 1 113 ? 0.888 15.633 -12.062 1 98.19 113 LEU B O 1
ATOM 3072 N N . GLU B 1 114 ? 0.846 17.641 -11.156 1 97.81 114 GLU B N 1
ATOM 3073 C CA . GLU B 1 114 ? -0.458 17.984 -11.711 1 97.81 114 GLU B CA 1
ATOM 3074 C C . GLU B 1 114 ? -0.366 18.25 -13.211 1 97.81 114 GLU B C 1
ATOM 3076 O O . GLU B 1 114 ? -1.284 17.922 -13.961 1 97.81 114 GLU B O 1
ATOM 3081 N N . ASP B 1 115 ? 0.689 18.938 -13.625 1 96.81 115 ASP B N 1
ATOM 3082 C CA . ASP B 1 115 ? 0.88 19.281 -15.039 1 96.81 115 ASP B CA 1
ATOM 3083 C C . ASP B 1 115 ? 2.363 19.406 -15.375 1 96.81 115 ASP B C 1
ATOM 3085 O O . ASP B 1 115 ? 2.922 20.5 -15.328 1 96.81 115 ASP B O 1
ATOM 3089 N N . TYR B 1 116 ? 2.941 18.359 -15.859 1 92.62 116 TYR B N 1
ATOM 3090 C CA . TYR B 1 116 ? 4.379 18.312 -16.109 1 92.62 116 TYR B CA 1
ATOM 3091 C C . TYR B 1 116 ? 4.727 18.984 -17.438 1 92.62 116 TYR B C 1
ATOM 3093 O O . TYR B 1 116 ? 5.891 19.312 -17.688 1 92.62 116 TYR B O 1
ATOM 3101 N N . LYS B 1 117 ? 3.729 19.266 -18.266 1 96.12 117 LYS B N 1
ATOM 3102 C CA . LYS B 1 117 ? 3.979 19.766 -19.609 1 96.12 117 LYS B CA 1
ATOM 3103 C C . LYS B 1 117 ? 4.031 21.297 -19.625 1 96.12 117 LYS B C 1
ATOM 3105 O O . LYS B 1 117 ? 4.664 21.891 -20.5 1 96.12 117 LYS B O 1
ATOM 3110 N N . SER B 1 118 ? 3.488 21.938 -18.641 1 97 118 SER B N 1
ATOM 3111 C CA . SER B 1 118 ? 3.369 23.391 -18.578 1 97 118 SER B CA 1
ATOM 3112 C C . SER B 1 118 ? 4.508 24 -17.781 1 97 118 SER B C 1
ATOM 3114 O O . SER B 1 118 ? 5.246 23.297 -17.094 1 97 118 SER B O 1
ATOM 3116 N N . ASP B 1 119 ? 4.594 25.297 -17.891 1 98.12 119 ASP B N 1
ATOM 3117 C CA . ASP B 1 119 ? 5.555 26.047 -17.078 1 98.12 119 ASP B CA 1
ATOM 3118 C C . ASP B 1 119 ? 5.242 25.922 -15.594 1 98.12 119 ASP B C 1
ATOM 3120 O O . ASP B 1 119 ? 4.141 26.25 -15.148 1 98.12 119 ASP B O 1
ATOM 3124 N N . VAL B 1 120 ? 6.23 25.5 -14.82 1 98 120 VAL B N 1
ATOM 3125 C CA . VAL B 1 120 ? 6.031 25.188 -13.414 1 98 120 VAL B CA 1
ATOM 3126 C C . VAL B 1 120 ? 5.648 26.438 -12.648 1 98 120 VAL B C 1
ATOM 3128 O O . VAL B 1 120 ? 4.879 26.391 -11.688 1 98 120 VAL B O 1
ATOM 3131 N N . ASN B 1 121 ? 6.129 27.594 -13.047 1 97.75 121 ASN B N 1
ATOM 3132 C CA . ASN B 1 121 ? 5.801 28.844 -12.375 1 97.75 121 ASN B CA 1
ATOM 3133 C C . ASN B 1 121 ? 4.316 29.172 -12.516 1 97.75 121 ASN B C 1
ATOM 3135 O O . ASN B 1 121 ? 3.701 29.688 -11.578 1 97.75 121 ASN B O 1
ATOM 3139 N N . GLU B 1 122 ? 3.799 28.906 -13.625 1 98.12 122 GLU B N 1
ATOM 3140 C CA . GLU B 1 122 ? 2.383 29.156 -13.867 1 98.12 122 GLU B CA 1
ATOM 3141 C C . GLU B 1 122 ? 1.502 28.188 -13.078 1 98.12 122 GLU B C 1
ATOM 3143 O O . GLU B 1 122 ? 0.517 28.609 -12.469 1 98.12 122 GLU B O 1
ATOM 3148 N N . VAL B 1 123 ? 1.859 26.938 -13.164 1 98.31 123 VAL B N 1
ATOM 3149 C CA . VAL B 1 123 ? 1.086 25.938 -12.453 1 98.31 123 VAL B CA 1
ATOM 3150 C C . VAL B 1 123 ? 1.156 26.203 -10.945 1 98.31 123 VAL B C 1
ATOM 3152 O O . VAL B 1 123 ? 0.151 26.078 -10.242 1 98.31 123 VAL B O 1
ATOM 3155 N N . ARG B 1 124 ? 2.318 26.594 -10.477 1 98.12 124 ARG B N 1
ATOM 3156 C CA . ARG B 1 124 ? 2.498 26.875 -9.062 1 98.12 124 ARG B CA 1
ATOM 3157 C C . ARG B 1 124 ? 1.633 28.062 -8.625 1 98.12 124 ARG B C 1
ATOM 3159 O O . ARG B 1 124 ? 1.022 28.031 -7.559 1 98.12 124 ARG B O 1
ATOM 3166 N N . ALA B 1 125 ? 1.572 29.062 -9.414 1 97.25 125 ALA B N 1
ATOM 3167 C CA . ALA B 1 125 ? 0.753 30.234 -9.094 1 97.25 125 ALA B CA 1
ATOM 3168 C C . ALA B 1 125 ? -0.717 29.844 -8.961 1 97.25 125 ALA B C 1
ATOM 3170 O O . ALA B 1 125 ? -1.408 30.328 -8.055 1 97.25 125 ALA B O 1
ATOM 3171 N N . LYS B 1 126 ? -1.15 29 -9.852 1 97.56 126 LYS B N 1
ATOM 3172 C CA . LYS B 1 126 ? -2.521 28.516 -9.789 1 97.56 126 LYS B CA 1
ATOM 3173 C C . LYS B 1 126 ? -2.744 27.688 -8.516 1 97.56 126 LYS B C 1
ATOM 3175 O O . LYS B 1 126 ? -3.801 27.781 -7.891 1 97.56 126 LYS B O 1
ATOM 3180 N N . LEU B 1 127 ? -1.762 26.938 -8.227 1 98.06 127 LEU B N 1
ATOM 3181 C CA . LEU B 1 127 ? -1.814 26.109 -7.023 1 98.06 127 LEU B CA 1
ATOM 3182 C C . LEU B 1 127 ? -1.911 26.984 -5.773 1 98.06 127 LEU B C 1
ATOM 3184 O O . LEU B 1 127 ? -2.727 26.703 -4.887 1 98.06 127 LEU B O 1
ATOM 3188 N N . GLU B 1 128 ? -1.095 27.953 -5.68 1 97.75 128 GLU B N 1
ATOM 3189 C CA . GLU B 1 128 ? -1.116 28.875 -4.535 1 97.75 128 GLU B CA 1
ATOM 3190 C C . GLU B 1 128 ? -2.469 29.562 -4.406 1 97.75 128 GLU B C 1
ATOM 3192 O O . GLU B 1 128 ? -3 29.688 -3.303 1 97.75 128 GLU B O 1
ATOM 3197 N N . SER B 1 129 ? -2.965 29.969 -5.547 1 97.88 129 SER B N 1
ATOM 3198 C CA . SER B 1 129 ? -4.27 30.625 -5.551 1 97.88 129 SER B CA 1
ATOM 3199 C C . SER B 1 129 ? -5.367 29.688 -5.07 1 97.88 129 SER B C 1
ATOM 3201 O O . SER B 1 129 ? -6.234 30.078 -4.293 1 97.88 129 SER B O 1
ATOM 3203 N N . ARG B 1 130 ? -5.328 28.484 -5.531 1 98.5 130 ARG B N 1
ATOM 3204 C CA . ARG B 1 130 ? -6.332 27.5 -5.141 1 98.5 130 ARG B CA 1
ATOM 3205 C C . ARG B 1 130 ? -6.25 27.203 -3.646 1 98.5 130 ARG B C 1
ATOM 3207 O O . ARG B 1 130 ? -7.281 27.078 -2.977 1 98.5 130 ARG B O 1
ATOM 3214 N N . ILE B 1 131 ? -5.047 27.031 -3.16 1 98.62 131 ILE B N 1
ATOM 3215 C CA . ILE B 1 131 ? -4.855 26.797 -1.735 1 98.62 131 ILE B CA 1
ATOM 3216 C C . ILE B 1 131 ? -5.492 27.922 -0.928 1 98.62 131 ILE B C 1
ATOM 3218 O O . ILE B 1 131 ? -6.273 27.672 -0.006 1 98.62 131 ILE B O 1
ATOM 3222 N N . ARG B 1 132 ? -5.195 29.188 -1.298 1 98.19 132 ARG B N 1
ATOM 3223 C CA . ARG B 1 132 ? -5.695 30.359 -0.569 1 98.19 132 ARG B CA 1
ATOM 3224 C C . ARG B 1 132 ? -7.219 30.422 -0.637 1 98.19 132 ARG B C 1
ATOM 3226 O O . ARG B 1 132 ? -7.867 30.859 0.318 1 98.19 132 ARG B O 1
ATOM 3233 N N . ASN B 1 133 ? -7.75 29.938 -1.732 1 98.19 133 ASN B N 1
ATOM 3234 C CA . ASN B 1 133 ? -9.195 30.016 -1.92 1 98.19 133 ASN B CA 1
ATOM 3235 C C . ASN B 1 133 ? -9.906 28.906 -1.144 1 98.19 133 ASN B C 1
ATOM 3237 O O . ASN B 1 133 ? -11.055 29.078 -0.73 1 98.19 133 ASN B O 1
ATOM 3241 N N . THR B 1 134 ? -9.211 27.797 -0.938 1 98.75 134 THR B N 1
ATOM 3242 C CA . THR B 1 134 ? -9.875 26.625 -0.372 1 98.75 134 THR B CA 1
ATOM 3243 C C . THR B 1 134 ? -9.695 26.578 1.142 1 98.75 134 THR B C 1
ATOM 3245 O O . THR B 1 134 ? -10.508 25.984 1.854 1 98.75 134 THR B O 1
ATOM 3248 N N . VAL B 1 135 ? -8.664 27.141 1.666 1 98.75 135 VAL B N 1
ATOM 3249 C CA . VAL B 1 135 ? -8.461 27.156 3.111 1 98.75 135 VAL B CA 1
ATOM 3250 C C . VAL B 1 135 ? -9.414 28.141 3.768 1 98.75 135 VAL B C 1
ATOM 3252 O O . VAL B 1 135 ? -9.367 29.344 3.471 1 98.75 135 VAL B O 1
ATOM 3255 N N . LYS B 1 136 ? -10.211 27.672 4.691 1 98.56 136 LYS B N 1
ATOM 3256 C CA . LYS B 1 136 ? -11.25 28.5 5.293 1 98.56 136 LYS B CA 1
ATOM 3257 C C . LYS B 1 136 ? -10.859 28.922 6.707 1 98.56 136 LYS B C 1
ATOM 3259 O O . LYS B 1 136 ? -11.398 29.891 7.242 1 98.56 136 LYS B O 1
ATOM 3264 N N . ALA B 1 137 ? -9.961 28.141 7.285 1 98.56 137 ALA B N 1
ATOM 3265 C CA . ALA B 1 137 ? -9.539 28.469 8.648 1 98.56 137 ALA B CA 1
ATOM 3266 C C . ALA B 1 137 ? -8.18 27.828 8.961 1 98.56 137 ALA B C 1
ATOM 3268 O O . ALA B 1 137 ? -7.824 26.797 8.391 1 98.56 137 ALA B O 1
ATOM 3269 N N . VAL B 1 138 ? -7.418 28.438 9.719 1 98.56 138 VAL B N 1
ATOM 3270 C CA . VAL B 1 138 ? -6.246 27.922 10.414 1 98.56 138 VAL B CA 1
ATOM 3271 C C . VAL B 1 138 ? -6.477 27.938 11.922 1 98.56 138 VAL B C 1
ATOM 3273 O O . VAL B 1 138 ? -6.625 29 12.516 1 98.56 138 VAL B O 1
ATOM 3276 N N . VAL B 1 139 ? -6.5 26.75 12.531 1 98.75 139 VAL B N 1
ATOM 3277 C CA . VAL B 1 139 ? -7.008 26.719 13.898 1 98.75 139 VAL B CA 1
ATOM 3278 C C . VAL B 1 139 ? -6.059 25.922 14.781 1 98.75 139 VAL B C 1
ATOM 3280 O O . VAL B 1 139 ? -5.18 25.203 14.281 1 98.75 139 VAL B O 1
ATOM 3283 N N . HIS B 1 140 ? -6.215 26.062 16.109 1 98.44 140 HIS B N 1
ATOM 3284 C CA . HIS B 1 140 ? -5.461 25.281 17.078 1 98.44 140 HIS B CA 1
ATOM 3285 C C . HIS B 1 140 ? -5.91 23.828 17.062 1 98.44 140 HIS B C 1
ATOM 3287 O O . HIS B 1 140 ? -7.105 23.531 16.953 1 98.44 140 HIS B O 1
ATOM 3293 N N . CYS B 1 141 ? -5.016 22.938 17.141 1 98.31 141 CYS B N 1
ATOM 3294 C CA . CYS B 1 141 ? -5.285 21.5 17.188 1 98.31 141 CYS B CA 1
ATOM 3295 C C . CYS B 1 141 ? -4.422 20.828 18.25 1 98.31 141 CYS B C 1
ATOM 3297 O O . CYS B 1 141 ? -3.215 21.062 18.312 1 98.31 141 CYS B O 1
ATOM 3299 N N . ASP B 1 142 ? -4.988 20.016 19.109 1 98.25 142 ASP B N 1
ATOM 3300 C CA . ASP B 1 142 ? -4.305 19.188 20.094 1 98.25 142 ASP B CA 1
ATOM 3301 C C . ASP B 1 142 ? -4.895 17.781 20.125 1 98.25 142 ASP B C 1
ATOM 3303 O O . ASP B 1 142 ? -5.758 17.484 20.953 1 98.25 142 ASP B O 1
ATOM 3307 N N . PHE B 1 143 ? -4.305 16.875 19.344 1 97.88 143 PHE B N 1
ATOM 3308 C CA . PHE B 1 143 ? -4.902 15.555 19.234 1 97.88 143 PHE B CA 1
ATOM 3309 C C . PHE B 1 143 ? -4.414 14.641 20.344 1 97.88 143 PHE B C 1
ATOM 3311 O O . PHE B 1 143 ? -4.711 13.445 20.344 1 97.88 143 PHE B O 1
ATOM 3318 N N . LEU B 1 144 ? -3.637 15.133 21.281 1 97.38 144 LEU B N 1
ATOM 3319 C CA . LEU B 1 144 ? -3.334 14.406 22.516 1 97.38 144 LEU B CA 1
ATOM 3320 C C . LEU B 1 144 ? -4.422 14.625 23.547 1 97.38 144 LEU B C 1
ATOM 3322 O O . LEU B 1 144 ? -4.445 13.953 24.594 1 97.38 144 LEU B O 1
ATOM 3326 N N . SER B 1 145 ? -5.363 15.539 23.266 1 95.62 145 SER B N 1
ATOM 3327 C CA . SER B 1 145 ? -6.48 15.844 24.156 1 95.62 145 SER B CA 1
ATOM 3328 C C . SER B 1 145 ? -7.816 15.484 23.516 1 95.62 145 SER B C 1
ATOM 3330 O O . SER B 1 145 ? -7.926 15.438 22.281 1 95.62 145 SER B O 1
ATOM 3332 N N . ASP B 1 146 ? -8.859 15.336 24.328 1 94.5 146 ASP B N 1
ATOM 3333 C CA . ASP B 1 146 ? -10.172 14.945 23.812 1 94.5 146 ASP B CA 1
ATOM 3334 C C . ASP B 1 146 ? -10.789 16.078 23 1 94.5 146 ASP B C 1
ATOM 3336 O O . ASP B 1 146 ? -11.586 15.836 22.078 1 94.5 146 ASP B O 1
ATOM 3340 N N . ASP B 1 147 ? -10.391 17.266 23.344 1 95.06 147 ASP B N 1
ATOM 3341 C CA . ASP B 1 147 ? -10.82 18.422 22.562 1 95.06 147 ASP B CA 1
ATOM 3342 C C . ASP B 1 147 ? -9.797 18.75 21.484 1 95.06 147 ASP B C 1
ATOM 3344 O O . ASP B 1 147 ? -9.094 19.766 21.562 1 95.06 147 ASP B O 1
ATOM 3348 N N . VAL B 1 148 ? -9.805 17.984 20.438 1 98.06 148 VAL B N 1
ATOM 3349 C CA . VAL B 1 148 ? -8.781 18.047 19.391 1 98.06 148 VAL B CA 1
ATOM 3350 C C . VAL B 1 148 ? -8.812 19.422 18.734 1 98.06 148 VAL B C 1
ATOM 3352 O O . VAL B 1 148 ? -7.766 20.047 18.531 1 98.06 148 VAL B O 1
ATOM 3355 N N . LEU B 1 149 ? -10.016 19.906 18.406 1 98.31 149 LEU B N 1
ATOM 3356 C CA . LEU B 1 149 ? -10.242 21.188 17.766 1 98.31 149 LEU B CA 1
ATOM 3357 C C . LEU B 1 149 ? -11.164 22.062 18.594 1 98.31 149 LEU B C 1
ATOM 3359 O O . LEU B 1 149 ? -12.07 21.562 19.266 1 98.31 149 LEU B O 1
ATOM 3363 N N . ASN B 1 150 ? -10.898 23.312 18.594 1 95 150 ASN B N 1
ATOM 3364 C CA . ASN B 1 150 ? -11.883 24.266 19.094 1 95 150 ASN B CA 1
ATOM 3365 C C . ASN B 1 150 ? -12.867 24.672 18.016 1 95 150 ASN B C 1
ATOM 3367 O O . ASN B 1 150 ? -12.555 25.516 17.156 1 95 150 ASN B O 1
ATOM 3371 N N . LEU B 1 151 ? -14 24.188 18.094 1 95.06 151 LEU B N 1
ATOM 3372 C CA . LEU B 1 151 ? -14.992 24.344 17.031 1 95.06 151 LEU B CA 1
ATOM 3373 C C . LEU B 1 151 ? -15.414 25.797 16.891 1 95.06 151 LEU B C 1
ATOM 3375 O O . LEU B 1 151 ? -15.875 26.219 15.82 1 95.06 151 LEU B O 1
ATOM 3379 N N . ASP B 1 152 ? -15.203 26.594 17.922 1 94.81 152 ASP B N 1
ATOM 3380 C CA . ASP B 1 152 ? -15.578 28 17.875 1 94.81 152 ASP B CA 1
ATOM 3381 C C . ASP B 1 152 ? -14.703 28.766 16.875 1 94.81 152 ASP B C 1
ATOM 3383 O O . ASP B 1 152 ? -15.078 29.844 16.406 1 94.81 152 ASP B O 1
ATOM 3387 N N . GLU B 1 153 ? -13.562 28.172 16.562 1 95.56 153 GLU B N 1
ATOM 3388 C CA . GLU B 1 153 ? -12.625 28.812 15.656 1 95.56 153 GLU B CA 1
ATOM 3389 C C . GLU B 1 153 ? -12.898 28.422 14.203 1 95.56 153 GLU B C 1
ATOM 3391 O O . GLU B 1 153 ? -12.305 28.984 13.281 1 95.56 153 GLU B O 1
ATOM 3396 N N . ILE B 1 154 ? -13.805 27.531 14.031 1 98 154 ILE B N 1
ATOM 3397 C CA . ILE B 1 154 ? -14.039 26.953 12.711 1 98 154 ILE B CA 1
ATOM 3398 C C . ILE B 1 154 ? -15.391 27.406 12.18 1 98 154 ILE B C 1
ATOM 3400 O O . ILE B 1 154 ? -16.422 27.219 12.844 1 98 154 ILE B O 1
ATOM 3404 N N . PRO B 1 155 ? -15.414 28.078 11 1 97.75 155 PRO B N 1
ATOM 3405 C CA . PRO B 1 155 ? -16.719 28.406 10.422 1 97.75 155 PRO B CA 1
ATOM 3406 C C . PRO B 1 155 ? -17.625 27.188 10.297 1 97.75 155 PRO B C 1
ATOM 3408 O O . PRO B 1 155 ? -17.156 26.078 10.039 1 97.75 155 PRO B O 1
ATOM 3411 N N . SER B 1 156 ? -18.859 27.438 10.391 1 97.38 156 SER B N 1
ATOM 3412 C CA . SER B 1 156 ? -19.844 26.359 10.398 1 97.38 156 SER B CA 1
ATOM 3413 C C . SER B 1 156 ? -19.703 25.469 9.164 1 97.38 156 SER B C 1
ATOM 3415 O O . SER B 1 156 ? -19.828 24.25 9.258 1 97.38 156 SER B O 1
ATOM 3417 N N . GLU B 1 157 ? -19.422 26.016 8.047 1 97.69 157 GLU B N 1
ATOM 3418 C CA . GLU B 1 157 ? -19.359 25.266 6.793 1 97.69 157 GLU B CA 1
ATOM 3419 C C . GLU B 1 157 ? -18.125 24.359 6.758 1 97.69 157 GLU B C 1
ATOM 3421 O O . GLU B 1 157 ? -18.062 23.422 5.957 1 97.69 157 GLU B O 1
ATOM 3426 N N . ALA B 1 158 ? -17.172 24.641 7.672 1 98.56 158 ALA B N 1
ATOM 3427 C CA . ALA B 1 158 ? -15.906 23.891 7.664 1 98.56 158 ALA B CA 1
ATOM 3428 C C . ALA B 1 158 ? -15.781 23.016 8.898 1 98.56 158 ALA B C 1
ATOM 3430 O O . ALA B 1 158 ? -14.734 22.406 9.141 1 98.56 158 ALA B O 1
ATOM 3431 N N . ALA B 1 159 ? -16.844 22.922 9.695 1 98.25 159 ALA B N 1
ATOM 3432 C CA . ALA B 1 159 ? -16.844 22.109 10.906 1 98.25 159 ALA B CA 1
ATOM 3433 C C . ALA B 1 159 ? -16.922 20.625 10.578 1 98.25 159 ALA B C 1
ATOM 3435 O O . ALA B 1 159 ? -17.391 20.25 9.5 1 98.25 159 ALA B O 1
ATOM 3436 N N . PRO B 1 160 ? -16.484 19.766 11.461 1 97.81 160 PRO B N 1
ATOM 3437 C CA . PRO B 1 160 ? -16.609 18.312 11.242 1 97.81 160 PRO B CA 1
ATOM 3438 C C . PRO B 1 160 ? -18.047 17.875 11.07 1 97.81 160 PRO B C 1
ATOM 3440 O O . PRO B 1 160 ? -18.969 18.594 11.461 1 97.81 160 PRO B O 1
ATOM 3443 N N . PRO B 1 161 ? -18.234 16.641 10.562 1 98.56 161 PRO B N 1
ATOM 3444 C CA . PRO B 1 161 ? -17.234 15.641 10.203 1 98.56 161 PRO B CA 1
ATOM 3445 C C . PRO B 1 161 ? -16.516 15.953 8.891 1 98.56 161 PRO B C 1
ATOM 3447 O O . PRO B 1 161 ? -17.094 16.609 8.016 1 98.56 161 PRO B O 1
ATOM 3450 N N . TYR B 1 162 ? -15.281 15.484 8.75 1 98.88 162 TYR B N 1
ATOM 3451 C CA . TYR B 1 162 ? -14.477 15.688 7.551 1 98.88 162 TYR B CA 1
ATOM 3452 C C . TYR B 1 162 ? -14.523 14.469 6.641 1 98.88 162 TYR B C 1
ATOM 3454 O O . TYR B 1 162 ? -14.789 13.352 7.102 1 98.88 162 TYR B O 1
ATOM 3462 N N . ASP B 1 163 ? -14.273 14.68 5.379 1 98.94 163 ASP B N 1
ATOM 3463 C CA . ASP B 1 163 ? -14.195 13.609 4.391 1 98.94 163 ASP B CA 1
ATOM 3464 C C . ASP B 1 163 ? -12.789 13.016 4.34 1 98.94 163 ASP B C 1
ATOM 3466 O O . ASP B 1 163 ? -12.617 11.844 4.008 1 98.94 163 ASP B O 1
ATOM 3470 N N . LEU B 1 164 ? -11.844 13.82 4.66 1 98.94 164 LEU B N 1
ATOM 3471 C CA . LEU B 1 164 ? -10.445 13.398 4.609 1 98.94 164 LEU B CA 1
ATOM 3472 C C . LEU B 1 164 ? -9.617 14.156 5.641 1 98.94 164 LEU B C 1
ATOM 3474 O O . LEU B 1 164 ? -9.812 15.352 5.84 1 98.94 164 LEU B O 1
ATOM 3478 N N . ILE B 1 165 ? -8.734 13.453 6.281 1 98.94 165 ILE B N 1
ATOM 3479 C CA . ILE B 1 165 ? -7.711 14.039 7.145 1 98.94 165 ILE B CA 1
ATOM 3480 C C . ILE B 1 165 ? -6.324 13.75 6.574 1 98.94 165 ILE B C 1
ATOM 3482 O O . ILE B 1 165 ? -6.039 12.625 6.156 1 98.94 165 ILE B O 1
ATOM 3486 N N . ILE B 1 166 ? -5.512 14.75 6.477 1 98.94 166 ILE B N 1
ATOM 3487 C CA . ILE B 1 166 ? -4.102 14.602 6.125 1 98.94 166 ILE B CA 1
ATOM 3488 C C . ILE B 1 166 ? -3.232 14.938 7.332 1 98.94 166 ILE B C 1
ATOM 3490 O O . ILE B 1 166 ? -3.416 15.977 7.969 1 98.94 166 ILE B O 1
ATOM 3494 N N . ALA B 1 167 ? -2.35 14.078 7.711 1 98.81 167 ALA B N 1
ATOM 3495 C CA . ALA B 1 167 ? -1.402 14.289 8.805 1 98.81 167 ALA B CA 1
ATOM 3496 C C . ALA B 1 167 ? -0.003 13.82 8.414 1 98.81 167 ALA B C 1
ATOM 3498 O O . ALA B 1 167 ? 0.38 12.688 8.695 1 98.81 167 ALA B O 1
ATOM 3499 N N . MET B 1 168 ? 0.786 14.719 7.852 1 98.38 168 MET B N 1
ATOM 3500 C CA . MET B 1 168 ? 2.109 14.375 7.34 1 98.38 168 MET B CA 1
ATOM 3501 C C . MET B 1 168 ? 3.191 14.703 8.367 1 98.38 168 MET B C 1
ATOM 3503 O O . MET B 1 168 ? 3.273 15.836 8.844 1 98.38 168 MET B O 1
ATOM 3507 N N . LEU B 1 169 ? 4.02 13.734 8.688 1 97.25 169 LEU B N 1
ATOM 3508 C CA . LEU B 1 169 ? 5.164 13.93 9.57 1 97.25 169 LEU B CA 1
ATOM 3509 C C . LEU B 1 169 ? 4.73 14.562 10.883 1 97.25 169 LEU B C 1
ATOM 3511 O O . LEU B 1 169 ? 5.352 15.523 11.352 1 97.25 169 LEU B O 1
ATOM 3515 N N . CYS B 1 170 ? 3.643 14.07 11.516 1 96.75 170 CYS B N 1
ATOM 3516 C CA . CYS B 1 170 ? 3.041 14.852 12.594 1 96.75 170 CYS B CA 1
ATOM 3517 C C . CYS B 1 170 ? 2.613 13.961 13.75 1 96.75 170 CYS B C 1
ATOM 3519 O O . CYS B 1 170 ? 2.922 14.242 14.906 1 96.75 170 CYS B O 1
ATOM 3521 N N . LEU B 1 171 ? 2.02 12.844 13.484 1 98.31 171 LEU B N 1
ATOM 3522 C CA . LEU B 1 171 ? 1.309 12.086 14.516 1 98.31 171 LEU B CA 1
ATOM 3523 C C . LEU B 1 171 ? 2.281 11.508 15.531 1 98.31 171 LEU B C 1
ATOM 3525 O O . LEU B 1 171 ? 1.981 11.469 16.734 1 98.31 171 LEU B O 1
ATOM 3529 N N . GLU B 1 172 ? 3.453 11.102 15.094 1 98.12 172 GLU B N 1
ATOM 3530 C CA . GLU B 1 172 ? 4.445 10.492 15.977 1 98.12 172 GLU B CA 1
ATOM 3531 C C . GLU B 1 172 ? 5.109 11.539 16.875 1 98.12 172 GLU B C 1
ATOM 3533 O O . GLU B 1 172 ? 5.629 11.203 17.938 1 98.12 172 GLU B O 1
ATOM 3538 N N . GLU B 1 173 ? 5.051 12.75 16.484 1 97.56 173 GLU B N 1
ATOM 3539 C CA . GLU B 1 173 ? 5.848 13.812 17.094 1 97.56 173 GLU B CA 1
ATOM 3540 C C . GLU B 1 173 ? 5.48 14.016 18.562 1 97.56 173 GLU B C 1
ATOM 3542 O O . GLU B 1 173 ? 6.355 14.039 19.422 1 97.56 173 GLU B O 1
ATOM 3547 N N . PRO B 1 174 ? 4.223 14.133 18.859 1 97.56 174 PRO B N 1
ATOM 3548 C CA . PRO B 1 174 ? 3.939 14.406 20.266 1 97.56 174 PRO B CA 1
ATOM 3549 C C . PRO B 1 174 ? 3.617 13.141 21.062 1 97.56 174 PRO B C 1
ATOM 3551 O O . PRO B 1 174 ? 3.51 13.18 22.281 1 97.56 174 PRO B O 1
ATOM 3554 N N . CYS B 1 175 ? 3.398 12.039 20.391 1 98.12 175 CYS B N 1
ATOM 3555 C CA . CYS B 1 175 ? 2.986 10.812 21.062 1 98.12 175 CYS B CA 1
ATOM 3556 C C . CYS B 1 175 ? 4.133 10.227 21.891 1 98.12 175 CYS B C 1
ATOM 3558 O O . CYS B 1 175 ? 5.281 10.219 21.422 1 98.12 175 CYS B O 1
ATOM 3560 N N . VAL B 1 176 ? 3.807 9.648 23.047 1 97.31 176 VAL B N 1
ATOM 3561 C CA . VAL B 1 176 ? 4.871 9.242 23.953 1 97.31 176 VAL B CA 1
ATOM 3562 C C . VAL B 1 176 ? 5.016 7.723 23.938 1 97.31 176 VAL B C 1
ATOM 3564 O O . VAL B 1 176 ? 6.047 7.188 24.344 1 97.31 176 VAL B O 1
ATOM 3567 N N . ASN B 1 177 ? 4.023 7 23.578 1 97.69 177 ASN B N 1
ATOM 3568 C CA . ASN B 1 177 ? 4.039 5.547 23.484 1 97.69 177 ASN B CA 1
ATOM 3569 C C . ASN B 1 177 ? 2.949 5.035 22.547 1 97.69 177 ASN B C 1
ATOM 3571 O O . ASN B 1 177 ? 2.227 5.824 21.938 1 97.69 177 ASN B O 1
ATOM 3575 N N . PHE B 1 178 ? 2.852 3.773 22.391 1 98.38 178 PHE B N 1
ATOM 3576 C CA . PHE B 1 178 ? 1.91 3.131 21.469 1 98.38 178 PHE B CA 1
ATOM 3577 C C . PHE B 1 178 ? 0.474 3.49 21.844 1 98.38 178 PHE B C 1
ATOM 3579 O O . PHE B 1 178 ? -0.333 3.809 20.969 1 98.38 178 PHE B O 1
ATOM 3586 N N . GLU B 1 179 ? 0.139 3.475 23.125 1 98.31 179 GLU B N 1
ATOM 3587 C CA . GLU B 1 179 ? -1.214 3.791 23.578 1 98.31 179 GLU B CA 1
ATOM 3588 C C . GLU B 1 179 ? -1.591 5.227 23.219 1 98.31 179 GLU B C 1
ATOM 3590 O O . GLU B 1 179 ? -2.713 5.492 22.797 1 98.31 179 GLU B O 1
ATOM 3595 N N . SER B 1 180 ? -0.654 6.148 23.484 1 98.19 180 SER B N 1
ATOM 3596 C CA . SER B 1 180 ? -0.855 7.543 23.109 1 98.19 180 SER B CA 1
ATOM 3597 C C . SER B 1 180 ? -1.137 7.688 21.609 1 98.19 180 SER B C 1
ATOM 3599 O O . SER B 1 180 ? -2.012 8.461 21.219 1 98.19 180 SER B O 1
ATOM 3601 N N . PHE B 1 181 ? -0.419 6.961 20.797 1 98.75 181 PHE B N 1
ATOM 3602 C CA . PHE B 1 181 ? -0.57 6.973 19.344 1 98.75 181 PHE B CA 1
ATOM 3603 C C . PHE B 1 181 ? -1.937 6.434 18.938 1 98.75 181 PHE B C 1
ATOM 3605 O O . PHE B 1 181 ? -2.625 7.035 18.109 1 98.75 181 PHE B O 1
ATOM 3612 N N . VAL B 1 182 ? -2.387 5.332 19.5 1 98.88 182 VAL B N 1
ATOM 3613 C CA . VAL B 1 182 ? -3.699 4.746 19.234 1 98.88 182 VAL B CA 1
ATOM 3614 C C . VAL B 1 182 ? -4.793 5.75 19.594 1 98.88 182 VAL B C 1
ATOM 3616 O O . VAL B 1 182 ? -5.73 5.965 18.828 1 98.88 182 VAL B O 1
ATOM 3619 N N . ASN B 1 183 ? -4.668 6.363 20.75 1 98.75 183 ASN B N 1
ATOM 3620 C CA . ASN B 1 183 ? -5.676 7.312 21.219 1 98.75 183 ASN B CA 1
ATOM 3621 C C . ASN B 1 183 ? -5.75 8.539 20.312 1 98.75 183 ASN B C 1
ATOM 3623 O O . ASN B 1 183 ? -6.832 9.07 20.062 1 98.75 183 ASN B O 1
ATOM 3627 N N . ALA B 1 184 ? -4.574 9.031 19.875 1 98.75 184 ALA B N 1
ATOM 3628 C CA . ALA B 1 184 ? -4.555 10.125 18.906 1 98.75 184 ALA B CA 1
ATOM 3629 C C . ALA B 1 184 ? -5.344 9.766 17.656 1 98.75 184 ALA B C 1
ATOM 3631 O O . ALA B 1 184 ? -6.16 10.562 17.172 1 98.75 184 ALA B O 1
ATOM 3632 N N . LEU B 1 185 ? -5.121 8.555 17.156 1 98.88 185 LEU B N 1
ATOM 3633 C CA . LEU B 1 185 ? -5.812 8.086 15.961 1 98.88 185 LEU B CA 1
ATOM 3634 C C . LEU B 1 185 ? -7.312 7.965 16.219 1 98.88 185 LEU B C 1
ATOM 3636 O O . LEU B 1 185 ? -8.125 8.305 15.352 1 98.88 185 LEU B O 1
ATOM 3640 N N . LYS B 1 186 ? -7.672 7.496 17.391 1 98.88 186 LYS B N 1
ATOM 3641 C CA . LYS B 1 186 ? -9.086 7.398 17.734 1 98.88 186 LYS B CA 1
ATOM 3642 C C . LYS B 1 186 ? -9.75 8.773 17.75 1 98.88 186 LYS B C 1
ATOM 3644 O O . LYS B 1 186 ? -10.883 8.922 17.281 1 98.88 186 LYS B O 1
ATOM 3649 N N . ARG B 1 187 ? -9.086 9.719 18.312 1 98.81 187 ARG B N 1
ATOM 3650 C CA . ARG B 1 187 ? -9.625 11.078 18.359 1 98.81 187 ARG B CA 1
ATOM 3651 C C . ARG B 1 187 ? -9.805 11.648 16.969 1 98.81 187 ARG B C 1
ATOM 3653 O O . ARG B 1 187 ? -10.82 12.289 16.672 1 98.81 187 ARG B O 1
ATOM 3660 N N . LEU B 1 188 ? -8.828 11.453 16.109 1 98.88 188 LEU B N 1
ATOM 3661 C CA . LEU B 1 188 ? -8.945 11.93 14.734 1 98.88 188 LEU B CA 1
ATOM 3662 C C . LEU B 1 188 ? -10.047 11.188 13.992 1 98.88 188 LEU B C 1
ATOM 3664 O O . LEU B 1 188 ? -10.758 11.781 13.172 1 98.88 188 LEU B O 1
ATOM 3668 N N . ASN B 1 189 ? -10.141 9.883 14.258 1 98.88 189 ASN B N 1
ATOM 3669 C CA . ASN B 1 189 ? -11.203 9.07 13.68 1 98.88 189 ASN B CA 1
ATOM 3670 C C . ASN B 1 189 ? -12.578 9.664 13.969 1 98.88 189 ASN B C 1
ATOM 3672 O O . ASN B 1 189 ? -13.453 9.672 13.094 1 98.88 189 ASN B O 1
ATOM 3676 N N . LYS B 1 190 ? -12.766 10.242 15.148 1 98.44 190 LYS B N 1
ATOM 3677 C CA . LYS B 1 190 ? -14.039 10.812 15.562 1 98.44 190 LYS B CA 1
ATOM 3678 C C . LYS B 1 190 ? -14.398 12.039 14.727 1 98.44 190 LYS B C 1
ATOM 3680 O O . LYS B 1 190 ? -15.562 12.414 14.641 1 98.44 190 LYS B O 1
ATOM 3685 N N . LEU B 1 191 ? -13.414 12.641 14.094 1 98.69 191 LEU B N 1
ATOM 3686 C CA . LEU B 1 191 ? -13.633 13.859 13.32 1 98.69 191 LEU B CA 1
ATOM 3687 C C . LEU B 1 191 ? -14.039 13.523 11.891 1 98.69 191 LEU B C 1
ATOM 3689 O O . LEU B 1 191 ? -14.406 14.414 11.117 1 98.69 191 LEU B O 1
ATOM 3693 N N . LEU B 1 192 ? -13.953 12.258 11.539 1 98.75 192 LEU B N 1
ATOM 3694 C CA . LEU B 1 192 ? -14.234 11.812 10.172 1 98.75 192 LEU B CA 1
ATOM 3695 C C . LEU B 1 192 ? -15.672 11.312 10.055 1 98.75 192 LEU B C 1
ATOM 3697 O O . LEU B 1 192 ? -16.203 10.719 10.992 1 98.75 192 LEU B O 1
ATOM 3701 N N . LYS B 1 193 ? -16.219 11.523 8.922 1 98.25 193 LYS B N 1
ATOM 3702 C CA . LYS B 1 193 ? -17.438 10.789 8.594 1 98.25 193 LYS B CA 1
ATOM 3703 C C . LYS B 1 193 ? -17.156 9.312 8.359 1 98.25 193 LYS B C 1
ATOM 3705 O O . LYS B 1 193 ? -16.016 8.945 8.031 1 98.25 193 LYS B O 1
ATOM 3710 N N . LYS B 1 194 ? -18.172 8.469 8.539 1 95.25 194 LYS B N 1
ATOM 3711 C CA . LYS B 1 194 ? -18 7.074 8.141 1 95.25 194 LYS B CA 1
ATOM 3712 C C . LYS B 1 194 ? -17.609 6.965 6.668 1 95.25 194 LYS B C 1
ATOM 3714 O O . LYS B 1 194 ? -18.188 7.648 5.824 1 95.25 194 LYS B O 1
ATOM 3719 N N . GLY B 1 195 ? -16.625 6.203 6.363 1 96.19 195 GLY B N 1
ATOM 3720 C CA . GLY B 1 195 ? -16.156 6.07 4.992 1 96.19 195 GLY B CA 1
ATOM 3721 C C . GLY B 1 195 ? -15.141 7.125 4.605 1 96.19 195 GLY B C 1
ATOM 3722 O O . GLY B 1 195 ? -14.539 7.047 3.531 1 96.19 195 GLY B O 1
ATOM 3723 N N . GLY B 1 196 ? -14.93 8.141 5.48 1 98.62 196 GLY B N 1
ATOM 3724 C CA . GLY B 1 196 ? -13.875 9.117 5.258 1 98.62 196 GLY B CA 1
ATOM 3725 C C . GLY B 1 196 ? -12.477 8.523 5.363 1 98.62 196 GLY B C 1
ATOM 3726 O O . GLY B 1 196 ? -12.32 7.367 5.758 1 98.62 196 GLY B O 1
ATOM 3727 N N . GLY B 1 197 ? -11.508 9.305 4.992 1 98.75 197 GLY B N 1
ATOM 3728 C CA . GLY B 1 197 ? -10.164 8.758 4.918 1 98.75 197 GLY B CA 1
ATOM 3729 C C . GLY B 1 197 ? -9.164 9.523 5.766 1 98.75 197 GLY B C 1
ATOM 3730 O O . GLY B 1 197 ? -9.453 10.633 6.227 1 98.75 197 GLY B O 1
ATOM 3731 N N . ILE B 1 198 ? -8.055 8.93 6 1 98.94 198 ILE B N 1
ATOM 3732 C CA . ILE B 1 198 ? -6.898 9.586 6.605 1 98.94 198 ILE B CA 1
ATOM 3733 C C . ILE B 1 198 ? -5.637 9.219 5.832 1 98.94 198 ILE B C 1
ATOM 3735 O O . ILE B 1 198 ? -5.469 8.078 5.402 1 98.94 198 ILE B O 1
ATOM 3739 N N . ILE B 1 199 ? -4.809 10.172 5.535 1 98.94 199 ILE B N 1
ATOM 3740 C CA . ILE B 1 199 ? -3.498 9.969 4.926 1 98.94 199 ILE B CA 1
ATOM 3741 C C . ILE B 1 199 ? -2.404 10.406 5.898 1 98.94 199 ILE B C 1
ATOM 3743 O O . ILE B 1 199 ? -2.412 11.547 6.379 1 98.94 199 ILE B O 1
ATOM 3747 N N . ILE B 1 200 ? -1.485 9.516 6.199 1 98.94 200 ILE B N 1
ATOM 3748 C CA . ILE B 1 200 ? -0.399 9.828 7.121 1 98.94 200 ILE B CA 1
ATOM 3749 C C . ILE B 1 200 ? 0.934 9.398 6.516 1 98.94 200 ILE B C 1
ATOM 3751 O O . ILE B 1 200 ? 0.975 8.516 5.656 1 98.94 200 ILE B O 1
ATOM 3755 N N . SER B 1 201 ? 1.986 10 6.902 1 98.69 201 SER B N 1
ATOM 3756 C CA . SER B 1 201 ? 3.344 9.625 6.52 1 98.69 201 SER B CA 1
ATOM 3757 C C . SER B 1 201 ? 4.359 10.109 7.551 1 98.69 201 SER B C 1
ATOM 3759 O O . SER B 1 201 ? 4.105 11.062 8.281 1 98.69 201 SER B O 1
ATOM 3761 N N . SER B 1 202 ? 5.41 9.43 7.676 1 98.06 202 SER B N 1
ATOM 3762 C CA . SER B 1 202 ? 6.477 9.867 8.578 1 98.06 202 SER B CA 1
ATOM 3763 C C . SER B 1 202 ? 7.707 8.977 8.438 1 98.06 202 SER B C 1
ATOM 3765 O O . SER B 1 202 ? 7.707 8.016 7.664 1 98.06 202 SER B O 1
ATOM 3767 N N . TYR B 1 203 ? 8.734 9.383 9.156 1 96.5 203 TYR B N 1
ATOM 3768 C CA . TYR B 1 203 ? 9.977 8.625 9.219 1 96.5 203 TYR B CA 1
ATOM 3769 C C . TYR B 1 203 ? 9.859 7.469 10.203 1 96.5 203 TYR B C 1
ATOM 3771 O O . TYR B 1 203 ? 9.133 7.559 11.195 1 96.5 203 TYR B O 1
ATOM 3779 N N . LEU B 1 204 ? 10.547 6.441 9.891 1 97.44 204 LEU B N 1
ATOM 3780 C CA . LEU B 1 204 ? 10.656 5.285 10.773 1 97.44 204 LEU B CA 1
ATOM 3781 C C . LEU B 1 204 ? 12.047 5.191 11.391 1 97.44 204 LEU B C 1
ATOM 3783 O O . LEU B 1 204 ? 13.023 5.66 10.797 1 97.44 204 LEU B O 1
ATOM 3787 N N . GLY B 1 205 ? 12.148 4.629 12.602 1 95.81 205 GLY B N 1
ATOM 3788 C CA . GLY B 1 205 ? 13.43 4.285 13.211 1 95.81 205 GLY B CA 1
ATOM 3789 C C . GLY B 1 205 ? 14.117 5.469 13.852 1 95.81 205 GLY B C 1
ATOM 3790 O O . GLY B 1 205 ? 15.352 5.531 13.891 1 95.81 205 GLY B O 1
ATOM 3791 N N . THR B 1 206 ? 13.367 6.414 14.258 1 95.44 206 THR B N 1
ATOM 3792 C CA . THR B 1 206 ? 13.938 7.559 14.961 1 95.44 206 THR B CA 1
ATOM 3793 C C . THR B 1 206 ? 13.148 7.859 16.234 1 95.44 206 THR B C 1
ATOM 3795 O O . T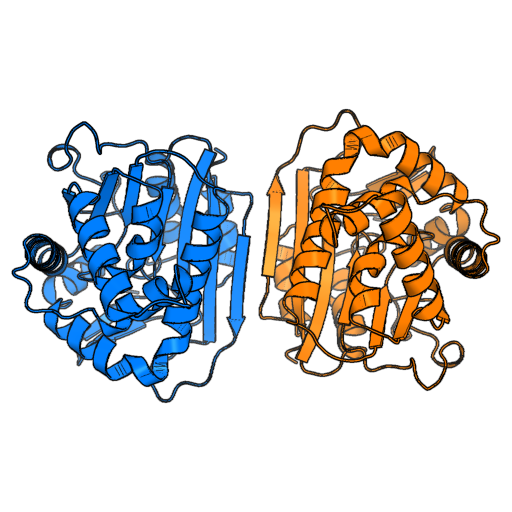HR B 1 206 ? 11.977 7.5 16.344 1 95.44 206 THR B O 1
ATOM 3798 N N . SER B 1 207 ? 13.844 8.516 17.172 1 95.75 207 SER B N 1
ATOM 3799 C CA . SER B 1 207 ? 13.203 8.82 18.453 1 95.75 207 SER B CA 1
ATOM 3800 C C . SER B 1 207 ? 13.125 10.328 18.688 1 95.75 207 SER B C 1
ATOM 3802 O O . SER B 1 207 ? 12.453 10.781 19.609 1 95.75 207 SER B O 1
ATOM 3804 N N . SER B 1 208 ? 13.828 11.031 17.844 1 94.75 208 SER B N 1
ATOM 3805 C CA . SER B 1 208 ? 13.852 12.484 17.969 1 94.75 208 SER B CA 1
ATOM 3806 C C . SER B 1 208 ? 14.375 13.148 16.703 1 94.75 208 SER B C 1
ATOM 3808 O O . SER B 1 208 ? 14.875 12.469 15.797 1 94.75 208 SER B O 1
ATOM 3810 N N . TRP B 1 209 ? 14.25 14.398 16.594 1 93.62 209 TRP B N 1
ATOM 3811 C CA . TRP B 1 209 ? 14.844 15.25 15.57 1 93.62 209 TRP B CA 1
ATOM 3812 C C . TRP B 1 209 ? 15.203 16.625 16.141 1 93.62 209 TRP B C 1
ATOM 3814 O O . TRP B 1 209 ? 14.82 16.938 17.281 1 93.62 209 TRP B O 1
ATOM 3824 N N . ASN B 1 210 ? 15.945 17.344 15.398 1 92.94 210 ASN B N 1
ATOM 3825 C CA . ASN B 1 210 ? 16.422 18.594 15.977 1 92.94 210 ASN B CA 1
ATOM 3826 C C . ASN B 1 210 ? 16.172 19.766 15.031 1 92.94 210 ASN B C 1
ATOM 3828 O O . ASN B 1 210 ? 16.219 19.609 13.805 1 92.94 210 ASN B O 1
ATOM 3832 N N . LEU B 1 211 ? 15.984 20.875 15.539 1 93.81 211 LEU B N 1
ATOM 3833 C CA . LEU B 1 211 ? 16 22.203 14.922 1 93.81 211 LEU B CA 1
ATOM 3834 C C . LEU B 1 211 ? 16.984 23.125 15.648 1 93.81 211 LEU B C 1
ATOM 3836 O O . LEU B 1 211 ? 16.641 23.688 16.688 1 93.81 211 LEU B O 1
ATOM 3840 N N . GLY B 1 212 ? 18.125 23.219 15.008 1 91.94 212 GLY B N 1
ATOM 3841 C CA . GLY B 1 212 ? 19.188 23.828 15.773 1 91.94 212 GLY B CA 1
ATOM 3842 C C . GLY B 1 212 ? 19.562 23.047 17.016 1 91.94 212 GLY B C 1
ATOM 3843 O O . GLY B 1 212 ? 19.828 21.844 16.953 1 91.94 212 GLY B O 1
ATOM 3844 N N . GLU B 1 213 ? 19.547 23.703 18.141 1 94.31 213 GLU B N 1
ATOM 3845 C CA . GLU B 1 213 ? 19.922 23.078 19.406 1 94.31 213 GLU B CA 1
ATOM 3846 C C . GLU B 1 213 ? 18.703 22.453 20.078 1 94.31 213 GLU B C 1
ATOM 3848 O O . GLU B 1 213 ? 18.844 21.703 21.047 1 94.31 213 GLU B O 1
ATOM 3853 N N . ASN B 1 214 ? 17.547 22.734 19.562 1 96.19 214 ASN B N 1
ATOM 3854 C CA . ASN B 1 214 ? 16.328 22.203 20.156 1 96.19 214 ASN B CA 1
ATOM 3855 C C . ASN B 1 214 ? 16.031 20.781 19.688 1 96.19 214 ASN B C 1
ATOM 3857 O O . ASN B 1 214 ? 16.094 20.5 18.484 1 96.19 214 ASN B O 1
ATOM 3861 N N . ILE B 1 215 ? 15.781 19.891 20.609 1 96.06 215 ILE B N 1
ATOM 3862 C CA . ILE B 1 215 ? 15.484 18.484 20.297 1 96.06 215 ILE B CA 1
ATOM 3863 C C . ILE B 1 215 ? 13.992 18.219 20.5 1 96.06 215 ILE B C 1
ATOM 3865 O O . ILE B 1 215 ? 13.422 18.578 21.531 1 96.06 215 ILE B O 1
ATOM 3869 N N . PHE B 1 216 ? 13.352 17.656 19.531 1 96.62 216 PHE B N 1
ATOM 3870 C CA . PHE B 1 216 ? 11.922 17.359 19.594 1 96.62 216 PHE B CA 1
ATOM 3871 C C . PHE B 1 216 ? 11.672 15.859 19.562 1 96.62 216 PHE B C 1
ATOM 3873 O O . PHE B 1 216 ? 12.406 15.109 18.922 1 96.62 216 PHE B O 1
ATOM 3880 N N . ASN B 1 217 ? 10.664 15.492 20.219 1 96.56 217 ASN B N 1
ATOM 3881 C CA . ASN B 1 217 ? 10.266 14.094 20.375 1 96.56 217 ASN B CA 1
ATOM 3882 C C . ASN B 1 217 ? 9.758 13.508 19.062 1 96.56 217 ASN B C 1
ATOM 3884 O O . ASN B 1 217 ? 9.195 14.227 18.234 1 96.56 217 ASN B O 1
ATOM 3888 N N . HIS B 1 218 ? 9.953 12.242 18.828 1 97.31 218 HIS B N 1
ATOM 3889 C CA . HIS B 1 218 ? 9.367 11.414 17.781 1 97.31 218 HIS B CA 1
ATOM 3890 C C . HIS B 1 218 ? 9.172 9.977 18.266 1 97.31 218 HIS B C 1
ATOM 3892 O O . HIS B 1 218 ? 10.148 9.289 18.578 1 97.31 218 HIS B O 1
ATOM 3898 N N . LEU B 1 219 ? 7.965 9.547 18.344 1 98.12 219 LEU B N 1
ATOM 3899 C CA . LEU B 1 219 ? 7.711 8.188 18.781 1 98.12 219 LEU B CA 1
ATOM 3900 C C . LEU B 1 219 ? 8.359 7.176 17.844 1 98.12 219 LEU B C 1
ATOM 3902 O O . LEU B 1 219 ? 8.055 7.148 16.641 1 98.12 219 LEU B O 1
ATOM 3906 N N . ASN B 1 220 ? 9.328 6.441 18.391 1 97.69 220 ASN B N 1
ATOM 3907 C CA . ASN B 1 220 ? 9.906 5.344 17.625 1 97.69 220 ASN B CA 1
ATOM 3908 C C . ASN B 1 220 ? 8.945 4.164 17.531 1 97.69 220 ASN B C 1
ATOM 3910 O O . ASN B 1 220 ? 8.758 3.43 18.5 1 97.69 220 ASN B O 1
ATOM 3914 N N . ILE B 1 221 ? 8.305 4.02 16.422 1 97.94 221 ILE B N 1
ATOM 3915 C CA . ILE B 1 221 ? 7.23 3.062 16.203 1 97.94 221 ILE B CA 1
ATOM 3916 C C . ILE B 1 221 ? 7.422 2.385 14.844 1 97.94 221 ILE B C 1
ATOM 3918 O O . ILE B 1 221 ? 7.816 3.031 13.867 1 97.94 221 ILE B O 1
ATOM 3922 N N . SER B 1 222 ? 7.164 1.039 14.758 1 97.25 222 SER B N 1
ATOM 3923 C CA . SER B 1 222 ? 7.363 0.276 13.531 1 97.25 222 SER B CA 1
ATOM 3924 C C . SER B 1 222 ? 6.145 0.373 12.617 1 97.25 222 SER B C 1
ATOM 3926 O O . SER B 1 222 ? 5.051 0.733 13.07 1 97.25 222 SER B O 1
ATOM 3928 N N . LEU B 1 223 ? 6.355 0.079 11.406 1 98.12 223 LEU B N 1
ATOM 3929 C CA . LEU B 1 223 ? 5.258 0.075 10.445 1 98.12 223 LEU B CA 1
ATOM 3930 C C . LEU B 1 223 ? 4.145 -0.864 10.891 1 98.12 223 LEU B C 1
ATOM 3932 O O . LEU B 1 223 ? 2.961 -0.533 10.773 1 98.12 223 LEU B O 1
ATOM 3936 N N . THR B 1 224 ? 4.457 -2.057 11.406 1 97.38 224 THR B N 1
ATOM 3937 C CA . THR B 1 224 ? 3.471 -3.035 11.844 1 97.38 224 THR B CA 1
ATOM 3938 C C . THR B 1 224 ? 2.689 -2.508 13.047 1 97.38 224 THR B C 1
ATOM 3940 O O . THR B 1 224 ? 1.48 -2.729 13.148 1 97.38 224 THR B O 1
ATOM 3943 N N . GLU B 1 225 ? 3.398 -1.838 13.938 1 98.06 225 GLU B N 1
ATOM 3944 C CA . GLU B 1 225 ? 2.711 -1.218 15.07 1 98.06 225 GLU B CA 1
ATOM 3945 C C . GLU B 1 225 ? 1.759 -0.122 14.602 1 98.06 225 GLU B C 1
ATOM 3947 O O . GLU B 1 225 ? 0.675 0.047 15.164 1 98.06 225 GLU B O 1
ATOM 3952 N N . ILE B 1 226 ? 2.148 0.64 13.641 1 98.75 226 ILE B N 1
ATOM 3953 C CA . ILE B 1 226 ? 1.304 1.701 13.102 1 98.75 226 ILE B CA 1
ATOM 3954 C C . ILE B 1 226 ? 0.029 1.1 12.516 1 98.75 226 ILE B C 1
ATOM 3956 O O . ILE B 1 226 ? -1.075 1.571 12.797 1 98.75 226 ILE B O 1
ATOM 3960 N N . LEU B 1 227 ? 0.185 0.015 11.742 1 98.56 227 LEU B N 1
ATOM 3961 C CA . LEU B 1 227 ? -0.98 -0.629 11.148 1 98.56 227 LEU B CA 1
ATOM 3962 C C . LEU B 1 227 ? -1.888 -1.216 12.219 1 98.56 227 LEU B C 1
ATOM 3964 O O . LEU B 1 227 ? -3.113 -1.132 12.117 1 98.56 227 LEU B O 1
ATOM 3968 N N . ASN B 1 228 ? -1.282 -1.768 13.227 1 97.94 228 ASN B N 1
ATOM 3969 C CA . ASN B 1 228 ? -2.066 -2.264 14.352 1 97.94 228 ASN B CA 1
ATOM 3970 C C . ASN B 1 228 ? -2.84 -1.14 15.039 1 97.94 228 ASN B C 1
ATOM 3972 O O . ASN B 1 228 ? -4.008 -1.307 15.383 1 97.94 228 ASN B O 1
ATOM 3976 N N . ALA B 1 229 ? -2.148 -0.031 15.258 1 98.75 229 ALA B N 1
ATOM 3977 C CA . ALA B 1 229 ? -2.789 1.126 15.875 1 98.75 229 ALA B CA 1
ATOM 3978 C C . ALA B 1 229 ? -3.961 1.623 15.039 1 98.75 229 ALA B C 1
ATOM 3980 O O . ALA B 1 229 ? -5.016 1.97 15.57 1 98.75 229 ALA B O 1
ATOM 3981 N N . MET B 1 230 ? -3.777 1.654 13.75 1 98.69 230 MET B N 1
ATOM 3982 C CA . MET B 1 230 ? -4.836 2.082 12.844 1 98.69 230 MET B CA 1
ATOM 3983 C C . MET B 1 230 ? -6.051 1.169 12.953 1 98.69 230 MET B C 1
ATOM 3985 O O . MET B 1 230 ? -7.184 1.646 13.039 1 98.69 230 MET B O 1
ATOM 3989 N N . ASP B 1 231 ? -5.801 -0.153 12.969 1 97.69 231 ASP B N 1
ATOM 3990 C CA . ASP B 1 231 ? -6.891 -1.111 13.117 1 97.69 231 ASP B CA 1
ATOM 3991 C C . ASP B 1 231 ? -7.641 -0.889 14.43 1 97.69 231 ASP B C 1
ATOM 3993 O O . ASP B 1 231 ? -8.875 -0.871 14.453 1 97.69 231 ASP B O 1
ATOM 3997 N N . MET B 1 232 ? -6.871 -0.727 15.477 1 98.38 232 MET B N 1
ATOM 3998 C CA . MET B 1 232 ? -7.449 -0.537 16.797 1 98.38 232 MET B CA 1
ATOM 3999 C C . MET B 1 232 ? -8.273 0.746 16.859 1 98.38 232 MET B C 1
ATOM 4001 O O . MET B 1 232 ? -9.227 0.845 17.625 1 98.38 232 MET B O 1
ATOM 4005 N N . ALA B 1 233 ? -7.906 1.743 16.078 1 98.75 233 ALA B N 1
ATOM 4006 C CA . ALA B 1 233 ? -8.57 3.043 16.094 1 98.75 233 ALA B CA 1
ATOM 4007 C C . ALA B 1 233 ? -9.773 3.057 15.148 1 98.75 233 ALA B C 1
ATOM 4009 O O . ALA B 1 233 ? -10.43 4.086 14.992 1 98.75 233 ALA B O 1
ATOM 4010 N N . GLY B 1 234 ? -10.055 1.946 14.445 1 98.25 234 GLY B N 1
ATOM 4011 C CA . GLY B 1 234 ? -11.258 1.836 13.633 1 98.25 234 GLY B CA 1
ATOM 4012 C C . GLY B 1 234 ? -11.008 2.123 12.164 1 98.25 234 GLY B C 1
ATOM 4013 O O . GLY B 1 234 ? -11.953 2.352 11.398 1 98.25 234 GLY B O 1
ATOM 4014 N N . PHE B 1 235 ? -9.75 2.145 11.758 1 98.62 235 PHE B N 1
ATOM 4015 C CA . PHE B 1 235 ? -9.414 2.312 10.352 1 98.62 235 PHE B CA 1
ATOM 4016 C C . PHE B 1 235 ? -9.18 0.962 9.688 1 98.62 235 PHE B C 1
ATOM 4018 O O . PHE B 1 235 ? -8.953 -0.04 10.367 1 98.62 235 PHE B O 1
ATOM 4025 N N . GLY B 1 236 ? -9.242 0.924 8.391 1 97.94 236 GLY B N 1
ATOM 4026 C CA . GLY B 1 236 ? -8.961 -0.242 7.57 1 97.94 236 GLY B CA 1
ATOM 4027 C C . GLY B 1 236 ? -8.805 0.088 6.098 1 97.94 236 GLY B C 1
ATOM 4028 O O . GLY B 1 236 ? -8.555 1.242 5.738 1 97.94 236 GLY B O 1
ATOM 4029 N N . ASN B 1 237 ? -8.789 -1.02 5.266 1 98.25 237 ASN B N 1
ATOM 4030 C CA . ASN B 1 237 ? -8.594 -0.833 3.832 1 98.25 237 ASN B CA 1
ATOM 4031 C C . ASN B 1 237 ? -7.359 0.02 3.543 1 98.25 237 ASN B C 1
ATOM 4033 O O . ASN B 1 237 ? -7.461 1.065 2.896 1 98.25 237 ASN B O 1
ATOM 4037 N N . HIS B 1 238 ? -6.246 -0.458 3.961 1 98.81 238 HIS B N 1
ATOM 4038 C CA . HIS B 1 238 ? -5 0.302 3.961 1 98.81 238 HIS B CA 1
ATOM 4039 C C . HIS B 1 238 ? -4.348 0.292 2.582 1 98.81 238 HIS B C 1
ATOM 4041 O O . HIS B 1 238 ? -4.297 -0.749 1.923 1 98.81 238 HIS B O 1
ATOM 4047 N N . ASP B 1 239 ? -3.945 1.413 2.086 1 98.81 239 ASP B N 1
ATOM 4048 C CA . ASP B 1 239 ? -2.912 1.585 1.07 1 98.81 239 ASP B CA 1
ATOM 4049 C C . ASP B 1 239 ? -1.587 2.004 1.701 1 98.81 239 ASP B C 1
ATOM 4051 O O . ASP B 1 239 ? -1.479 3.096 2.266 1 98.81 239 ASP B O 1
ATOM 4055 N N . VAL B 1 240 ? -0.566 1.173 1.64 1 98.88 240 VAL B N 1
ATOM 4056 C CA . VAL B 1 240 ? 0.689 1.416 2.344 1 98.88 240 VAL B CA 1
ATOM 4057 C C . VAL B 1 240 ? 1.847 1.423 1.348 1 98.88 240 VAL B C 1
ATOM 4059 O O . VAL B 1 240 ? 1.921 0.564 0.466 1 98.88 240 VAL B O 1
ATOM 4062 N N . LYS B 1 241 ? 2.691 2.383 1.437 1 98.69 241 LYS B N 1
ATOM 4063 C CA . LYS B 1 241 ? 4.023 2.363 0.842 1 98.69 241 LYS B CA 1
ATOM 4064 C C . LYS B 1 241 ? 5.102 2.561 1.903 1 98.69 241 LYS B C 1
ATOM 4066 O O . LYS B 1 241 ? 4.984 3.436 2.762 1 98.69 241 LYS B O 1
ATOM 4071 N N . SER B 1 242 ? 6.066 1.768 1.872 1 98.44 242 SER B N 1
ATOM 4072 C CA . SER B 1 242 ? 7.199 1.934 2.777 1 98.44 242 SER B CA 1
ATOM 4073 C C . SER B 1 242 ? 8.523 1.848 2.025 1 98.44 242 SER B C 1
ATOM 4075 O O . SER B 1 242 ? 8.609 1.201 0.979 1 98.44 242 SER B O 1
ATOM 4077 N N . TYR B 1 243 ? 9.516 2.477 2.547 1 97.44 243 TYR B N 1
ATOM 4078 C CA . TYR B 1 243 ? 10.836 2.588 1.948 1 97.44 243 TYR B CA 1
ATOM 4079 C C . TYR B 1 243 ? 11.93 2.406 3 1 97.44 243 TYR B C 1
ATOM 4081 O O . TYR B 1 243 ? 11.812 2.92 4.113 1 97.44 243 TYR B O 1
ATOM 4089 N N . SER B 1 244 ? 12.914 1.636 2.584 1 94.12 244 SER B N 1
ATOM 4090 C CA . SER B 1 244 ? 14.117 1.573 3.408 1 94.12 244 SER B CA 1
ATOM 4091 C C . SER B 1 244 ? 14.898 2.881 3.346 1 94.12 244 SER B C 1
ATOM 4093 O O . SER B 1 244 ? 14.547 3.783 2.584 1 94.12 244 SER B O 1
ATOM 4095 N N . TYR B 1 245 ? 15.852 2.891 4.195 1 91.31 245 TYR B N 1
ATOM 4096 C CA . TYR B 1 245 ? 16.719 4.059 4.262 1 91.31 245 TYR B CA 1
ATOM 4097 C C . TYR B 1 245 ? 17.25 4.43 2.881 1 91.31 245 TYR B C 1
ATOM 4099 O O . TYR B 1 245 ? 17.734 3.566 2.146 1 91.31 245 TYR B O 1
ATOM 4107 N N . ILE B 1 246 ? 17.062 5.629 2.549 1 85.06 246 ILE B N 1
ATOM 4108 C CA . ILE B 1 246 ? 17.641 6.191 1.337 1 85.06 246 ILE B CA 1
ATOM 4109 C C . ILE B 1 246 ? 18.781 7.148 1.707 1 85.06 246 ILE B C 1
ATOM 4111 O O . ILE B 1 246 ? 18.578 8.094 2.477 1 85.06 246 ILE B O 1
ATOM 4115 N N . LEU B 1 247 ? 19.891 6.812 1.318 1 77.19 247 LEU B N 1
ATOM 4116 C CA . LEU B 1 247 ? 21.109 7.547 1.671 1 77.19 247 LEU B CA 1
ATOM 4117 C C . LEU B 1 247 ? 20.891 9.047 1.495 1 77.19 247 LEU B C 1
ATOM 4119 O O . LEU B 1 247 ? 20.344 9.492 0.487 1 77.19 247 LEU B O 1
ATOM 4123 N N . SER B 1 248 ? 21.094 9.75 2.611 1 73.75 248 SER B N 1
ATOM 4124 C CA . SER B 1 248 ? 21 11.203 2.611 1 73.75 248 SER B CA 1
ATOM 4125 C C . SER B 1 248 ? 22.219 11.844 3.27 1 73.75 248 SER B C 1
ATOM 4127 O O . SER B 1 248 ? 22.844 11.242 4.145 1 73.75 248 SER B O 1
ATOM 4129 N N . LYS B 1 249 ? 22.75 12.82 2.654 1 74.94 249 LYS B N 1
ATOM 4130 C CA . LYS B 1 249 ? 23.875 13.562 3.227 1 74.94 249 LYS B CA 1
ATOM 4131 C C . LYS B 1 249 ? 23.453 14.273 4.516 1 74.94 249 LYS B C 1
ATOM 4133 O O . LYS B 1 249 ? 24.312 14.711 5.289 1 74.94 249 LYS B O 1
ATOM 4138 N N . HIS B 1 250 ? 22.156 14.32 4.719 1 73.38 250 HIS B N 1
ATOM 4139 C CA . HIS B 1 250 ? 21.672 15.016 5.906 1 73.38 250 HIS B CA 1
ATOM 4140 C C . HIS B 1 250 ? 21.75 14.117 7.141 1 73.38 250 HIS B C 1
ATOM 4142 O O . HIS B 1 250 ? 21.641 12.898 7.031 1 73.38 250 HIS B O 1
ATOM 4148 N N 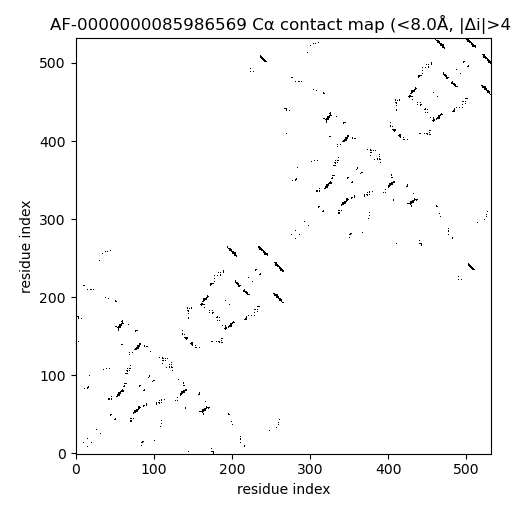. HIS B 1 251 ? 21.859 14.688 8.289 1 71.62 251 HIS B N 1
ATOM 4149 C CA . HIS B 1 251 ? 22.234 14.047 9.547 1 71.62 251 HIS B CA 1
ATOM 4150 C C . HIS B 1 251 ? 21.031 13.461 10.258 1 71.62 251 HIS B C 1
ATOM 4152 O O . HIS B 1 251 ? 21.094 13.133 11.445 1 71.62 251 HIS B O 1
ATOM 4158 N N . TRP B 1 252 ? 19.984 13.406 9.609 1 79.94 252 TRP B N 1
ATOM 4159 C CA . TRP B 1 252 ? 18.844 12.844 10.32 1 79.94 252 TRP B CA 1
ATOM 4160 C C . TRP B 1 252 ? 18.984 11.328 10.461 1 79.94 252 TRP B C 1
ATOM 4162 O O . TRP B 1 252 ? 19.406 10.648 9.516 1 79.94 252 TRP B O 1
ATOM 4172 N N . GLU B 1 253 ? 18.797 10.844 11.672 1 85.62 253 GLU B N 1
ATOM 4173 C CA . GLU B 1 253 ? 18.844 9.414 11.945 1 85.62 253 GLU B CA 1
ATOM 4174 C C . GLU B 1 253 ? 17.453 8.781 11.758 1 85.62 253 GLU B C 1
ATOM 4176 O O . GLU B 1 253 ? 16.547 9.023 12.547 1 85.62 253 GLU B O 1
ATOM 4181 N N . TYR B 1 254 ? 17.281 8.031 10.82 1 92.38 254 TYR B N 1
ATOM 4182 C CA . TYR B 1 254 ? 16.062 7.285 10.523 1 92.38 254 TYR B CA 1
ATOM 4183 C C . TYR B 1 254 ? 16.375 6.008 9.75 1 92.38 254 TYR B C 1
ATOM 4185 O O . TYR B 1 254 ? 17.5 5.84 9.242 1 92.38 254 TYR B O 1
ATOM 4193 N N . SER B 1 255 ? 15.453 5.074 9.727 1 93.81 255 SER B N 1
ATOM 4194 C CA . SER B 1 255 ? 15.719 3.803 9.062 1 93.81 255 SER B CA 1
ATOM 4195 C C . SER B 1 255 ? 14.766 3.586 7.891 1 93.81 255 SER B C 1
ATOM 4197 O O . SER B 1 255 ? 14.93 2.643 7.113 1 93.81 255 SER B O 1
ATOM 4199 N N . GLY B 1 256 ? 13.773 4.434 7.762 1 95.62 256 GLY B N 1
ATOM 4200 C CA . GLY B 1 256 ? 12.828 4.262 6.676 1 95.62 256 GLY B CA 1
ATOM 4201 C C . GLY B 1 256 ? 11.758 5.336 6.645 1 95.62 256 GLY B C 1
ATOM 4202 O O . GLY B 1 256 ? 11.812 6.297 7.418 1 95.62 256 GLY B O 1
ATOM 4203 N N . TYR B 1 257 ? 10.859 5.281 5.762 1 97.56 257 TYR B N 1
ATOM 4204 C CA . TYR B 1 257 ? 9.75 6.203 5.539 1 97.56 257 TYR B CA 1
ATOM 4205 C C . TYR B 1 257 ? 8.5 5.449 5.113 1 97.56 257 TYR B C 1
ATOM 4207 O O . TYR B 1 257 ? 8.578 4.418 4.445 1 97.56 257 TYR B O 1
ATOM 4215 N N . TYR B 1 258 ? 7.348 5.918 5.543 1 98.62 258 TYR B N 1
ATOM 4216 C CA . TYR B 1 258 ? 6.117 5.258 5.129 1 98.62 258 TYR B CA 1
ATOM 4217 C C . TYR B 1 258 ? 5.062 6.277 4.711 1 98.62 258 TYR B C 1
ATOM 4219 O O . TYR B 1 258 ? 5.117 7.438 5.125 1 98.62 258 TYR B O 1
ATOM 4227 N N . CYS B 1 259 ? 4.105 5.895 3.873 1 98.88 259 CYS B N 1
ATOM 4228 C CA . CYS B 1 259 ? 2.852 6.566 3.545 1 98.88 259 CYS B CA 1
ATOM 4229 C C . CYS B 1 259 ? 1.67 5.613 3.68 1 98.88 259 CYS B C 1
ATOM 4231 O O . CYS B 1 259 ? 1.74 4.465 3.24 1 98.88 259 CYS B O 1
ATOM 4233 N N . ILE B 1 260 ? 0.625 6.074 4.312 1 98.94 260 ILE B N 1
ATOM 4234 C CA . ILE B 1 260 ? -0.555 5.238 4.496 1 98.94 260 ILE B CA 1
ATOM 4235 C C . ILE B 1 260 ? -1.814 6.051 4.207 1 98.94 260 ILE B C 1
ATOM 4237 O O . ILE B 1 260 ? -1.927 7.207 4.625 1 98.94 260 ILE B O 1
ATOM 4241 N N . ALA B 1 261 ? -2.709 5.555 3.436 1 98.94 261 ALA B N 1
ATOM 4242 C CA . ALA B 1 261 ? -4.09 6.012 3.33 1 98.94 261 ALA B CA 1
ATOM 4243 C C . ALA B 1 261 ? -5.062 4.941 3.818 1 98.94 261 ALA B C 1
ATOM 4245 O O . ALA B 1 261 ? -5 3.791 3.379 1 98.94 261 ALA B O 1
ATOM 4246 N N . SER B 1 262 ? -5.898 5.254 4.727 1 98.88 262 SER B N 1
ATOM 4247 C CA . SER B 1 262 ? -6.836 4.305 5.316 1 98.88 262 SER B CA 1
ATOM 4248 C C . SER B 1 262 ? -8.242 4.895 5.395 1 98.88 262 SER B C 1
ATOM 4250 O O . SER B 1 262 ? -8.414 6.113 5.336 1 98.88 262 SER B O 1
ATOM 4252 N N . GLU B 1 263 ? -9.195 4.02 5.559 1 98.81 263 GLU B N 1
ATOM 4253 C CA . GLU B 1 263 ? -10.609 4.379 5.613 1 98.81 263 GLU B CA 1
ATOM 4254 C C . GLU B 1 263 ? -11.172 4.188 7.016 1 98.81 263 GLU B C 1
ATOM 4256 O O . GLU B 1 263 ? -10.844 3.213 7.695 1 98.81 263 GLU B O 1
ATOM 4261 N N . LYS B 1 264 ? -11.93 5.137 7.445 1 98.69 264 LYS B N 1
ATOM 4262 C CA . LYS B 1 264 ? -12.695 4.93 8.672 1 98.69 264 LYS B CA 1
ATOM 4263 C C . LYS B 1 264 ? -13.758 3.852 8.484 1 98.69 264 LYS B C 1
ATOM 4265 O O . LYS B 1 264 ? -14.711 4.039 7.727 1 98.69 264 LYS B O 1
ATOM 4270 N N . LEU B 1 265 ? -13.688 2.797 9.188 1 96.88 265 LEU B N 1
ATOM 4271 C CA . LEU B 1 265 ? -14.641 1.693 9.086 1 96.88 265 LEU B CA 1
ATOM 4272 C C . LEU B 1 265 ? -15.594 1.684 10.281 1 96.88 265 LEU B C 1
ATOM 4274 O O . LEU B 1 265 ? -16.734 1.232 10.164 1 96.88 265 LEU B O 1
ATOM 4278 N N . LYS B 1 266 ? -15.125 2.025 11.375 1 92.25 266 LYS B N 1
ATOM 4279 C CA . LYS B 1 266 ? -15.898 2.049 12.609 1 92.25 266 LYS B CA 1
ATOM 4280 C C . LYS B 1 266 ? -15.648 3.334 13.391 1 92.25 266 LYS B C 1
ATOM 4282 O O . LYS B 1 266 ? -14.57 3.918 13.305 1 92.25 266 LYS B O 1
#

Solvent-accessible surface area (backbone atoms only — not comparable to full-atom values): 27691 Å² total; per-residue (Å²): 130,74,50,63,68,56,47,51,51,47,43,59,73,66,56,42,40,68,60,52,51,51,50,50,63,70,38,33,83,53,45,39,66,59,54,49,50,52,48,48,51,51,40,52,50,55,72,66,52,77,54,65,62,46,34,31,36,34,41,46,40,53,58,61,66,55,88,47,39,61,49,32,77,63,22,65,32,26,34,39,21,20,66,34,62,55,13,41,55,48,37,54,29,41,64,68,74,62,40,91,72,82,58,60,78,60,33,42,53,53,22,38,72,76,44,70,89,54,61,51,70,59,44,31,51,52,40,53,50,38,37,48,69,14,47,76,38,72,38,61,31,40,54,93,44,92,66,31,57,58,65,90,67,38,56,78,92,65,42,74,61,20,23,32,36,39,28,56,66,32,70,43,37,67,27,75,45,71,68,50,42,27,50,28,45,33,56,54,47,68,41,35,35,88,65,12,30,39,37,39,31,40,74,22,64,27,56,51,51,69,61,86,90,46,77,42,60,24,43,65,56,52,72,52,54,50,53,50,32,38,47,75,29,23,34,39,46,38,40,36,40,36,38,59,62,67,92,45,88,55,88,74,64,55,49,23,38,41,39,38,38,31,27,34,75,98,131,76,51,61,68,56,47,51,49,46,43,59,74,66,56,44,40,69,60,51,51,51,50,48,63,69,39,32,83,54,46,40,66,57,54,50,50,53,50,48,51,51,40,52,50,55,72,66,52,76,53,67,64,45,35,30,37,33,42,46,41,53,59,61,66,55,90,47,40,61,48,33,79,65,22,64,31,26,34,40,20,19,67,34,60,57,14,42,55,48,36,53,29,43,62,67,74,63,40,90,72,81,58,60,78,61,35,41,53,53,22,37,70,76,44,69,87,53,63,52,69,59,44,31,51,52,39,54,51,38,36,49,69,13,47,76,38,71,38,61,31,40,54,94,46,95,69,30,58,58,64,90,67,38,56,78,91,66,42,75,61,20,22,32,36,39,27,56,66,32,70,41,35,66,26,74,47,71,67,50,41,26,51,28,44,34,56,55,47,69,40,34,37,86,64,12,32,39,35,39,32,41,76,24,62,27,57,51,51,67,62,85,90,46,76,41,58,25,43,64,57,52,72,53,55,50,52,49,33,38,46,76,28,23,33,38,48,37,38,37,41,37,37,60,63,67,92,47,89,54,87,75,66,54,48,24,38,40,39,38,37,31,27,34,75,97

Sequence (532 aa):
MASEAEIKKNFSENLKAADYHRELHNAFQDQKIYFEIGLSFLYDVLKSRRFQGKKLLEVGSGAIVHNIASASAYFPIIVQSDFVEDNRETLKRWHKKDSPLDWSEFLNIPAKLEDYKSDVNEVRAKLESRIRNTVKAVVHCDFLSDDVLNLDEIPSEAAPPYDLIIAMLCLEEPCVNFESFVNALKRLNKLLKKGGGIIISSYLGTSSWNLGENIFNHLNISLTEILNAMDMAGFGNHDVKSYSYILSKHHWEYSGYYCIASEKLKMASEAEIKKNFSENLKAADYHRELHNAFQDQKIYFEIGLSFLYDVLKSRRFQGKKLLEVGSGAIVHNIASASAYFPIIVQSDFVEDNRETLKRWHKKDSPLDWSEFLNIPAKLEDYKSDVNEVRAKLESRIRNTVKAVVHCDFLSDDVLNLDEIPSEAAPPYDLIIAMLCLEEPCVNFESFVNALKRLNKLLKKGGGIIISSYLGTSSWNLGENIFNHLNISLTEILNAMDMAGFGNHDVKSYSYILSKHHWEYSGYYCIASEKLK

pLDDT: mean 96.39, std 4.5, range [71.38, 98.94]

Nearest PDB structures (foldseek):
  6chh-assembly1_B-2  TM=9.138E-01  e=9.823E-24  Homo sapiens
  7nbj-assembly3_C  TM=9.165E-01  e=3.131E-23  Homo sapiens
  2a14-assembly1_A  TM=9.074E-01  e=6.510E-23  Homo sapiens
  6chh-assembly1_D  TM=9.062E-01  e=1.837E-22  Homo sapiens
  7nbm-assembly2_B  TM=9.056E-01  e=4.315E-22  Homo sapiens

Foldseek 3Di:
DDDLVRQLVLCQVPVALVLVLVVCVVQCVQCVVQLLVQLVVLLVCVVVCLFADAEEEEEACFLAQQNCLNVLVGHLAYEYEHAHPNRLVQNVCVLVVNHPHDCLVSNLSVLCVVPVPDDSVVSSVVSSVSSSRRYDFYFYADLLDLCGGDCVRPPPVHAFQGQEYEYEQHLQFSADELVSSLSSLLSNLVSHDAFGKYKYKHFEDDQWDDRVVRITGGHHDDPVSNVVSCVSSQKDPKDKDKAADDDGPDDDDTGIMMMIMIGRHD/DDDLVRQLVLCQVPVALVLVLVVCVVQCVQCVVQLLVQLVVLLVCVVVCLFADAEEEEEACFLAQQNCLNVLVGHLAYEYEHAHPNRLVLNVCVLVVNHPHDCLVSNLSVLCVVPVPDDSVVSSVVSSVSSSRRYDFYFYADLLDLCGGDCVRPPPVHAFQGQEYEYEQHLQFSADELVSSLSSLLSNLVSHDAFGKYKYKHFEDDQWDDRVVRITGGHHDDPVSNVVSCVSSQKDPKDKDKAADDDGPDDDDTGIMMMIMIGRHD

Organism: Nephila pilipes (NCBI:txid299642)

Secondary structure (DSSP, 8-state):
---HHHHHHHHHHH--HHHHHHHHHHHHHHHHHHHHHHHHHHHHHHHTTSS-SSEEEESS-TT--GGGTGGGGT-SEEEEEES-HHHHHHHHHHHTT--S---HHHHHHHHHHH-TTS-HHHHHHHHHHHHHHHEEEEEEB-TTSS--B-GGGS-GGGPSPEEEEEEES-TTTT--SHHHHHHHHHHHHHTEEEEEEEEEEEEES-SEEEETTEEEE-----HHHHHHHHHHTTEEEEEEEEEE----SS----S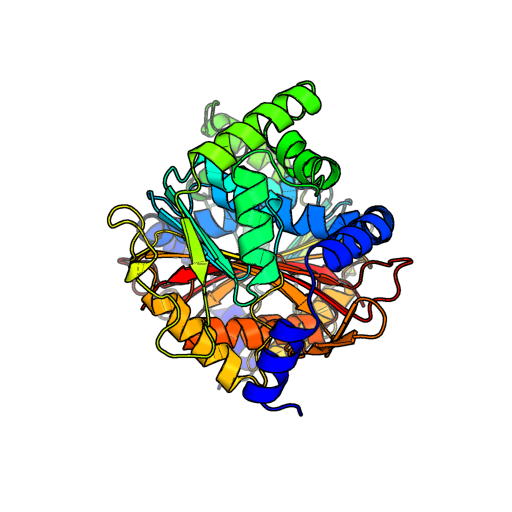EEEEEEEEE--/---HHHHHHHHHHH--HHHHHHHHHHHHHHHHHHHHHHHHHHHHHHHTTSS-SSEEEESS-TT--GGGTGGGGT-SEEEEEES-HHHHHHHHHHHTT--S---HHHHHHHHHHH-TTS-HHHHHHHHHHHHHHHEEEEEEB-TTSS--B-GGGS-GGGPSPEEEEEEES-TTTT--SHHHHHHHHHHHHHTEEEEEEEEEEEEES-SEEEETTEEEE-----HHHHHHHHHHTTEEEEEEEEEE----SS----SEEEEEEEEE--

Radius of gyration: 25.13 Å; Cα contacts (8 Å, |Δi|>4): 1056; chains: 2; bounding box: 47×75×59 Å